Protein AF-0000000083414516 (afdb_homodimer)

Sequence (504 aa):
MMGSKDKSKFKNFLKSTKSPGNSGERTLRPEFELELKPEQPIAQRCKMLKELSDLHLQNINLDETSITNLWQLTNDLIVPNKPAETRQITLSFYKRLIFTQYKNLTIMREKFFLVIQNHEAHEDLRHLLELLDTLTENGKDITNFEEKIGKFMLHWIPAITHADLLSPYLQMMINLIKFNAAHLEKDVLVGIVQNACELSCTVPNDDIGLQCLTVLEMVIGYTIFPSEPLHQCIVTLCRTVNSNHYCQASQVMMGSKDKSKFKNFLKSTKSPGNSGERTLRPEFELELKPEQPIAQRCKMLKELSDLHLQNINLDETSITNLWQLTNDLIVPNKPAETRQITLSFYKRLIFTQYKNLTIMREKFFLVIQNHEAHEDLRHLLELLDTLTENGKDITNFEEKIGKFMLHWIPAITHADLLSPYLQMMINLIKFNAAHLEKDVLVGIVQNACELSCTVPNDDIGLQCLTVLEMVIGYTIFPSEPLHQCIVTLCRTVNSNHYCQASQV

Secondary structure (DSSP, 8-state):
---GGGGTHHHHHTTS----------S--HHHHHHTSTTS-HHHHHHHHHHIIIIIGGG----HHHHHHHHHHHGGGGSTTS-HHHHHHHHHHHHHHHHHTGGG-SHHHHHHHHHHHH---GGGHHHHHHHHHHHTTTTT--TT-HHHHHHHHHHHHHHHHHTT-HHHHHHHHHHHHHHHGGG--HHHHHHHHHHHHHHHHH---HHHHHHHHHHHHHHHHHS---STTHHHHHHHHHHHHHSTTGGGGGG-/---GGGGSHHHHHTTS----------S--HHHHHHHSTTS-HHHHHHHHHHIIIIIGGG----HHHHHHHHHHHGGGGSTTS-HHHHHHHHHHHHHHHHHTGGG-SHHHHHHHHHHHH---GGGHHHHHHHHHHHTTTTT--TT-HHHHHHHHHHHHHHHHHTT-HHHHHHHHHHHHHHHGGG--HHHHHHHHHHHHHHHHH---HHHHHHHHHHHHHHHHHS---STTHHHHHHHHHHHHHSTTGGGGGG-

Nearest PDB structures (foldseek):
  9ce3-assembly1_A  TM=9.244E-01  e=4.440E-11  Homo sapiens
  9ce3-assembly1_B  TM=9.222E-01  e=4.116E-10  Homo sapiens
  5hiu-assembly2_B  TM=8.928E-01  e=8.390E-08  Thermochaetoides thermophila
  5hiu-assembly1_A  TM=8.928E-01  e=1.053E-07  Thermochaetoides thermophila
  8r09-assembly1_B1  TM=5.486E-01  e=1.586E-01  Homo sapiens

pLDDT: mean 86.48, std 20.57, range [23.2, 98.81]

Solvent-accessible surface area (backbone atoms only — not comparable to full-atom values): 28136 Å² total; per-residue (Å²): 131,88,71,80,71,73,64,58,66,63,57,65,67,72,60,66,76,62,63,79,67,83,74,48,53,41,58,74,59,65,72,57,56,60,50,36,33,82,88,43,58,65,71,54,30,53,52,49,44,51,48,42,53,76,69,40,45,80,72,36,53,49,39,52,66,43,51,50,50,52,45,70,46,46,58,80,47,60,43,76,90,46,57,66,68,54,25,50,53,51,46,50,33,49,34,48,50,44,60,58,36,49,90,47,53,62,75,57,45,40,54,56,48,46,53,52,73,67,58,77,56,71,90,44,47,68,58,42,51,52,32,50,33,54,69,13,63,43,31,52,45,53,79,80,40,51,85,49,48,58,57,50,54,61,70,43,44,66,61,32,55,75,67,71,42,48,64,69,51,48,53,22,49,40,31,28,37,65,62,40,34,91,58,57,50,67,72,45,50,42,50,52,48,48,49,30,43,50,47,42,73,66,47,93,40,69,69,55,28,50,49,25,49,48,39,50,51,36,44,37,44,52,26,63,26,60,69,85,50,41,64,59,47,51,55,48,54,19,54,49,64,70,40,87,69,57,83,65,64,80,79,107,131,90,73,82,70,73,68,61,64,66,60,64,68,72,60,65,77,63,64,78,69,84,75,49,52,40,56,74,58,65,72,58,57,61,51,36,34,83,86,44,57,67,70,57,31,50,52,48,45,51,48,41,52,76,69,40,44,80,72,37,53,48,40,53,66,42,51,50,50,52,43,69,44,46,59,79,47,59,43,76,91,46,57,68,67,55,26,51,52,51,45,51,33,50,35,47,50,45,61,57,37,49,88,47,52,61,77,57,46,42,53,54,48,48,52,54,73,68,58,76,55,70,89,44,47,69,57,42,51,52,32,50,33,54,69,14,63,44,30,52,43,52,79,82,41,52,85,49,48,57,58,51,54,62,70,43,45,66,63,32,55,75,67,71,42,47,63,69,52,47,52,22,50,39,30,28,38,67,61,39,34,92,58,57,49,69,70,45,50,42,51,52,50,48,49,31,44,49,48,42,73,67,47,96,39,70,68,56,28,51,49,25,50,48,38,48,51,37,42,38,45,53,27,63,27,61,69,85,48,42,65,59,46,51,54,48,52,18,54,49,63,70,40,86,70,58,84,63,67,79,78,109

Structure (mmCIF, N/CA/C/O backbone):
data_AF-0000000083414516-model_v1
#
loop_
_entity.id
_entity.type
_entity.pdbx_description
1 polymer 'Tuberin N-terminal domain-containing protein'
#
loop_
_atom_site.group_PDB
_atom_site.id
_atom_site.type_symbol
_atom_site.label_atom_id
_atom_site.label_alt_id
_atom_site.label_comp_id
_atom_site.label_asym_id
_atom_site.label_entity_id
_atom_site.label_seq_id
_atom_site.pdbx_PDB_ins_code
_atom_site.Cartn_x
_atom_site.Cartn_y
_atom_site.Cartn_z
_atom_site.occupancy
_atom_site.B_iso_or_equiv
_atom_site.auth_seq_id
_atom_site.auth_comp_id
_atom_site.auth_asym_id
_atom_site.auth_atom_id
_atom_site.pdbx_PDB_model_num
ATOM 1 N N . MET A 1 1 ? 14.453 43.625 -55.719 1 23.2 1 MET A N 1
ATOM 2 C CA . MET A 1 1 ? 15.414 44.375 -54.938 1 23.2 1 MET A CA 1
ATOM 3 C C . MET A 1 1 ? 14.719 45.156 -53.844 1 23.2 1 MET A C 1
ATOM 5 O O . MET A 1 1 ? 14.25 46.281 -54.031 1 23.2 1 MET A O 1
ATOM 9 N N . MET A 1 2 ? 13.781 44.469 -53.094 1 31.66 2 MET A N 1
ATOM 10 C CA . MET A 1 2 ? 12.953 45.094 -52.062 1 31.66 2 MET A CA 1
ATOM 11 C C . MET A 1 2 ? 13.82 45.781 -51 1 31.66 2 MET A C 1
ATOM 13 O O . MET A 1 2 ? 14.742 45.188 -50.469 1 31.66 2 MET A O 1
ATOM 17 N N . GLY A 1 3 ? 13.898 47.188 -51 1 29.56 3 GLY A N 1
ATOM 18 C CA . GLY A 1 3 ? 14.789 48.188 -50.438 1 29.56 3 GLY A CA 1
ATOM 19 C C . GLY A 1 3 ? 14.891 48.094 -48.906 1 29.56 3 GLY A C 1
ATOM 20 O O . GLY A 1 3 ? 14.031 47.5 -48.25 1 29.56 3 GLY A O 1
ATOM 21 N N . SER A 1 4 ? 16.141 48.531 -48.219 1 39.09 4 SER A N 1
ATOM 22 C CA . SER A 1 4 ? 16.812 48.625 -46.938 1 39.09 4 SER A CA 1
ATOM 23 C C . SER A 1 4 ? 15.977 49.438 -45.938 1 39.09 4 SER A C 1
ATOM 25 O O . SER A 1 4 ? 16.297 49.469 -44.75 1 39.09 4 SER A O 1
ATOM 27 N N . LYS A 1 5 ? 15.148 50.344 -46.375 1 38.34 5 LYS A N 1
ATOM 28 C CA . LYS A 1 5 ? 14.5 51.344 -45.531 1 38.34 5 LYS A CA 1
ATOM 29 C C . LYS A 1 5 ? 13.492 50.688 -44.594 1 38.34 5 LYS A C 1
ATOM 31 O O . LYS A 1 5 ? 13.07 51.281 -43.594 1 38.34 5 LYS A O 1
ATOM 36 N N . ASP A 1 6 ? 12.82 49.594 -45 1 34 6 ASP A N 1
ATOM 37 C CA . ASP A 1 6 ? 11.711 49.062 -44.219 1 34 6 ASP A CA 1
ATOM 38 C C . ASP A 1 6 ? 12.219 48.406 -42.938 1 34 6 ASP A C 1
ATOM 40 O O . ASP A 1 6 ? 11.43 47.844 -42.156 1 34 6 ASP A O 1
ATOM 44 N N . LYS A 1 7 ? 13.586 48.125 -42.812 1 40.38 7 LYS A N 1
ATOM 45 C CA . LYS A 1 7 ? 14.156 47.469 -41.656 1 40.38 7 LYS A CA 1
ATOM 46 C C . LYS A 1 7 ? 14.211 48.375 -40.469 1 40.38 7 LYS A C 1
ATOM 48 O O . LYS A 1 7 ? 14.438 47.938 -39.344 1 40.38 7 LYS A O 1
ATOM 53 N N . SER A 1 8 ? 14.242 49.781 -40.75 1 33.09 8 SER A N 1
ATOM 54 C CA . SER A 1 8 ? 14.547 50.688 -39.688 1 33.09 8 SER A CA 1
ATOM 55 C C . SER A 1 8 ? 13.367 50.844 -38.719 1 33.09 8 SER A C 1
ATOM 57 O O . SER A 1 8 ? 13.547 51.156 -37.531 1 33.09 8 SER A O 1
ATOM 59 N N . LYS A 1 9 ? 12.133 50.938 -39.219 1 35.62 9 LYS A N 1
ATOM 60 C CA . LYS A 1 9 ? 11 51.25 -38.375 1 35.62 9 LYS A CA 1
ATOM 61 C C . LYS A 1 9 ? 10.711 50.125 -37.375 1 35.62 9 LYS A C 1
ATOM 63 O O . LYS A 1 9 ? 9.977 50.281 -36.406 1 35.62 9 LYS A O 1
ATOM 68 N N . PHE A 1 10 ? 11.086 48.844 -37.781 1 37.19 10 PHE A N 1
ATOM 69 C CA . PHE A 1 10 ? 10.734 47.75 -36.875 1 37.19 10 PHE A CA 1
ATOM 70 C C . PHE A 1 10 ? 11.523 47.844 -35.594 1 37.19 10 PHE A C 1
ATOM 72 O O . PHE A 1 10 ? 11.141 47.25 -34.562 1 37.19 10 PHE A O 1
ATOM 79 N N . LYS A 1 11 ? 12.711 48.531 -35.5 1 35.97 11 LYS A N 1
ATOM 80 C CA . LYS A 1 11 ? 13.523 48.625 -34.312 1 35.97 11 LYS A CA 1
ATOM 81 C C . LYS A 1 11 ? 12.789 49.375 -33.188 1 35.97 11 LYS A C 1
ATOM 83 O O . LYS A 1 11 ? 12.898 49.031 -32.031 1 35.97 11 LYS A O 1
ATOM 88 N N . ASN A 1 12 ? 12.242 50.562 -33.656 1 34.78 12 ASN A N 1
ATOM 89 C CA . ASN A 1 12 ? 11.852 51.438 -32.562 1 34.78 12 ASN A CA 1
ATOM 90 C C . ASN A 1 12 ? 10.68 50.844 -31.766 1 34.78 12 ASN A C 1
ATOM 92 O O . ASN A 1 12 ? 10.336 51.375 -30.688 1 34.78 12 ASN A O 1
ATOM 96 N N . PHE A 1 13 ? 9.766 50.156 -32.438 1 34.47 13 PHE A N 1
ATOM 97 C CA . PHE A 1 13 ? 8.57 49.719 -31.703 1 34.47 13 PHE A CA 1
ATOM 98 C C . PHE A 1 13 ? 8.938 48.75 -30.594 1 34.47 13 PHE A C 1
ATOM 100 O O . PHE A 1 13 ? 8.133 48.5 -29.688 1 34.47 13 PHE A O 1
ATOM 107 N N . LEU A 1 14 ? 10.047 47.938 -30.828 1 36.12 14 LEU A N 1
ATOM 108 C CA . LEU A 1 14 ? 10.273 46.875 -29.844 1 36.12 14 LEU A CA 1
ATOM 109 C C . LEU A 1 14 ? 10.656 47.469 -28.5 1 36.12 14 LEU A C 1
ATOM 111 O O . LEU A 1 14 ? 11.008 46.719 -27.578 1 36.12 14 LEU A O 1
ATOM 115 N N . LYS A 1 15 ? 11.141 48.75 -28.516 1 34.31 15 LYS A N 1
ATOM 116 C CA . LYS A 1 15 ? 11.703 49.219 -27.266 1 34.31 15 LYS A CA 1
ATOM 117 C C . LYS A 1 15 ? 10.672 49.188 -26.141 1 34.31 15 LYS A C 1
ATOM 119 O O . LYS A 1 15 ? 10.992 48.781 -25.016 1 34.31 15 LYS A O 1
ATOM 124 N N . SER A 1 16 ? 9.703 50.188 -26.266 1 31.86 16 SER A N 1
ATOM 125 C CA . SER A 1 16 ? 9.203 50.906 -25.109 1 31.86 16 SER A CA 1
ATOM 126 C C . SER A 1 16 ? 8.359 50 -24.203 1 31.86 16 SER A C 1
ATOM 128 O O . SER A 1 16 ? 8.203 50.281 -23.016 1 31.86 16 SER A O 1
ATOM 130 N N . THR A 1 17 ? 7.453 49.312 -24.844 1 29.59 17 THR A N 1
ATOM 131 C CA . THR A 1 17 ? 6.316 49 -23.984 1 29.59 17 THR A CA 1
ATOM 132 C C . THR A 1 17 ? 6.719 48 -22.891 1 29.59 17 THR A C 1
ATOM 134 O O . THR A 1 17 ? 6.332 46.844 -22.922 1 29.59 17 THR A O 1
ATOM 137 N N . LYS A 1 18 ? 8.039 47.75 -22.734 1 34.34 18 LYS A N 1
ATOM 138 C CA . LYS A 1 18 ? 8.203 46.938 -21.547 1 34.34 18 LYS A CA 1
ATOM 139 C C . LYS A 1 18 ? 7.41 47.469 -20.375 1 34.34 18 LYS A C 1
ATOM 141 O O . LYS A 1 18 ? 7.633 48.625 -19.953 1 34.34 18 LYS A O 1
ATOM 146 N N . SER A 1 19 ? 6.121 47.312 -20.391 1 34.25 19 SER A N 1
ATOM 147 C CA . SER A 1 19 ? 5.301 47.688 -19.234 1 34.25 19 SER A CA 1
ATOM 148 C C . SER A 1 19 ? 6.094 47.594 -17.938 1 34.25 19 SER A C 1
ATOM 150 O O . SER A 1 19 ? 6.898 46.656 -17.766 1 34.25 19 SER A O 1
ATOM 152 N N . PRO A 1 20 ? 6.484 48.688 -17.219 1 37.69 20 PRO A N 1
ATOM 153 C CA . PRO A 1 20 ? 7.152 48.5 -15.93 1 37.69 20 PRO A CA 1
ATOM 154 C C . PRO A 1 20 ? 6.715 47.25 -15.203 1 37.69 20 PRO A C 1
ATOM 156 O O . PRO A 1 20 ? 5.516 47 -15.047 1 37.69 20 PRO A O 1
ATOM 159 N N . GLY A 1 21 ? 7.133 46.156 -15.453 1 38 21 GLY A N 1
ATOM 160 C CA . GLY A 1 21 ? 6.918 44.938 -14.68 1 38 21 GLY A CA 1
ATOM 161 C C . GLY A 1 21 ? 6.602 45.219 -13.219 1 38 21 GLY A C 1
ATOM 162 O O . GLY A 1 21 ? 7.109 46.188 -12.641 1 38 21 GLY A O 1
ATOM 163 N N . ASN A 1 22 ? 5.305 45.219 -12.711 1 39.12 22 ASN A N 1
ATOM 164 C CA . ASN A 1 22 ? 4.887 45.406 -11.328 1 39.12 22 ASN A CA 1
ATOM 165 C C . ASN A 1 22 ? 6.016 45.094 -10.352 1 39.12 22 ASN A C 1
ATOM 167 O O . ASN A 1 22 ? 6.23 43.938 -9.992 1 39.12 22 ASN A O 1
ATOM 171 N N . SER A 1 23 ? 7.18 45.5 -10.516 1 45.47 23 SER A N 1
ATOM 172 C CA . SER A 1 23 ? 8.25 45.406 -9.531 1 45.47 23 SER A CA 1
ATOM 173 C C . SER A 1 23 ? 7.742 45.75 -8.133 1 45.47 23 SER A C 1
ATOM 175 O O . SER A 1 23 ? 7.73 46.906 -7.73 1 45.47 23 SER A O 1
ATOM 177 N N . GLY A 1 24 ? 6.57 45.344 -7.723 1 52.59 24 GLY A N 1
ATOM 178 C CA . GLY A 1 24 ? 5.887 45.594 -6.461 1 52.59 24 GLY A CA 1
ATOM 179 C C . GLY A 1 24 ? 6.832 45.688 -5.281 1 52.59 24 GLY A C 1
ATOM 180 O O . GLY A 1 24 ? 8.008 45.344 -5.387 1 52.59 24 GLY A O 1
ATOM 181 N N . GLU A 1 25 ? 6.543 46.594 -4.336 1 65.31 25 GLU A N 1
ATOM 182 C CA . GLU A 1 25 ? 7.281 46.781 -3.092 1 65.31 25 GLU A CA 1
ATOM 183 C C . GLU A 1 25 ? 7.711 45.438 -2.498 1 65.31 25 GLU A C 1
ATOM 185 O O . GLU A 1 25 ? 6.887 44.531 -2.312 1 65.31 25 GLU A O 1
ATOM 190 N N . ARG A 1 26 ? 8.992 45.219 -2.5 1 72.25 26 ARG A N 1
ATOM 191 C CA . ARG A 1 26 ? 9.539 43.969 -2.002 1 72.25 26 ARG A CA 1
ATOM 192 C C . ARG A 1 26 ? 9.945 44.094 -0.536 1 72.25 26 ARG A C 1
ATOM 194 O O . ARG A 1 26 ? 10.328 43.094 0.093 1 72.25 26 ARG A O 1
ATOM 201 N N . THR A 1 27 ? 9.867 45.344 -0.107 1 76.5 27 THR A N 1
ATOM 202 C CA . THR A 1 27 ? 10.219 45.562 1.286 1 76.5 27 THR A CA 1
ATOM 203 C C . THR A 1 27 ? 9.086 46.281 2.023 1 76.5 27 THR A C 1
ATOM 205 O O . THR A 1 27 ? 8.242 46.938 1.402 1 76.5 27 THR A O 1
ATOM 208 N N . LEU A 1 28 ? 9.047 46 3.26 1 81.75 28 LEU A N 1
ATOM 209 C CA . LEU A 1 28 ? 8.062 46.688 4.105 1 81.75 28 LEU A CA 1
ATOM 210 C C . LEU A 1 28 ? 8.375 48.156 4.238 1 81.75 28 LEU A C 1
ATOM 212 O O . LEU A 1 28 ? 9.539 48.531 4.402 1 81.75 28 LEU A O 1
ATOM 216 N N . ARG A 1 29 ? 7.359 48.938 4.086 1 82.81 29 ARG A N 1
ATOM 217 C CA . ARG A 1 29 ? 7.555 50.344 4.305 1 82.81 29 ARG A CA 1
ATOM 218 C C . ARG A 1 29 ? 8.086 50.625 5.707 1 82.81 29 ARG A C 1
ATOM 220 O O . ARG A 1 29 ? 7.645 50 6.676 1 82.81 29 ARG A O 1
ATOM 227 N N . PRO A 1 30 ? 9.062 51.5 5.824 1 86 30 PRO A N 1
ATOM 228 C CA . PRO A 1 30 ? 9.711 51.781 7.105 1 86 30 PRO A CA 1
ATOM 229 C C . PRO A 1 30 ? 8.711 52.219 8.188 1 86 30 PRO A C 1
ATOM 231 O O . PRO A 1 30 ? 8.922 51.906 9.367 1 86 30 PRO A O 1
ATOM 234 N N . GLU A 1 31 ? 7.637 52.875 7.82 1 84.75 31 GLU A N 1
ATOM 235 C CA . GLU A 1 31 ? 6.637 53.312 8.789 1 84.75 31 GLU A CA 1
ATOM 236 C C . GLU A 1 31 ? 6.039 52.125 9.539 1 84.75 31 GLU A C 1
ATOM 238 O O . GLU A 1 31 ? 5.777 52.219 10.742 1 84.75 31 GLU A O 1
ATOM 243 N N . PHE A 1 32 ? 5.918 51.094 8.867 1 86.12 32 PHE A N 1
ATOM 244 C CA . PHE A 1 32 ? 5.352 49.906 9.492 1 86.12 32 PHE A CA 1
ATOM 245 C C . PHE A 1 32 ? 6.359 49.25 10.438 1 86.12 32 PHE A C 1
ATOM 247 O O . PHE A 1 32 ? 5.992 48.812 11.516 1 86.12 32 PHE A O 1
ATOM 254 N N . GLU A 1 33 ? 7.574 49.25 10.055 1 88.38 33 GLU A N 1
ATOM 255 C CA . GLU A 1 33 ? 8.617 48.688 10.898 1 88.38 33 GLU A CA 1
ATOM 256 C C . GLU A 1 33 ? 8.742 49.438 12.211 1 88.38 33 GLU A C 1
ATOM 258 O O . GLU A 1 33 ? 8.906 48.844 13.273 1 88.38 33 GLU A O 1
ATOM 263 N N . LEU A 1 34 ? 8.578 50.719 12.102 1 90.94 34 LEU A N 1
ATOM 264 C CA . LEU A 1 34 ? 8.719 51.562 13.289 1 90.94 34 LEU A CA 1
ATOM 265 C C . LEU A 1 34 ? 7.562 51.344 14.258 1 90.94 34 LEU A C 1
ATOM 267 O O . LEU A 1 34 ? 7.77 51.25 15.469 1 90.94 34 LEU A O 1
ATOM 271 N N . GLU A 1 35 ? 6.441 51.219 13.719 1 92.56 35 GLU A N 1
ATOM 272 C CA . GLU A 1 35 ? 5.242 51.062 14.547 1 92.56 35 GLU A CA 1
ATOM 273 C C . GLU A 1 35 ? 5.148 49.688 15.156 1 92.56 35 GLU A C 1
ATOM 275 O O . GLU A 1 35 ? 4.402 49.469 16.109 1 92.56 35 GLU A O 1
ATOM 280 N N . LEU A 1 36 ? 5.969 48.75 14.68 1 95.25 36 LEU A N 1
ATOM 281 C CA . LEU A 1 36 ? 5.891 47.375 15.148 1 95.25 36 LEU A CA 1
ATOM 282 C C . LEU A 1 36 ? 7.012 47.062 16.141 1 95.25 36 LEU A C 1
ATOM 284 O O . LEU A 1 36 ? 7.059 46 16.703 1 95.25 36 LEU A O 1
ATOM 288 N N . LYS A 1 37 ? 7.832 48 16.359 1 94.19 37 LYS A N 1
ATOM 289 C CA . LYS A 1 37 ? 8.945 47.812 17.281 1 94.19 37 LYS A CA 1
ATOM 290 C C . LYS A 1 37 ? 8.438 47.5 18.688 1 94.19 37 LYS A C 1
ATOM 292 O O . LYS A 1 37 ? 7.406 48 19.109 1 94.19 37 LYS A O 1
ATOM 297 N N . PRO A 1 38 ? 9.227 46.75 19.453 1 93.06 38 PRO A N 1
ATOM 298 C CA . PRO A 1 38 ? 8.797 46.312 20.797 1 93.06 38 PRO A CA 1
ATOM 299 C C . PRO A 1 38 ? 8.625 47.469 21.766 1 93.06 38 PRO A C 1
ATOM 301 O O . PRO A 1 38 ? 7.938 47.344 22.781 1 93.06 38 PRO A O 1
ATOM 304 N N . GLU A 1 39 ? 9.188 48.594 21.438 1 93.88 39 GLU A N 1
ATOM 305 C CA . GLU A 1 39 ? 9.094 49.781 22.312 1 93.88 39 GLU A CA 1
ATOM 306 C C . GLU A 1 39 ? 7.707 50.406 22.234 1 93.88 39 GLU A C 1
ATOM 308 O O . GLU A 1 39 ? 7.32 51.156 23.125 1 93.88 39 GLU A O 1
ATOM 313 N N . GLN A 1 40 ? 6.98 50.125 21.172 1 95.31 40 GLN A N 1
ATOM 314 C CA . GLN A 1 40 ? 5.641 50.656 21 1 95.31 40 GLN A CA 1
ATOM 315 C C . GLN A 1 40 ? 4.621 49.906 21.859 1 95.31 40 GLN A C 1
ATOM 317 O O . GLN A 1 40 ? 4.801 48.719 22.156 1 95.31 40 GLN A O 1
ATOM 322 N N . PRO A 1 41 ? 3.57 50.688 22.312 1 95.88 41 PRO A N 1
ATOM 323 C CA . PRO A 1 41 ? 2.514 50.031 23.078 1 95.88 41 PRO A CA 1
ATOM 324 C C . PRO A 1 41 ? 1.877 48.875 22.328 1 95.88 41 PRO A C 1
ATOM 326 O O . PRO A 1 41 ? 1.687 48.938 21.109 1 95.88 41 PRO A O 1
ATOM 329 N N . ILE A 1 42 ? 1.54 47.844 23.078 1 96.12 42 ILE A N 1
ATOM 330 C CA . ILE A 1 42 ? 0.996 46.625 22.531 1 96.12 42 ILE A CA 1
ATOM 331 C C . ILE A 1 42 ? -0.245 46.938 21.688 1 96.12 42 ILE A C 1
ATOM 333 O O . ILE A 1 42 ? -0.426 46.375 20.609 1 96.12 42 ILE A O 1
ATOM 337 N N . ALA A 1 43 ? -1.098 47.75 22.188 1 96 43 ALA A N 1
ATOM 338 C CA . ALA A 1 43 ? -2.332 48.125 21.5 1 96 43 ALA A CA 1
ATOM 339 C C . ALA A 1 43 ? -2.041 48.719 20.125 1 96 43 ALA A C 1
ATOM 341 O O . ALA A 1 43 ? -2.742 48.438 19.156 1 96 43 ALA A O 1
ATOM 342 N N . GLN A 1 44 ? -1.083 49.531 20.078 1 95.56 44 GLN A N 1
ATOM 343 C CA . GLN A 1 44 ? -0.69 50.156 18.812 1 95.56 44 GLN A CA 1
ATOM 344 C C . GLN A 1 44 ? -0.107 49.125 17.844 1 95.56 44 GLN A C 1
ATOM 346 O O . GLN A 1 44 ? -0.385 49.188 16.656 1 95.56 44 GLN A O 1
ATOM 351 N N . ARG A 1 45 ? 0.747 48.281 18.344 1 97.38 45 ARG A N 1
ATOM 352 C CA . ARG A 1 45 ? 1.331 47.219 17.516 1 97.38 45 ARG A CA 1
ATOM 353 C C . ARG A 1 45 ? 0.249 46.312 16.938 1 97.38 45 ARG A C 1
ATOM 355 O O . ARG A 1 45 ? 0.282 45.969 15.758 1 97.38 45 ARG A O 1
ATOM 362 N N . CYS A 1 46 ? -0.777 46 17.75 1 97.12 46 CYS A N 1
ATOM 363 C CA . CYS A 1 46 ? -1.885 45.156 17.297 1 97.12 46 CYS A CA 1
ATOM 364 C C . CYS A 1 46 ? -2.691 45.875 16.219 1 97.12 46 CYS A C 1
ATOM 366 O O . CYS A 1 46 ? -3.094 45.25 15.234 1 97.12 46 CYS A O 1
ATOM 368 N N . LYS A 1 47 ? -2.898 47.094 16.438 1 95.56 47 LYS A N 1
ATOM 369 C CA . LYS A 1 47 ? -3.613 47.875 15.43 1 95.56 47 LYS A CA 1
ATOM 370 C C . LYS A 1 47 ? -2.867 47.875 14.102 1 95.56 47 LYS A C 1
ATOM 372 O O . LYS A 1 47 ? -3.479 47.75 13.039 1 95.56 47 LYS A O 1
ATOM 377 N N . MET A 1 48 ? -1.607 48.031 14.172 1 94.88 48 MET A N 1
ATOM 378 C CA . MET A 1 48 ? -0.772 48.062 12.977 1 94.88 48 MET A CA 1
ATOM 379 C C . MET A 1 48 ? -0.801 46.719 12.258 1 94.88 48 MET A C 1
ATOM 381 O O . MET A 1 48 ? -0.861 46.656 11.031 1 94.88 48 MET A O 1
ATOM 385 N N . LEU A 1 49 ? -0.729 45.656 13 1 96.38 49 LEU A N 1
ATOM 386 C CA . LEU A 1 49 ? -0.793 44.312 12.422 1 96.38 49 LEU A CA 1
ATOM 387 C C . LEU A 1 49 ? -2.096 44.125 11.656 1 96.38 49 LEU A C 1
ATOM 389 O O . LEU A 1 49 ? -2.096 43.562 10.555 1 96.38 49 LEU A O 1
ATOM 393 N N . LYS A 1 50 ? -3.174 44.531 12.172 1 95.31 50 LYS A N 1
ATOM 394 C CA . LYS A 1 50 ? -4.473 44.438 11.508 1 95.31 50 LYS A CA 1
ATOM 395 C C . LYS A 1 50 ? -4.5 45.25 10.219 1 95.31 50 LYS A C 1
ATOM 397 O O . LYS A 1 50 ? -4.996 44.781 9.195 1 95.31 50 LYS A O 1
ATOM 402 N N . GLU A 1 51 ? -3.975 46.375 10.305 1 91.56 51 GLU A N 1
ATOM 403 C CA . GLU A 1 51 ? -3.93 47.25 9.133 1 91.56 51 GLU A CA 1
ATOM 404 C C . GLU A 1 51 ? -3.076 46.656 8.023 1 91.56 51 GLU A C 1
ATOM 406 O O . GLU A 1 51 ? -3.467 46.656 6.855 1 91.56 51 GLU A O 1
ATOM 411 N N . LEU A 1 52 ? -1.935 46.219 8.422 1 91.19 52 LEU A N 1
ATOM 412 C CA . LEU A 1 52 ? -1.046 45.562 7.461 1 91.19 52 LEU A CA 1
ATOM 413 C C . LEU A 1 52 ? -1.729 44.375 6.809 1 91.19 52 LEU A C 1
ATOM 415 O O . LEU A 1 52 ? -1.625 44.188 5.598 1 91.19 52 LEU A O 1
ATOM 419 N N . SER A 1 53 ? -2.402 43.562 7.562 1 91.94 53 SER A N 1
ATOM 420 C CA . SER A 1 53 ? -3.076 42.375 7.09 1 91.94 53 SER A CA 1
ATOM 421 C C . SER A 1 53 ? -4.195 42.719 6.113 1 91.94 53 SER A C 1
ATOM 423 O O . SER A 1 53 ? -4.359 42.031 5.09 1 91.94 53 SER A O 1
ATOM 425 N N . ASP A 1 54 ? -4.98 43.656 6.352 1 85 54 ASP A N 1
ATOM 426 C CA . ASP A 1 54 ? -6.184 44 5.602 1 85 54 ASP A CA 1
ATOM 427 C C . ASP A 1 54 ? -5.84 44.781 4.332 1 85 54 ASP A C 1
ATOM 429 O O . ASP A 1 54 ? -6.438 44.562 3.277 1 85 54 ASP A O 1
ATOM 433 N N . LEU A 1 55 ? -4.84 45.562 4.398 1 75.12 55 LEU A N 1
ATOM 434 C CA . LEU A 1 55 ? -4.754 46.562 3.344 1 75.12 55 LEU A CA 1
ATOM 435 C C . LEU A 1 55 ? -3.475 46.406 2.529 1 75.12 55 LEU A C 1
ATOM 437 O O . LEU A 1 55 ? -3.432 46.75 1.35 1 75.12 55 LEU A O 1
ATOM 441 N N . HIS A 1 56 ? -2.531 45.719 3.1 1 76.75 56 HIS A N 1
ATOM 442 C CA . HIS A 1 56 ? -1.236 45.938 2.465 1 76.75 56 HIS A CA 1
ATOM 443 C C . HIS A 1 56 ? -0.62 44.625 1.988 1 76.75 56 HIS A C 1
ATOM 445 O O . HIS A 1 56 ? -0.062 44.562 0.891 1 76.75 56 HIS A O 1
ATOM 451 N N . LEU A 1 57 ? -0.835 43.656 2.684 1 86.5 57 LEU A N 1
ATOM 452 C CA . LEU A 1 57 ? -0.08 42.438 2.412 1 86.5 57 LEU A CA 1
ATOM 453 C C . LEU A 1 57 ? -0.431 41.875 1.038 1 86.5 57 LEU A C 1
ATOM 455 O O . LEU A 1 57 ? 0.43 41.312 0.351 1 86.5 57 LEU A O 1
ATOM 459 N N . GLN A 1 58 ? -1.652 42.031 0.643 1 86 58 GLN A N 1
ATOM 460 C CA . GLN A 1 58 ? -2.104 41.438 -0.613 1 86 58 GLN A CA 1
ATOM 461 C C . GLN A 1 58 ? -1.487 42.156 -1.811 1 86 58 GLN A C 1
ATOM 463 O O . GLN A 1 58 ? -1.398 41.594 -2.902 1 86 58 GLN A O 1
ATOM 468 N N . ASN A 1 59 ? -1.048 43.312 -1.591 1 85.75 59 ASN A N 1
ATOM 469 C CA . ASN A 1 59 ? -0.565 44.156 -2.695 1 85.75 59 ASN A CA 1
ATOM 470 C C . ASN A 1 59 ? 0.957 44.25 -2.688 1 85.75 59 ASN A C 1
ATOM 472 O O . ASN A 1 59 ? 1.532 45.031 -3.473 1 85.75 59 ASN A O 1
ATOM 476 N N . ILE A 1 60 ? 1.571 43.625 -1.828 1 86.69 60 ILE A N 1
ATOM 477 C CA . ILE A 1 60 ? 3.025 43.688 -1.722 1 86.69 60 ILE A CA 1
ATOM 478 C C . ILE A 1 60 ? 3.615 42.281 -1.902 1 86.69 60 ILE A C 1
ATOM 480 O O . ILE A 1 60 ? 3.012 41.281 -1.49 1 86.69 60 ILE A O 1
ATOM 484 N N . ASN A 1 61 ? 4.75 42.219 -2.57 1 91.44 61 ASN A N 1
ATOM 485 C CA . ASN A 1 61 ? 5.508 40.969 -2.723 1 91.44 61 ASN A CA 1
ATOM 486 C C . ASN A 1 61 ? 6.805 41 -1.923 1 91.44 61 ASN A C 1
ATOM 488 O O . ASN A 1 61 ? 7.863 41.344 -2.465 1 91.44 61 ASN A O 1
ATOM 492 N N . LEU A 1 62 ? 6.695 40.531 -0.721 1 91.88 62 LEU A N 1
ATOM 493 C CA . LEU A 1 62 ? 7.809 40.656 0.213 1 91.88 62 LEU A CA 1
ATOM 494 C C . LEU A 1 62 ? 8.867 39.594 -0.083 1 91.88 62 LEU A C 1
ATOM 496 O O . LEU A 1 62 ? 8.531 38.438 -0.413 1 91.88 62 LEU A O 1
ATOM 500 N N . ASP A 1 63 ? 10.078 40.062 -0.026 1 90.56 63 ASP A N 1
ATOM 501 C CA . ASP A 1 63 ? 11.133 39.062 -0.095 1 90.56 63 ASP A CA 1
ATOM 502 C C . ASP A 1 63 ? 11.336 38.375 1.256 1 90.56 63 ASP A C 1
ATOM 504 O O . ASP A 1 63 ? 10.742 38.781 2.258 1 90.56 63 ASP A O 1
ATOM 508 N N . GLU A 1 64 ? 12.102 37.406 1.389 1 90.5 64 GLU A N 1
ATOM 509 C CA . GLU A 1 64 ? 12.258 36.594 2.59 1 90.5 64 GLU A CA 1
ATOM 510 C C . GLU A 1 64 ? 12.883 37.375 3.725 1 90.5 64 GLU A C 1
ATOM 512 O O . GLU A 1 64 ? 12.562 37.156 4.895 1 90.5 64 GLU A O 1
ATOM 517 N N . THR A 1 65 ? 13.781 38.25 3.363 1 91.56 65 THR A N 1
ATOM 518 C CA . THR A 1 65 ? 14.422 39.062 4.371 1 91.56 65 THR A CA 1
ATOM 519 C C . THR A 1 65 ? 13.391 39.938 5.078 1 91.56 65 THR A C 1
ATOM 521 O O . THR A 1 65 ? 13.422 40.094 6.305 1 91.56 65 THR A O 1
ATOM 524 N N . SER A 1 66 ? 12.531 40.5 4.273 1 92.38 66 SER A N 1
ATOM 525 C CA . SER A 1 66 ? 11.461 41.344 4.836 1 92.38 66 SER A CA 1
ATOM 526 C C . SER A 1 66 ? 10.539 40.5 5.723 1 92.38 66 SER A C 1
ATOM 528 O O . SER A 1 66 ? 10.094 40.969 6.773 1 92.38 66 SER A O 1
ATOM 530 N N . ILE A 1 67 ? 10.258 39.344 5.352 1 94.81 67 ILE A N 1
ATOM 531 C CA . ILE A 1 67 ? 9.414 38.438 6.129 1 94.81 67 ILE A CA 1
ATOM 532 C C . ILE A 1 67 ? 10.109 38.094 7.441 1 94.81 67 ILE A C 1
ATOM 534 O O . ILE A 1 67 ? 9.477 38.094 8.5 1 94.81 67 ILE A O 1
ATOM 538 N N . THR A 1 68 ? 11.375 37.844 7.367 1 94.75 68 THR A N 1
ATOM 539 C CA . THR A 1 68 ? 12.172 37.531 8.555 1 94.75 68 THR A CA 1
ATOM 540 C C . THR A 1 68 ? 12.148 38.719 9.523 1 94.75 68 THR A C 1
ATOM 542 O O . THR A 1 68 ? 11.992 38.531 10.734 1 94.75 68 THR A O 1
ATOM 545 N N . ASN A 1 69 ? 12.281 39.875 8.961 1 93.5 69 ASN A N 1
ATOM 546 C CA . ASN A 1 69 ? 12.234 41.094 9.781 1 93.5 69 ASN A CA 1
ATOM 547 C C . ASN A 1 69 ? 10.883 41.219 10.484 1 93.5 69 ASN A C 1
ATOM 549 O O . ASN A 1 69 ? 10.836 41.562 11.672 1 93.5 69 ASN A O 1
ATOM 553 N N . LEU A 1 70 ? 9.859 41 9.789 1 94.06 70 LEU A N 1
ATOM 554 C CA . LEU A 1 70 ? 8.523 41.094 10.367 1 94.06 70 LEU A CA 1
ATOM 555 C C . LEU A 1 70 ? 8.375 40.094 11.508 1 94.06 70 LEU A C 1
ATOM 557 O O . LEU A 1 70 ? 7.812 40.406 12.555 1 94.06 70 LEU A O 1
ATOM 561 N N . TRP A 1 71 ? 8.891 38.969 11.305 1 95.06 71 TRP A N 1
ATOM 562 C CA . TRP A 1 71 ? 8.891 37.938 12.344 1 95.06 71 TRP A CA 1
ATOM 563 C C . TRP A 1 71 ? 9.648 38.406 13.578 1 95.06 71 TRP A C 1
ATOM 565 O O . TRP A 1 71 ? 9.148 38.281 14.703 1 95.06 71 TRP A O 1
ATOM 575 N N . GLN A 1 72 ? 10.781 38.938 13.359 1 95.06 72 GLN A N 1
ATOM 576 C CA . GLN A 1 72 ? 11.617 39.406 14.461 1 95.06 72 GLN A CA 1
ATOM 577 C C . GLN A 1 72 ? 10.922 40.531 15.242 1 95.06 72 GLN A C 1
ATOM 579 O O . GLN A 1 72 ? 11.047 40.594 16.469 1 95.06 72 GLN A O 1
ATOM 584 N N . LEU A 1 73 ? 10.156 41.281 14.562 1 95.69 73 LEU A N 1
ATOM 585 C CA . LEU A 1 73 ? 9.477 42.438 15.172 1 95.69 73 LEU A CA 1
ATOM 586 C C . LEU A 1 73 ? 8.234 41.969 15.93 1 95.69 73 LEU A C 1
ATOM 588 O O . LEU A 1 73 ? 7.73 42.688 16.797 1 95.69 73 LEU A O 1
ATOM 592 N N . THR A 1 74 ? 7.75 40.75 15.664 1 97.19 74 THR A N 1
ATOM 593 C CA . THR A 1 74 ? 6.406 40.469 16.156 1 97.19 74 THR A CA 1
ATOM 594 C C . THR A 1 74 ? 6.387 39.156 16.969 1 97.19 74 THR A C 1
ATOM 596 O O . THR A 1 74 ? 5.395 38.844 17.625 1 97.19 74 THR A O 1
ATOM 599 N N . ASN A 1 75 ? 7.461 38.375 16.969 1 96.25 75 ASN A N 1
ATOM 600 C CA . ASN A 1 75 ? 7.445 37.062 17.609 1 96.25 75 ASN A CA 1
ATOM 601 C C . ASN A 1 75 ? 7.297 37.188 19.125 1 96.25 75 ASN A C 1
ATOM 603 O O . ASN A 1 75 ? 6.902 36.219 19.797 1 96.25 75 ASN A O 1
ATOM 607 N N . ASP A 1 76 ? 7.598 38.344 19.734 1 96.62 76 ASP A N 1
ATOM 608 C CA . ASP A 1 76 ? 7.422 38.562 21.156 1 96.62 76 ASP A CA 1
ATOM 609 C C . ASP A 1 76 ? 5.941 38.688 21.516 1 96.62 76 ASP A C 1
ATOM 611 O O . ASP A 1 76 ? 5.574 38.594 22.688 1 96.62 76 ASP A O 1
ATOM 615 N N . LEU A 1 77 ? 5.07 38.875 20.562 1 97.56 77 LEU A N 1
ATOM 616 C CA . LEU A 1 77 ? 3.65 39.094 20.797 1 97.56 77 LEU A CA 1
ATOM 617 C C . LEU A 1 77 ? 2.898 37.781 20.938 1 97.56 77 LEU A C 1
ATOM 619 O O . LEU A 1 77 ? 1.732 37.781 21.344 1 97.56 77 LEU A O 1
ATOM 623 N N . ILE A 1 78 ? 3.516 36.594 20.719 1 97.19 78 ILE A N 1
ATOM 624 C CA . ILE A 1 78 ? 2.799 35.312 20.703 1 97.19 78 ILE A CA 1
ATOM 625 C C . ILE A 1 78 ? 3.273 34.438 21.859 1 97.19 78 ILE A C 1
ATOM 627 O O . ILE A 1 78 ? 2.955 33.25 21.922 1 97.19 78 ILE A O 1
ATOM 631 N N . VAL A 1 79 ? 4.023 34.969 22.719 1 95.06 79 VAL A N 1
ATOM 632 C CA . VAL A 1 79 ? 4.504 34.219 23.875 1 95.06 79 VAL A CA 1
ATOM 633 C C . VAL A 1 79 ? 3.361 34.031 24.859 1 95.06 79 VAL A C 1
ATOM 635 O O . VAL A 1 79 ? 2.418 34.812 24.906 1 95.06 79 VAL A O 1
ATOM 638 N N . PRO A 1 80 ? 3.393 33.031 25.734 1 92.06 80 PRO A N 1
ATOM 639 C CA . PRO A 1 80 ? 2.275 32.625 26.578 1 92.06 80 PRO A CA 1
ATOM 640 C C . PRO A 1 80 ? 1.884 33.688 27.594 1 92.06 80 PRO A C 1
ATOM 642 O O . PRO A 1 80 ? 0.736 33.719 28.047 1 92.06 80 PRO A O 1
ATOM 645 N N . ASN A 1 81 ? 2.73 34.562 28 1 93.31 81 ASN A N 1
ATOM 646 C CA . ASN A 1 81 ? 2.447 35.531 29.031 1 93.31 81 ASN A CA 1
ATOM 647 C C . ASN A 1 81 ? 1.701 36.75 28.469 1 93.31 81 ASN A C 1
ATOM 649 O O . ASN A 1 81 ? 1.262 37.625 29.234 1 93.31 81 ASN A O 1
ATOM 653 N N . LYS A 1 82 ? 1.529 36.812 27.156 1 95.69 82 LYS A N 1
ATOM 654 C CA . LYS A 1 82 ? 0.736 37.875 26.531 1 95.69 82 LYS A CA 1
ATOM 655 C C . LYS A 1 82 ? -0.75 37.531 26.562 1 95.69 82 LYS A C 1
ATOM 657 O O . LYS A 1 82 ? -1.119 36.375 26.594 1 95.69 82 LYS A O 1
ATOM 662 N N . PRO A 1 83 ? -1.603 38.625 26.594 1 96.19 83 PRO A N 1
ATOM 663 C CA . PRO A 1 83 ? -3.047 38.406 26.531 1 96.19 83 PRO A CA 1
ATOM 664 C C . PRO A 1 83 ? -3.459 37.625 25.281 1 96.19 83 PRO A C 1
ATOM 666 O O . PRO A 1 83 ? -2.859 37.781 24.219 1 96.19 83 PRO A O 1
ATOM 669 N N . ALA A 1 84 ? -4.504 36.812 25.422 1 97.19 84 ALA A N 1
ATOM 670 C CA . ALA A 1 84 ? -5.012 36 24.344 1 97.19 84 ALA A CA 1
ATOM 671 C C . ALA A 1 84 ? -5.312 36.844 23.094 1 97.19 84 ALA A C 1
ATOM 673 O O . ALA A 1 84 ? -5.016 36.406 21.969 1 97.19 84 ALA A O 1
ATOM 674 N N . GLU A 1 85 ? -5.871 37.938 23.328 1 97.19 85 GLU A N 1
ATOM 675 C CA . GLU A 1 85 ? -6.238 38.812 22.219 1 97.19 85 GLU A CA 1
ATOM 676 C C . GLU A 1 85 ? -5.016 39.219 21.406 1 97.19 85 GLU A C 1
ATOM 678 O O . GLU A 1 85 ? -5.051 39.188 20.172 1 97.19 85 GLU A O 1
ATOM 683 N N . THR A 1 86 ? -3.963 39.562 22.062 1 97.69 86 THR A N 1
ATOM 684 C CA . THR A 1 86 ? -2.715 39.938 21.406 1 97.69 86 THR A CA 1
ATOM 685 C C . THR A 1 86 ? -2.137 38.781 20.609 1 97.69 86 THR A C 1
ATOM 687 O O . THR A 1 86 ? -1.801 38.938 19.438 1 97.69 86 THR A O 1
ATOM 690 N N . ARG A 1 87 ? -2.064 37.625 21.266 1 98.12 87 ARG A N 1
ATOM 691 C CA . ARG A 1 87 ? -1.527 36.438 20.609 1 98.12 87 ARG A CA 1
ATOM 692 C C . ARG A 1 87 ? -2.352 36.062 19.375 1 98.12 87 ARG A C 1
ATOM 694 O O . ARG A 1 87 ? -1.799 35.812 18.297 1 98.12 87 ARG A O 1
ATOM 701 N N . GLN A 1 88 ? -3.635 36.125 19.453 1 98.19 88 GLN A N 1
ATOM 702 C CA . GLN A 1 88 ? -4.535 35.688 18.391 1 98.19 88 GLN A CA 1
ATOM 703 C C . GLN A 1 88 ? -4.539 36.656 17.219 1 98.19 88 GLN A C 1
ATOM 705 O O . GLN A 1 88 ? -4.648 36.25 16.062 1 98.19 88 GLN A O 1
ATOM 710 N N . ILE A 1 89 ? -4.438 37.938 17.516 1 97.94 89 ILE A N 1
ATOM 711 C CA . ILE A 1 89 ? -4.285 38.938 16.453 1 97.94 89 ILE A CA 1
ATOM 712 C C . ILE A 1 89 ? -3.004 38.688 15.672 1 97.94 89 ILE A C 1
ATOM 714 O O . ILE A 1 89 ? -3.002 38.719 14.438 1 97.94 89 ILE A O 1
ATOM 718 N N . THR A 1 90 ? -1.933 38.406 16.375 1 98.12 90 THR A N 1
ATOM 719 C CA . THR A 1 90 ? -0.636 38.156 15.75 1 98.12 90 THR A CA 1
ATOM 720 C C . THR A 1 90 ? -0.666 36.875 14.938 1 98.12 90 THR A C 1
ATOM 722 O O . THR A 1 90 ? -0.16 36.812 13.812 1 98.12 90 THR A O 1
ATOM 725 N N . LEU A 1 91 ? -1.301 35.844 15.484 1 98.25 91 LEU A N 1
ATOM 726 C CA . LEU A 1 91 ? -1.438 34.562 14.766 1 98.25 91 LEU A CA 1
ATOM 727 C C . LEU A 1 91 ? -2.252 34.75 13.484 1 98.25 91 LEU A C 1
ATOM 729 O O . LEU A 1 91 ? -1.915 34.188 12.445 1 98.25 91 LEU A O 1
ATOM 733 N N . SER A 1 92 ? -3.27 35.531 13.578 1 97.88 92 SER A N 1
ATOM 734 C CA . SER A 1 92 ? -4.07 35.844 12.398 1 97.88 92 SER A CA 1
ATOM 735 C C . SER A 1 92 ? -3.246 36.594 11.359 1 97.88 92 SER A C 1
ATOM 737 O O . SER A 1 92 ? -3.402 36.375 10.156 1 97.88 92 SER A O 1
ATOM 739 N N . PHE A 1 93 ? -2.477 37.469 11.859 1 97.62 93 PHE A N 1
ATOM 740 C CA . PHE A 1 93 ? -1.577 38.188 10.969 1 97.62 93 PHE A CA 1
ATOM 741 C C . PHE A 1 93 ? -0.64 37.219 10.25 1 97.62 93 PHE A C 1
ATOM 743 O O . PHE A 1 93 ? -0.441 37.344 9.039 1 97.62 93 PHE A O 1
ATOM 750 N N . TYR A 1 94 ? -0.014 36.281 11.023 1 98 94 TYR A N 1
ATOM 751 C CA . TYR A 1 94 ? 0.866 35.281 10.414 1 98 94 TYR A CA 1
ATOM 752 C C . TYR A 1 94 ? 0.133 34.5 9.336 1 98 94 TYR A C 1
ATOM 754 O O . TYR A 1 94 ? 0.692 34.219 8.273 1 98 94 TYR A O 1
ATOM 762 N N . LYS A 1 95 ? -1.073 34.062 9.625 1 97.94 95 LYS A N 1
ATOM 763 C CA . LYS A 1 95 ? -1.876 33.344 8.641 1 97.94 95 LYS A CA 1
ATOM 764 C C . LYS A 1 95 ? -1.982 34.125 7.332 1 97.94 95 LYS A C 1
ATOM 766 O O . LYS A 1 95 ? -1.754 33.594 6.254 1 97.94 95 LYS A O 1
ATOM 771 N N . ARG A 1 96 ? -2.314 35.406 7.414 1 96.94 96 ARG A N 1
ATOM 772 C CA . ARG A 1 96 ? -2.449 36.25 6.242 1 96.94 96 ARG A CA 1
ATOM 773 C C . ARG A 1 96 ? -1.11 36.438 5.535 1 96.94 96 ARG A C 1
ATOM 775 O O . ARG A 1 96 ? -1.049 36.438 4.305 1 96.94 96 ARG A O 1
ATOM 782 N N . LEU A 1 97 ? -0.085 36.656 6.289 1 96.44 97 LEU A N 1
ATOM 783 C CA . LEU A 1 97 ? 1.263 36.812 5.754 1 96.44 97 LEU A CA 1
ATOM 784 C C . LEU A 1 97 ? 1.663 35.594 4.938 1 96.44 97 LEU A C 1
ATOM 786 O O . LEU A 1 97 ? 2.113 35.719 3.797 1 96.44 97 LEU A O 1
ATOM 790 N N . ILE A 1 98 ? 1.465 34.438 5.508 1 97.12 98 ILE A N 1
ATOM 791 C CA . ILE A 1 98 ? 1.807 33.18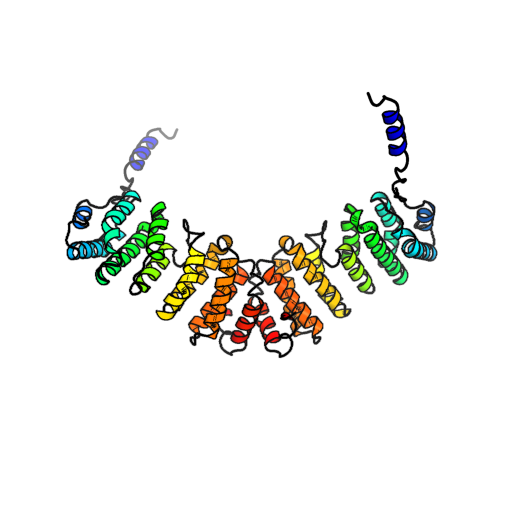8 4.844 1 97.12 98 ILE A CA 1
ATOM 792 C C . ILE A 1 98 ? 0.961 33 3.582 1 97.12 98 ILE A C 1
ATOM 794 O O . ILE A 1 98 ? 1.479 32.656 2.521 1 97.12 98 ILE A O 1
ATOM 798 N N . PHE A 1 99 ? -0.29 33.25 3.682 1 96.94 99 PHE A N 1
ATOM 799 C CA . PHE A 1 99 ? -1.207 33.094 2.561 1 96.94 99 PHE A CA 1
ATOM 800 C C . PHE A 1 99 ? -0.794 33.969 1.393 1 96.94 99 PHE A C 1
ATOM 802 O O . PHE A 1 99 ? -0.715 33.5 0.252 1 96.94 99 PHE A O 1
ATOM 809 N N . THR A 1 100 ? -0.483 35.219 1.625 1 95.31 100 THR A N 1
ATOM 810 C CA . THR A 1 100 ? -0.234 36.188 0.578 1 95.31 100 THR A CA 1
ATOM 811 C C . THR A 1 100 ? 1.19 36.062 0.045 1 95.31 100 THR A C 1
ATOM 813 O O . THR A 1 100 ? 1.452 36.375 -1.12 1 95.31 100 THR A O 1
ATOM 816 N N . GLN A 1 101 ? 2.098 35.625 0.869 1 94.62 101 GLN A N 1
ATOM 817 C CA . GLN A 1 101 ? 3.498 35.562 0.466 1 94.62 101 GLN A CA 1
ATOM 818 C C . GLN A 1 101 ? 3.955 34.125 0.329 1 94.62 101 GLN A C 1
ATOM 820 O O . GLN A 1 101 ? 5.133 33.812 0.516 1 94.62 101 GLN A O 1
ATOM 825 N N . TYR A 1 102 ? 3.135 33.188 0.063 1 95.56 102 TYR A N 1
ATOM 826 C CA . TYR A 1 102 ? 3.355 31.75 0.114 1 95.56 102 TYR A CA 1
ATOM 827 C C . TYR A 1 102 ? 4.574 31.359 -0.71 1 95.56 102 TYR A C 1
ATOM 829 O O . TYR A 1 102 ? 5.449 30.625 -0.23 1 95.56 102 TYR A O 1
ATOM 837 N N . LYS A 1 103 ? 4.723 31.844 -1.907 1 93.12 103 LYS A N 1
ATOM 838 C CA . LYS A 1 103 ? 5.758 31.453 -2.854 1 93.12 103 LYS A CA 1
ATOM 839 C C . LYS A 1 103 ? 7.125 31.969 -2.422 1 93.12 103 LYS A C 1
ATOM 841 O O . LYS A 1 103 ? 8.156 31.469 -2.859 1 93.12 103 LYS A O 1
ATOM 846 N N . ASN A 1 104 ? 7.094 33 -1.589 1 92.5 104 ASN A N 1
ATOM 847 C CA . ASN A 1 104 ? 8.336 33.656 -1.176 1 92.5 104 ASN A CA 1
ATOM 848 C C . ASN A 1 104 ? 8.883 33.031 0.112 1 92.5 104 ASN A C 1
ATOM 850 O O . ASN A 1 104 ? 9.969 33.406 0.564 1 92.5 104 ASN A O 1
ATOM 854 N N . LEU A 1 105 ? 8.125 32.125 0.707 1 94.25 105 LEU A N 1
ATOM 855 C CA . LEU A 1 105 ? 8.539 31.5 1.954 1 94.25 105 LEU A CA 1
ATOM 856 C C . LEU A 1 105 ? 9.492 30.344 1.686 1 94.25 105 LEU A C 1
ATOM 858 O O . LEU A 1 105 ? 9.211 29.484 0.843 1 94.25 105 LEU A O 1
ATOM 862 N N . THR A 1 106 ? 10.641 30.359 2.236 1 92.69 106 THR A N 1
ATOM 863 C CA . THR A 1 106 ? 11.586 29.25 2.18 1 92.69 106 THR A CA 1
ATOM 864 C C . THR A 1 106 ? 11.984 28.812 3.584 1 92.69 106 THR A C 1
ATOM 866 O O . THR A 1 106 ? 11.273 28.031 4.227 1 92.69 106 THR A O 1
ATOM 869 N N . ILE A 1 107 ? 12.961 29.578 4.18 1 91.31 107 ILE A N 1
ATOM 870 C CA . ILE A 1 107 ? 13.461 29.234 5.508 1 91.31 107 ILE A CA 1
ATOM 871 C C . ILE A 1 107 ? 12.391 29.547 6.555 1 91.31 107 ILE A C 1
ATOM 873 O O . ILE A 1 107 ? 12.258 28.828 7.547 1 91.31 107 ILE A O 1
ATOM 877 N N . MET A 1 108 ? 11.594 30.469 6.266 1 95.25 108 MET A N 1
ATOM 878 C CA . MET A 1 108 ? 10.609 30.938 7.242 1 95.25 108 MET A CA 1
ATOM 879 C C . MET A 1 108 ? 9.477 29.922 7.398 1 95.25 108 MET A C 1
ATOM 881 O O . MET A 1 108 ? 8.766 29.938 8.398 1 95.25 108 MET A O 1
ATOM 885 N N . ARG A 1 109 ? 9.32 29.031 6.492 1 96.44 109 ARG A N 1
ATOM 886 C CA . ARG A 1 109 ? 8.328 27.969 6.621 1 96.44 109 ARG A CA 1
ATOM 887 C C . ARG A 1 109 ? 8.555 27.156 7.887 1 96.44 109 ARG A C 1
ATOM 889 O O . ARG A 1 109 ? 7.625 26.906 8.656 1 96.44 109 ARG A O 1
ATOM 896 N N . GLU A 1 110 ? 9.742 26.828 8.039 1 96.56 110 GLU A N 1
ATOM 897 C CA . GLU A 1 110 ? 10.078 26.031 9.227 1 96.56 110 GLU A CA 1
ATOM 898 C C . GLU A 1 110 ? 9.859 26.844 10.5 1 96.56 110 GLU A C 1
ATOM 900 O O . GLU A 1 110 ? 9.398 26.297 11.508 1 96.56 110 GLU A O 1
ATOM 905 N N . LYS A 1 111 ? 10.203 28.078 10.477 1 96.38 111 LYS A N 1
ATOM 906 C CA . LYS A 1 111 ? 10.039 28.922 11.656 1 96.38 111 LYS A CA 1
ATOM 907 C C . LYS A 1 111 ? 8.57 29.031 12.055 1 96.38 111 LYS A C 1
ATOM 909 O O . LYS A 1 111 ? 8.234 28.922 13.234 1 96.38 111 LYS A O 1
ATOM 914 N N . PHE A 1 112 ? 7.77 29.234 11.086 1 97.81 112 PHE A N 1
ATOM 915 C CA . PHE A 1 112 ? 6.34 29.312 11.367 1 97.81 112 PHE A CA 1
ATOM 916 C C . PHE A 1 112 ? 5.805 27.984 11.875 1 97.81 112 PHE A C 1
ATOM 918 O O . PHE A 1 112 ? 4.922 27.953 12.734 1 97.81 112 PHE A O 1
ATOM 925 N N . PHE A 1 113 ? 6.305 26.906 11.391 1 98.31 113 PHE A N 1
ATOM 926 C CA . PHE A 1 113 ? 5.91 25.594 11.914 1 98.31 113 PHE A CA 1
ATOM 927 C C . PHE A 1 113 ? 6.305 25.469 13.383 1 98.31 113 PHE A C 1
ATOM 929 O O . PHE A 1 113 ? 5.539 24.922 14.188 1 98.31 113 PHE A O 1
ATOM 936 N N . LEU A 1 114 ? 7.426 25.922 13.688 1 96.94 114 LEU A N 1
ATOM 937 C CA . LEU A 1 114 ? 7.898 25.859 15.07 1 96.94 114 LEU A CA 1
ATOM 938 C C . LEU A 1 114 ? 7.008 26.672 15.992 1 96.94 114 LEU A C 1
ATOM 940 O O . LEU A 1 114 ? 6.809 26.312 17.156 1 96.94 114 LEU A O 1
ATOM 944 N N . VAL A 1 115 ? 6.484 27.812 15.5 1 96.88 115 VAL A N 1
ATOM 945 C CA . VAL A 1 115 ? 5.523 28.609 16.266 1 96.88 115 VAL A CA 1
ATOM 946 C C . VAL A 1 115 ? 4.32 27.75 16.641 1 96.88 115 VAL A C 1
ATOM 948 O O . VAL A 1 115 ? 3.873 27.766 17.781 1 96.88 115 VAL A O 1
ATOM 951 N N . ILE A 1 116 ? 3.883 26.922 15.734 1 97.94 116 ILE A N 1
ATOM 952 C CA . ILE A 1 116 ? 2.717 26.078 15.938 1 97.94 116 ILE A CA 1
ATOM 953 C C . ILE A 1 116 ? 3.062 24.938 16.906 1 97.94 116 ILE A C 1
ATOM 955 O O . ILE A 1 116 ? 2.348 24.719 17.875 1 97.94 116 ILE A O 1
ATOM 959 N N . GLN A 1 117 ? 4.113 24.359 16.672 1 97 117 GLN A N 1
ATOM 960 C CA . GLN A 1 117 ? 4.535 23.172 17.406 1 97 117 GLN A CA 1
ATOM 961 C C . GLN A 1 117 ? 4.809 23.5 18.875 1 97 117 GLN A C 1
ATOM 963 O O . GLN A 1 117 ? 4.496 22.703 19.766 1 97 117 GLN A O 1
ATOM 968 N N . ASN A 1 118 ? 5.324 24.672 19.094 1 95.94 118 ASN A N 1
ATOM 969 C CA . ASN A 1 118 ? 5.82 24.984 20.422 1 95.94 118 ASN A CA 1
ATOM 970 C C . ASN A 1 118 ? 4.848 25.891 21.188 1 95.94 118 ASN A C 1
ATOM 972 O O . ASN A 1 118 ? 5.105 26.266 22.328 1 95.94 118 ASN A O 1
ATOM 976 N N . HIS A 1 119 ? 3.77 26.234 20.594 1 96.38 119 HIS A N 1
ATOM 977 C CA . HIS A 1 119 ? 2.814 27.141 21.219 1 96.38 119 HIS A CA 1
ATOM 978 C C . HIS A 1 119 ? 2.148 26.484 22.422 1 96.38 119 HIS A C 1
ATOM 980 O O . HIS A 1 119 ? 1.701 25.344 22.344 1 96.38 119 HIS A O 1
ATOM 986 N N . GLU A 1 120 ? 1.979 27.125 23.562 1 92.38 120 GLU A N 1
ATOM 987 C CA . GLU A 1 120 ? 1.562 26.516 24.812 1 92.38 120 GLU A CA 1
ATOM 988 C C . GLU A 1 120 ? 0.127 26.891 25.172 1 92.38 120 GLU A C 1
ATOM 990 O O . GLU A 1 120 ? -0.544 26.172 25.922 1 92.38 120 GLU A O 1
ATOM 995 N N . ALA A 1 121 ? -0.345 28.031 24.734 1 94.06 121 ALA A N 1
ATOM 996 C CA . ALA A 1 121 ? -1.671 28.5 25.125 1 94.06 121 ALA A CA 1
ATOM 997 C C . ALA A 1 121 ? -2.766 27.719 24.391 1 94.06 121 ALA A C 1
ATOM 999 O O . ALA A 1 121 ? -2.998 27.938 23.203 1 94.06 121 ALA A O 1
ATOM 1000 N N . HIS A 1 122 ? -3.592 27 25.125 1 91.56 122 HIS A N 1
ATOM 1001 C CA . HIS A 1 122 ? -4.594 26.094 24.562 1 91.56 122 HIS A CA 1
ATOM 1002 C C . HIS A 1 122 ? -5.73 26.875 23.922 1 91.56 122 HIS A C 1
ATOM 1004 O O . HIS A 1 122 ? -6.371 26.391 22.984 1 91.56 122 HIS A O 1
ATOM 1010 N N . GLU A 1 123 ? -5.977 28.031 24.406 1 95.06 123 GLU A N 1
ATOM 1011 C CA . GLU A 1 123 ? -7.09 28.828 23.891 1 95.06 123 GLU A CA 1
ATOM 1012 C C . GLU A 1 123 ? -6.824 29.297 22.469 1 95.06 123 GLU A C 1
ATOM 1014 O O . GLU A 1 123 ? -7.742 29.75 21.781 1 95.06 123 GLU A O 1
ATOM 1019 N N . ASP A 1 124 ? -5.578 29.094 22.016 1 97.5 124 ASP A N 1
ATOM 1020 C CA . ASP A 1 124 ? -5.215 29.578 20.672 1 97.5 124 ASP A CA 1
ATOM 1021 C C . ASP A 1 124 ? -5.273 28.438 19.656 1 97.5 124 ASP A C 1
ATOM 1023 O O . ASP A 1 124 ? -4.891 28.625 18.5 1 97.5 124 ASP A O 1
ATOM 1027 N N . LEU A 1 125 ? -5.793 27.328 19.953 1 97.62 125 LEU A N 1
ATOM 1028 C CA . LEU A 1 125 ? -5.695 26.109 19.156 1 97.62 125 LEU A CA 1
ATOM 1029 C C . LEU A 1 125 ? -6.336 26.312 17.781 1 97.62 125 LEU A C 1
ATOM 1031 O O . LEU A 1 125 ? -5.789 25.875 16.766 1 97.62 125 LEU A O 1
ATOM 1035 N N . ARG A 1 126 ? -7.473 26.891 17.734 1 98 126 ARG A N 1
ATOM 1036 C CA . ARG A 1 126 ? -8.148 27.125 16.469 1 98 126 ARG A CA 1
ATOM 1037 C C . ARG A 1 126 ? -7.285 27.969 15.531 1 98 126 ARG A C 1
ATOM 1039 O O . ARG A 1 126 ? -7.168 27.656 14.344 1 98 126 ARG A O 1
ATOM 1046 N N . HIS A 1 127 ? -6.676 29.016 16.016 1 98.25 127 HIS A N 1
ATOM 1047 C CA . HIS A 1 127 ? -5.793 29.875 15.234 1 98.25 127 HIS A CA 1
ATOM 1048 C C . HIS A 1 127 ? -4.57 29.109 14.75 1 98.25 127 HIS A C 1
ATOM 1050 O O . HIS A 1 127 ? -4.117 29.297 13.617 1 98.25 127 HIS A O 1
ATOM 1056 N N . LEU A 1 128 ? -4.07 28.234 15.641 1 98.5 128 LEU A N 1
ATOM 1057 C CA . LEU A 1 128 ? -2.904 27.438 15.281 1 98.5 128 LEU A CA 1
ATOM 1058 C C . LEU A 1 128 ? -3.24 26.453 14.172 1 98.5 128 LEU A C 1
ATOM 1060 O O . LEU A 1 128 ? -2.453 26.266 13.242 1 98.5 128 LEU A O 1
ATOM 1064 N N . LEU A 1 129 ? -4.41 25.844 14.266 1 98.69 129 LEU A N 1
ATOM 1065 C CA . LEU A 1 129 ? -4.84 24.906 13.227 1 98.69 129 LEU A CA 1
ATOM 1066 C C . LEU A 1 129 ? -5.012 25.609 11.891 1 98.69 129 LEU A C 1
ATOM 1068 O O . LEU A 1 129 ? -4.598 25.094 10.852 1 98.69 129 LEU A O 1
ATOM 1072 N N . GLU A 1 130 ? -5.609 26.781 11.945 1 98.5 130 GLU A N 1
ATOM 1073 C CA . GLU A 1 130 ? -5.773 27.578 10.734 1 98.5 130 GLU A CA 1
ATOM 1074 C C . GLU A 1 130 ? -4.422 27.969 10.141 1 98.5 130 GLU A C 1
ATOM 1076 O O . GLU A 1 130 ? -4.258 27.984 8.914 1 98.5 130 GLU A O 1
ATOM 1081 N N . LEU A 1 131 ? -3.541 28.297 10.992 1 98.5 131 LEU A N 1
ATOM 1082 C CA . LEU A 1 131 ? -2.191 28.641 10.562 1 98.5 131 LEU A CA 1
ATOM 1083 C C . LEU A 1 131 ? -1.515 27.453 9.891 1 98.5 131 LEU A C 1
ATOM 1085 O O . LEU A 1 131 ? -0.916 27.594 8.82 1 98.5 131 LEU A O 1
ATOM 1089 N N . LEU A 1 132 ? -1.61 26.281 10.484 1 98.75 132 LEU A N 1
ATOM 1090 C CA . LEU A 1 132 ? -1.034 25.062 9.898 1 98.75 132 LEU A CA 1
ATOM 1091 C C . LEU A 1 132 ? -1.682 24.75 8.555 1 98.75 132 LEU A C 1
ATOM 1093 O O . LEU A 1 132 ? -0.991 24.391 7.602 1 98.75 132 LEU A O 1
ATOM 1097 N N . ASP A 1 133 ? -2.961 24.844 8.547 1 98.75 133 ASP A N 1
ATOM 1098 C CA . ASP A 1 133 ? -3.713 24.641 7.316 1 98.75 133 ASP A CA 1
ATOM 1099 C C . ASP A 1 133 ? -3.178 25.516 6.191 1 98.75 133 ASP A C 1
ATOM 1101 O O . ASP A 1 133 ? -2.912 25.031 5.09 1 98.75 133 ASP A O 1
ATOM 1105 N N . THR A 1 134 ? -2.977 26.781 6.461 1 98.56 134 THR A N 1
ATOM 1106 C CA . THR A 1 134 ? -2.48 27.75 5.484 1 98.56 134 THR A CA 1
ATOM 1107 C C . THR A 1 134 ? -1.034 27.438 5.109 1 98.56 134 THR A C 1
ATOM 1109 O O . THR A 1 134 ? -0.678 27.453 3.928 1 98.56 134 THR A O 1
ATOM 1112 N N . LEU A 1 135 ? -0.24 27.125 6.078 1 98.5 135 LEU A N 1
ATOM 1113 C CA . LEU A 1 135 ? 1.179 26.844 5.887 1 98.5 135 LEU A CA 1
ATOM 1114 C C . LEU A 1 135 ? 1.379 25.625 4.996 1 98.5 135 LEU A C 1
ATOM 1116 O O . LEU A 1 135 ? 2.352 25.562 4.242 1 98.5 135 LEU A O 1
ATOM 1120 N N . THR A 1 136 ? 0.431 24.719 5.027 1 98.56 136 THR A N 1
ATOM 1121 C CA . THR A 1 136 ? 0.596 23.453 4.324 1 98.56 136 THR A CA 1
ATOM 1122 C C . THR A 1 136 ? -0.331 23.375 3.115 1 98.56 136 THR A C 1
ATOM 1124 O O . THR A 1 136 ? -0.428 22.328 2.461 1 98.56 136 THR A O 1
ATOM 1127 N N . GLU A 1 137 ? -1.042 24.406 2.848 1 98.19 137 GLU A N 1
ATOM 1128 C CA . GLU A 1 137 ? -2.078 24.344 1.822 1 98.19 137 GLU A CA 1
ATOM 1129 C C . GLU A 1 137 ? -2.998 23.141 2.033 1 98.19 137 GLU A C 1
ATOM 1131 O O . GLU A 1 137 ? -3.201 22.344 1.119 1 98.19 137 GLU A O 1
ATOM 1136 N N . ASN A 1 138 ? -3.527 23.094 3.244 1 98.5 138 ASN A N 1
ATOM 1137 C CA . ASN A 1 138 ? -4.48 22.062 3.645 1 98.5 138 ASN A CA 1
ATOM 1138 C C . ASN A 1 138 ? -3.855 20.672 3.605 1 98.5 138 ASN A C 1
ATOM 1140 O O . ASN A 1 138 ? -4.492 19.703 3.166 1 98.5 138 ASN A O 1
ATOM 1144 N N . GLY A 1 139 ? -2.594 20.578 3.955 1 98.5 139 GLY A N 1
ATOM 1145 C CA . GLY A 1 139 ? -1.906 19.297 4.098 1 98.5 139 GLY A CA 1
ATOM 1146 C C . GLY A 1 139 ? -1.144 18.891 2.852 1 98.5 139 GLY A C 1
ATOM 1147 O O . GLY A 1 139 ? -0.427 17.891 2.859 1 98.5 139 GLY A O 1
ATOM 1148 N N . LYS A 1 140 ? -1.089 19.656 1.759 1 98.44 140 LYS A N 1
ATOM 1149 C CA . LYS A 1 140 ? -0.547 19.281 0.457 1 98.44 140 LYS A CA 1
ATOM 1150 C C . LYS A 1 140 ? 0.952 19.547 0.385 1 98.44 140 LYS A C 1
ATOM 1152 O O . LYS A 1 140 ? 1.692 18.812 -0.267 1 98.44 140 LYS A O 1
ATOM 1157 N N . ASP A 1 141 ? 1.385 20.594 1.014 1 98.38 141 ASP A N 1
ATOM 1158 C CA . ASP A 1 141 ? 2.779 21.031 0.957 1 98.38 141 ASP A CA 1
ATOM 1159 C C . ASP A 1 141 ? 3.404 21.047 2.35 1 98.38 141 ASP A C 1
ATOM 1161 O O . ASP A 1 141 ? 3.107 21.938 3.154 1 98.38 141 ASP A O 1
ATOM 1165 N N . ILE A 1 142 ? 4.332 20.141 2.619 1 98.12 142 ILE A N 1
ATOM 1166 C CA . ILE A 1 142 ? 4.934 20.047 3.943 1 98.12 142 ILE A CA 1
ATOM 1167 C C . ILE A 1 142 ? 6.441 20.266 3.84 1 98.12 142 ILE A C 1
ATOM 1169 O O . ILE A 1 142 ? 7.203 19.828 4.699 1 98.12 142 ILE A O 1
ATOM 1173 N N . THR A 1 143 ? 6.855 20.969 2.83 1 97.12 143 THR A N 1
ATOM 1174 C CA . THR A 1 143 ? 8.266 21.234 2.576 1 97.12 143 THR A CA 1
ATOM 1175 C C . THR A 1 143 ? 8.93 21.875 3.791 1 97.12 143 THR A C 1
ATOM 1177 O O . THR A 1 143 ? 8.367 22.797 4.391 1 97.12 143 THR A O 1
ATOM 1180 N N . ASN A 1 144 ? 10.109 21.391 4.23 1 95.94 144 ASN A N 1
ATOM 1181 C CA . ASN A 1 144 ? 10.992 21.906 5.277 1 95.94 144 ASN A CA 1
ATOM 1182 C C . ASN A 1 144 ? 10.617 21.328 6.645 1 95.94 144 ASN A C 1
ATOM 1184 O O . ASN A 1 144 ? 11.305 21.594 7.637 1 95.94 144 ASN A O 1
ATOM 1188 N N . PHE A 1 145 ? 9.531 20.594 6.758 1 96.56 145 PHE A N 1
ATOM 1189 C CA . PHE A 1 145 ? 9.227 19.953 8.031 1 96.56 145 PHE A CA 1
ATOM 1190 C C . PHE A 1 145 ? 8.594 18.594 7.809 1 96.56 145 PHE A C 1
ATOM 1192 O O . PHE A 1 145 ? 7.719 18.172 8.578 1 96.56 145 PHE A O 1
ATOM 1199 N N . GLU A 1 146 ? 8.953 17.891 6.82 1 97 146 GLU A N 1
ATOM 1200 C CA . GLU A 1 146 ? 8.422 16.594 6.395 1 97 146 GLU A CA 1
ATOM 1201 C C . GLU A 1 146 ? 8.594 15.547 7.488 1 97 146 GLU A C 1
ATOM 1203 O O . GLU A 1 146 ? 7.688 14.742 7.727 1 97 146 GLU A O 1
ATOM 1208 N N . GLU A 1 147 ? 9.648 15.633 8.188 1 95.69 147 GLU A N 1
ATOM 1209 C CA . GLU A 1 147 ? 9.984 14.609 9.164 1 95.69 147 GLU A CA 1
ATOM 1210 C C . GLU A 1 147 ? 9.258 14.844 10.484 1 95.69 147 GLU A C 1
ATOM 1212 O O . GLU A 1 147 ? 9.156 13.93 11.312 1 95.69 147 GLU A O 1
ATOM 1217 N N . LYS A 1 148 ? 8.727 16 10.68 1 96.94 148 LYS A N 1
ATOM 1218 C CA . LYS A 1 148 ? 8.203 16.375 11.992 1 96.94 148 LYS A CA 1
ATOM 1219 C C . LYS A 1 148 ? 6.68 16.391 11.992 1 96.94 148 LYS A C 1
ATOM 1221 O O . LYS A 1 148 ? 6.055 16.125 13.023 1 96.94 148 LYS A O 1
ATOM 1226 N N . ILE A 1 149 ? 6.121 16.703 10.906 1 98.06 149 ILE A N 1
ATOM 1227 C CA . ILE A 1 149 ? 4.707 17.062 10.859 1 98.06 149 ILE A CA 1
ATOM 1228 C C . ILE A 1 149 ? 3.855 15.859 11.25 1 98.06 149 ILE A C 1
ATOM 1230 O O . ILE A 1 149 ? 2.855 16 11.953 1 98.06 149 ILE A O 1
ATOM 1234 N N . GLY A 1 150 ? 4.184 14.664 10.789 1 98.12 150 GLY A N 1
ATOM 1235 C CA . GLY A 1 150 ? 3.398 13.477 11.094 1 98.12 150 GLY A CA 1
ATOM 1236 C C . GLY A 1 150 ? 3.229 13.242 12.578 1 98.12 150 GLY A C 1
ATOM 1237 O O . GLY A 1 150 ? 2.104 13.125 13.07 1 98.12 150 GLY A O 1
ATOM 1238 N N . LYS A 1 151 ? 4.324 13.148 13.305 1 98.12 151 LYS A N 1
ATOM 1239 C CA . LYS A 1 151 ? 4.301 12.922 14.742 1 98.12 151 LYS A CA 1
ATOM 1240 C C . LYS A 1 151 ? 3.582 14.062 15.461 1 98.12 151 LYS A C 1
ATOM 1242 O O . LYS A 1 151 ? 2.814 13.82 16.391 1 98.12 151 LYS A O 1
ATOM 1247 N N . PHE A 1 152 ? 3.898 15.234 15.023 1 98.31 152 PHE A N 1
ATOM 1248 C CA . PHE A 1 152 ? 3.268 16.406 15.609 1 98.31 152 PHE A CA 1
ATOM 1249 C C . PHE A 1 152 ? 1.75 16.328 15.5 1 98.31 152 PHE A C 1
ATOM 1251 O O . PHE A 1 152 ? 1.036 16.547 16.484 1 98.31 152 PHE A O 1
ATOM 1258 N N . MET A 1 153 ? 1.229 16 14.312 1 98.19 153 MET A N 1
ATOM 1259 C CA . MET A 1 153 ? -0.211 15.914 14.086 1 98.19 153 MET A CA 1
ATOM 1260 C C . MET A 1 153 ? -0.835 14.844 14.984 1 98.19 153 MET A C 1
ATOM 1262 O O . MET A 1 153 ? -1.916 15.047 15.531 1 98.19 153 MET A O 1
ATOM 1266 N N . LEU A 1 154 ? -0.197 13.742 15.141 1 98.44 154 LEU A N 1
ATOM 1267 C CA . LEU A 1 154 ? -0.708 12.688 16 1 98.44 154 LEU A CA 1
ATOM 1268 C C . LEU A 1 154 ? -0.805 13.156 17.453 1 98.44 154 LEU A C 1
ATOM 1270 O O . LEU A 1 154 ? -1.799 12.891 18.125 1 98.44 154 LEU A O 1
ATOM 1274 N N . HIS A 1 155 ? 0.208 13.875 17.891 1 97.56 155 HIS A N 1
ATOM 1275 C CA . HIS A 1 155 ? 0.243 14.375 19.25 1 97.56 155 HIS A CA 1
ATOM 1276 C C . HIS A 1 155 ? -0.874 15.391 19.484 1 97.56 155 HIS A C 1
ATOM 1278 O O . HIS A 1 155 ? -1.332 15.555 20.625 1 97.56 155 HIS A O 1
ATOM 1284 N N . TRP A 1 156 ? -1.309 16.016 18.453 1 97.44 156 TRP A N 1
ATOM 1285 C CA . TRP A 1 156 ? -2.266 17.109 18.516 1 97.44 156 TRP A CA 1
ATOM 1286 C C . TRP A 1 156 ? -3.688 16.594 18.672 1 97.44 156 TRP A C 1
ATOM 1288 O O . TRP A 1 156 ? -4.598 17.344 19.031 1 97.44 156 TRP A O 1
ATOM 1298 N N . ILE A 1 157 ? -4.004 15.289 18.484 1 97.94 157 ILE A N 1
ATOM 1299 C CA . ILE A 1 157 ? -5.336 14.727 18.297 1 97.94 157 ILE A CA 1
ATOM 1300 C C . ILE A 1 157 ? -6.16 14.93 19.578 1 97.94 157 ILE A C 1
ATOM 1302 O O . ILE A 1 157 ? -7.309 15.375 19.5 1 97.94 157 ILE A O 1
ATOM 1306 N N . PRO A 1 158 ? -5.641 14.664 20.766 1 96.88 158 PRO A N 1
ATOM 1307 C CA . PRO A 1 158 ? -6.461 14.867 21.969 1 96.88 158 PRO A CA 1
ATOM 1308 C C . PRO A 1 158 ? -6.965 16.297 22.094 1 96.88 158 PRO A C 1
ATOM 1310 O O . PRO A 1 158 ? -8.156 16.516 22.344 1 96.88 158 PRO A O 1
ATOM 1313 N N . ALA A 1 159 ? -6.105 17.312 21.922 1 97.12 159 ALA A N 1
ATOM 1314 C CA . ALA A 1 159 ? -6.488 18.719 22.016 1 97.12 159 ALA A CA 1
ATOM 1315 C C . ALA A 1 159 ? -7.492 19.078 20.938 1 97.12 159 ALA A C 1
ATOM 1317 O O . ALA A 1 159 ? -8.461 19.797 21.188 1 97.12 159 ALA A O 1
ATOM 1318 N N . ILE A 1 160 ? -7.281 18.578 19.766 1 97.94 160 ILE A N 1
ATOM 1319 C CA . ILE A 1 160 ? -8.156 18.828 18.625 1 97.94 160 ILE A CA 1
ATOM 1320 C C . ILE A 1 160 ? -9.547 18.266 18.906 1 97.94 160 ILE A C 1
ATOM 1322 O O . ILE A 1 160 ? -10.562 18.906 18.609 1 97.94 160 ILE A O 1
ATOM 1326 N N . THR A 1 161 ? -9.586 17.062 19.438 1 97.06 161 THR A N 1
ATOM 1327 C CA . THR A 1 161 ? -10.844 16.422 19.781 1 97.06 161 THR A CA 1
ATOM 1328 C C . THR A 1 161 ? -11.602 17.219 20.828 1 97.06 161 THR A C 1
ATOM 1330 O O . THR A 1 161 ? -12.797 17.5 20.672 1 97.06 161 THR A O 1
ATOM 1333 N N . HIS A 1 162 ? -10.938 17.688 21.812 1 95.44 162 HIS A N 1
ATOM 1334 C CA . HIS A 1 162 ? -11.547 18.438 22.906 1 95.44 162 HIS A CA 1
ATOM 1335 C C . HIS A 1 162 ? -12.094 19.766 22.422 1 95.44 162 HIS A C 1
ATOM 1337 O O . HIS A 1 162 ? -13.125 20.234 22.906 1 95.44 162 HIS A O 1
ATOM 1343 N N . ALA A 1 163 ? -11.43 20.344 21.484 1 96.44 163 ALA A N 1
ATOM 1344 C CA . ALA A 1 163 ? -11.797 21.656 20.984 1 96.44 163 ALA A CA 1
ATOM 1345 C C . ALA A 1 163 ? -12.812 21.562 19.844 1 96.44 163 ALA A C 1
ATOM 1347 O O . ALA A 1 163 ? -13.172 22.562 19.234 1 96.44 163 ALA A O 1
ATOM 1348 N N . ASP A 1 164 ? -13.25 20.391 19.484 1 96.12 164 ASP A N 1
ATOM 1349 C CA . ASP A 1 164 ? -14.227 20.141 18.422 1 96.12 164 ASP A CA 1
ATOM 1350 C C . ASP A 1 164 ? -13.719 20.656 17.078 1 96.12 164 ASP A C 1
ATOM 1352 O O . ASP A 1 164 ? -14.445 21.359 16.375 1 96.12 164 ASP A O 1
ATOM 1356 N N . LEU A 1 165 ? -12.484 20.344 16.781 1 97.94 165 LEU A N 1
ATOM 1357 C CA . LEU A 1 165 ? -11.852 20.797 15.547 1 97.94 165 LEU A CA 1
ATOM 1358 C C . LEU A 1 165 ? -11.438 19.609 14.688 1 97.94 165 LEU A C 1
ATOM 1360 O O . LEU A 1 165 ? -10.586 19.75 13.805 1 97.94 165 LEU A O 1
ATOM 1364 N N . LEU A 1 166 ? -12.086 18.469 14.836 1 98.38 166 LEU A N 1
ATOM 1365 C CA . LEU A 1 166 ? -11.688 17.234 14.164 1 98.38 166 LEU A CA 1
ATOM 1366 C C . LEU A 1 166 ? -11.914 17.344 12.656 1 98.38 166 LEU A C 1
ATOM 1368 O O . LEU A 1 166 ? -11.094 16.859 11.867 1 98.38 166 LEU A O 1
ATOM 1372 N N . SER A 1 167 ? -12.977 17.922 12.266 1 98.19 167 SER A N 1
ATOM 1373 C CA . SER A 1 167 ? -13.336 17.953 10.859 1 98.19 167 SER A CA 1
ATOM 1374 C C . SER A 1 167 ? -12.25 18.609 10.016 1 98.19 167 SER A C 1
ATOM 1376 O O . SER A 1 167 ? -11.695 17.984 9.109 1 98.19 167 SER A O 1
ATOM 1378 N N . PRO A 1 168 ? -11.891 19.875 10.273 1 98.31 168 PRO A N 1
ATOM 1379 C CA . PRO A 1 168 ? -10.812 20.484 9.484 1 98.31 168 PRO A CA 1
ATOM 1380 C C . PRO A 1 168 ? -9.477 19.766 9.656 1 98.31 168 PRO A C 1
ATOM 1382 O O . PRO A 1 168 ? -8.68 19.688 8.719 1 98.31 168 PRO A O 1
ATOM 1385 N N . TYR A 1 169 ? -9.227 19.25 10.859 1 98.75 169 TYR A N 1
ATOM 1386 C CA . TYR A 1 169 ? -8.008 18.5 11.133 1 98.75 169 TYR A CA 1
ATOM 1387 C C . TYR A 1 169 ? -7.922 17.25 10.258 1 98.75 169 TYR A C 1
ATOM 1389 O O . TYR A 1 169 ? -6.891 17 9.641 1 98.75 169 TYR A O 1
ATOM 1397 N N . LEU A 1 170 ? -9.008 16.5 10.172 1 98.81 170 LEU A N 1
ATOM 1398 C CA . LEU A 1 170 ? -9.039 15.25 9.406 1 98.81 170 LEU A CA 1
ATOM 1399 C C . LEU A 1 170 ? -8.953 15.539 7.91 1 98.81 170 LEU A C 1
ATOM 1401 O O . LEU A 1 170 ? -8.336 14.766 7.164 1 98.81 170 LEU A O 1
ATOM 1405 N N . GLN A 1 171 ? -9.555 16.578 7.5 1 98.62 171 GLN A N 1
ATOM 1406 C CA . GLN A 1 171 ? -9.43 16.953 6.098 1 98.62 171 GLN A CA 1
ATOM 1407 C C . GLN A 1 171 ? -7.973 17.203 5.727 1 98.62 171 GLN A C 1
ATOM 1409 O O . GLN A 1 171 ? -7.516 16.781 4.664 1 98.62 171 GLN A O 1
ATOM 1414 N N . MET A 1 172 ? -7.27 17.906 6.539 1 98.69 172 MET A N 1
ATOM 1415 C CA . MET A 1 172 ? -5.848 18.141 6.32 1 98.69 172 MET A CA 1
ATOM 1416 C C . MET A 1 172 ? -5.062 16.828 6.32 1 98.69 172 MET A C 1
ATOM 1418 O O . MET A 1 172 ? -4.156 16.656 5.508 1 98.69 172 MET A O 1
ATOM 1422 N N . MET A 1 173 ? -5.402 15.93 7.23 1 98.81 173 MET A N 1
ATOM 1423 C CA . MET A 1 173 ? -4.754 14.625 7.332 1 98.81 173 MET A CA 1
ATOM 1424 C C . MET A 1 173 ? -4.938 13.82 6.047 1 98.81 173 MET A C 1
ATOM 1426 O O . MET A 1 173 ? -4 13.188 5.566 1 98.81 173 MET A O 1
ATOM 1430 N N . ILE A 1 174 ? -6.117 13.836 5.527 1 98.44 174 ILE A N 1
ATOM 1431 C CA . ILE A 1 174 ? -6.43 13.156 4.277 1 98.44 174 ILE A CA 1
ATOM 1432 C C . ILE A 1 174 ? -5.5 13.656 3.174 1 98.44 174 ILE A C 1
ATOM 1434 O O . ILE A 1 174 ? -4.859 12.852 2.484 1 98.44 174 ILE A O 1
ATOM 1438 N N . ASN A 1 175 ? -5.359 14.969 3.039 1 98.62 175 ASN A N 1
ATOM 1439 C CA . ASN A 1 175 ? -4.473 15.547 2.037 1 98.62 175 ASN A CA 1
ATOM 1440 C C . ASN A 1 175 ? -3.01 15.219 2.326 1 98.62 175 ASN A C 1
ATOM 1442 O O . ASN A 1 175 ? -2.227 14.992 1.402 1 98.62 175 ASN A O 1
ATOM 1446 N N . LEU A 1 176 ? -2.656 15.273 3.566 1 98.75 176 LEU A N 1
ATOM 1447 C CA . LEU A 1 176 ? -1.291 14.961 3.973 1 98.75 176 LEU A CA 1
ATOM 1448 C C . LEU A 1 176 ? -0.882 13.578 3.475 1 98.75 176 LEU A C 1
ATOM 1450 O O . LEU A 1 176 ? 0.206 13.414 2.918 1 98.75 176 LEU A O 1
ATOM 1454 N N . ILE A 1 177 ? -1.742 12.609 3.639 1 98.5 177 ILE A N 1
ATOM 1455 C CA . ILE A 1 177 ? -1.461 11.242 3.209 1 98.5 177 ILE A CA 1
ATOM 1456 C C . ILE A 1 177 ? -1.431 11.18 1.684 1 98.5 177 ILE A C 1
ATOM 1458 O O . ILE A 1 177 ? -0.484 10.648 1.097 1 98.5 177 ILE A O 1
ATOM 1462 N N .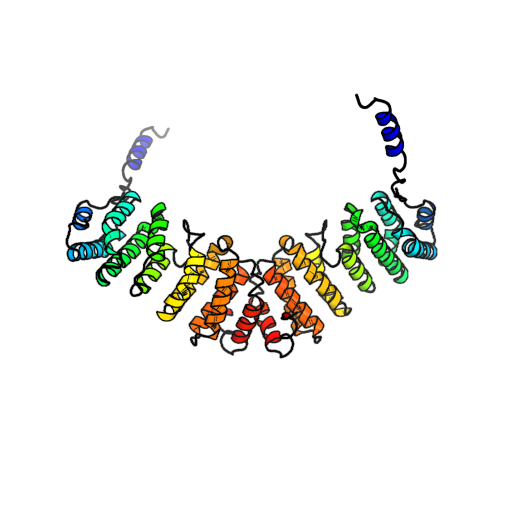 LYS A 1 178 ? -2.385 11.695 1.069 1 97.56 178 LYS A N 1
ATOM 1463 C CA . LYS A 1 178 ? -2.561 11.625 -0.378 1 97.56 178 LYS A CA 1
ATOM 1464 C C . LYS A 1 178 ? -1.358 12.219 -1.108 1 97.56 178 LYS A C 1
ATOM 1466 O O . LYS A 1 178 ? -0.885 11.648 -2.096 1 97.56 178 LYS A O 1
ATOM 1471 N N . PHE A 1 179 ? -0.851 13.344 -0.611 1 98.06 179 PHE A N 1
ATOM 1472 C CA . PHE A 1 179 ? 0.135 14.094 -1.382 1 98.06 179 PHE A CA 1
ATOM 1473 C C . PHE A 1 179 ? 1.539 13.859 -0.836 1 98.06 179 PHE A C 1
ATOM 1475 O O . PHE A 1 179 ? 2.529 14.195 -1.49 1 98.06 179 PHE A O 1
ATOM 1482 N N . ASN A 1 180 ? 1.641 13.32 0.357 1 98 180 ASN A N 1
ATOM 1483 C CA . ASN A 1 180 ? 2.957 13.258 0.984 1 98 180 ASN A CA 1
ATOM 1484 C C . ASN A 1 180 ? 3.229 11.875 1.581 1 98 180 ASN A C 1
ATOM 1486 O O . ASN A 1 180 ? 3.947 11.758 2.574 1 98 180 ASN A O 1
ATOM 1490 N N . ALA A 1 181 ? 2.643 10.805 1.044 1 96.56 181 ALA A N 1
ATOM 1491 C CA . ALA A 1 181 ? 2.727 9.438 1.562 1 96.56 181 ALA A CA 1
ATOM 1492 C C . ALA A 1 181 ? 4.18 9 1.717 1 96.56 181 ALA A C 1
ATOM 1494 O O . ALA A 1 181 ? 4.531 8.328 2.689 1 96.56 181 ALA A O 1
ATOM 1495 N N . ALA A 1 182 ? 5.039 9.414 0.783 1 95.31 182 ALA A N 1
ATOM 1496 C CA . ALA A 1 182 ? 6.434 8.992 0.745 1 95.31 182 ALA A CA 1
ATOM 1497 C C . ALA A 1 182 ? 7.195 9.5 1.966 1 95.31 182 ALA A C 1
ATOM 1499 O O . ALA A 1 182 ? 8.242 8.953 2.32 1 95.31 182 ALA A O 1
ATOM 1500 N N . HIS A 1 183 ? 6.73 10.516 2.635 1 97.12 183 HIS A N 1
ATOM 1501 C CA . HIS A 1 183 ? 7.426 11.133 3.76 1 97.12 183 HIS A CA 1
ATOM 1502 C C . HIS A 1 183 ? 6.887 10.625 5.09 1 97.12 183 HIS A C 1
ATOM 1504 O O . HIS A 1 183 ? 7.41 10.969 6.152 1 97.12 183 HIS A O 1
ATOM 1510 N N . LEU A 1 184 ? 5.867 9.859 5.074 1 97.81 184 LEU A N 1
ATOM 1511 C CA . LEU A 1 184 ? 5.25 9.367 6.301 1 97.81 184 LEU A CA 1
ATOM 1512 C C . LEU A 1 184 ? 5.832 8.016 6.695 1 97.81 184 LEU A C 1
ATOM 1514 O O . LEU A 1 184 ? 5.637 7.02 5.992 1 97.81 184 LEU A O 1
ATOM 1518 N N . GLU A 1 185 ? 6.488 8.016 7.816 1 96.94 185 GLU A N 1
ATOM 1519 C CA . GLU A 1 185 ? 7.141 6.805 8.305 1 96.94 185 GLU A CA 1
ATOM 1520 C C . GLU A 1 185 ? 6.117 5.801 8.836 1 96.94 185 GLU A C 1
ATOM 1522 O O . GLU A 1 185 ? 4.992 6.172 9.164 1 96.94 185 GLU A O 1
ATOM 1527 N N . LYS A 1 186 ? 6.535 4.57 9 1 96.81 186 LYS A N 1
ATOM 1528 C CA . LYS A 1 186 ? 5.652 3.471 9.383 1 96.81 186 LYS A CA 1
ATOM 1529 C C . LYS A 1 186 ? 4.969 3.748 10.719 1 96.81 186 LYS A C 1
ATOM 1531 O O . LYS A 1 186 ? 3.766 3.521 10.859 1 96.81 186 LYS A O 1
ATOM 1536 N N . ASP A 1 187 ? 5.734 4.18 11.719 1 97.69 187 ASP A N 1
ATOM 1537 C CA . ASP A 1 187 ? 5.172 4.43 13.039 1 97.69 187 ASP A CA 1
ATOM 1538 C C . ASP A 1 187 ? 4.078 5.492 12.977 1 97.69 187 ASP A C 1
ATOM 1540 O O . ASP A 1 187 ? 3.082 5.41 13.703 1 97.69 187 ASP A O 1
ATOM 1544 N N . VAL A 1 188 ? 4.305 6.496 12.203 1 98.5 188 VAL A N 1
ATOM 1545 C CA . VAL A 1 188 ? 3.307 7.547 12.016 1 98.5 188 VAL A CA 1
ATOM 1546 C C . VAL A 1 188 ? 2.053 6.957 11.367 1 98.5 188 VAL A C 1
ATOM 1548 O O . VAL A 1 188 ? 0.935 7.23 11.812 1 98.5 188 VAL A O 1
ATOM 1551 N N . LEU A 1 189 ? 2.256 6.141 10.336 1 98.44 189 LEU A N 1
ATOM 1552 C CA . LEU A 1 189 ? 1.132 5.508 9.656 1 98.44 189 LEU A CA 1
ATOM 1553 C C . LEU A 1 189 ? 0.331 4.641 10.625 1 98.44 189 LEU A C 1
ATOM 1555 O O . LEU A 1 189 ? -0.901 4.645 10.594 1 98.44 189 LEU A O 1
ATOM 1559 N N . VAL A 1 190 ? 1 3.885 11.43 1 98.56 190 VAL A N 1
ATOM 1560 C CA . VAL A 1 190 ? 0.342 3.062 12.438 1 98.56 190 VAL A CA 1
ATOM 1561 C C . VAL A 1 190 ? -0.531 3.939 13.328 1 98.56 190 VAL A C 1
ATOM 1563 O O . VAL A 1 190 ? -1.701 3.629 13.562 1 98.56 190 VAL A O 1
ATOM 1566 N N . GLY A 1 191 ? 0.058 5.023 13.812 1 98.62 191 GLY A N 1
ATOM 1567 C CA . GLY A 1 191 ? -0.688 5.949 14.648 1 98.62 191 GLY A CA 1
ATOM 1568 C C . GLY A 1 191 ? -1.901 6.535 13.953 1 98.62 191 GLY A C 1
ATOM 1569 O O . GLY A 1 191 ? -2.969 6.664 14.562 1 98.62 191 GLY A O 1
ATOM 1570 N N . ILE A 1 192 ? -1.761 6.926 12.719 1 98.75 192 ILE A N 1
ATOM 1571 C CA . ILE A 1 192 ? -2.846 7.508 11.93 1 98.75 192 ILE A CA 1
ATOM 1572 C C . ILE A 1 192 ? -4 6.516 11.836 1 98.75 192 ILE A C 1
ATOM 1574 O O . ILE A 1 192 ? -5.152 6.863 12.102 1 98.75 192 ILE A O 1
ATOM 1578 N N . VAL A 1 193 ? -3.715 5.277 11.477 1 98.44 193 VAL A N 1
ATOM 1579 C CA . VAL A 1 193 ? -4.73 4.246 11.281 1 98.44 193 VAL A CA 1
ATOM 1580 C C . VAL A 1 193 ? -5.426 3.951 12.609 1 98.44 193 VAL A C 1
ATOM 1582 O O . VAL A 1 193 ? -6.656 3.914 12.68 1 98.44 193 VAL A O 1
ATOM 1585 N N . GLN A 1 194 ? -4.668 3.779 13.617 1 98.44 194 GLN A N 1
ATOM 1586 C CA . GLN A 1 194 ? -5.238 3.473 14.93 1 98.44 194 GLN A CA 1
ATOM 1587 C C . GLN A 1 194 ? -6.176 4.582 15.391 1 98.44 194 GLN A C 1
ATOM 1589 O O . GLN A 1 194 ? -7.277 4.309 15.875 1 98.44 194 GLN A O 1
ATOM 1594 N N . ASN A 1 195 ? -5.754 5.805 15.289 1 98.56 195 ASN A N 1
ATOM 1595 C CA . ASN A 1 195 ? -6.578 6.926 15.727 1 98.56 195 ASN A CA 1
ATOM 1596 C C . ASN A 1 195 ? -7.832 7.066 14.867 1 98.56 195 ASN A C 1
ATOM 1598 O O . ASN A 1 195 ? -8.914 7.355 15.383 1 98.56 195 ASN A O 1
ATOM 1602 N N . ALA A 1 196 ? -7.672 6.902 13.539 1 98.12 196 ALA A N 1
ATOM 1603 C CA . ALA A 1 196 ? -8.844 6.957 12.664 1 98.12 196 ALA A CA 1
ATOM 1604 C C . ALA A 1 196 ? -9.867 5.891 13.055 1 98.12 196 ALA A C 1
ATOM 1606 O O . ALA A 1 196 ? -11.062 6.164 13.094 1 98.12 196 ALA A O 1
ATOM 1607 N N . CYS A 1 197 ? -9.383 4.691 13.289 1 96.31 197 CYS A N 1
ATOM 1608 C CA . CYS A 1 197 ? -10.258 3.609 13.727 1 96.31 197 CYS A CA 1
ATOM 1609 C C . CYS A 1 197 ? -10.945 3.961 15.039 1 96.31 197 CYS A C 1
ATOM 1611 O O . CYS A 1 197 ? -12.164 3.797 15.172 1 96.31 197 CYS A O 1
ATOM 1613 N N . GLU A 1 198 ? -10.188 4.418 15.984 1 96.81 198 GLU A N 1
ATOM 1614 C CA . GLU A 1 198 ? -10.734 4.762 17.297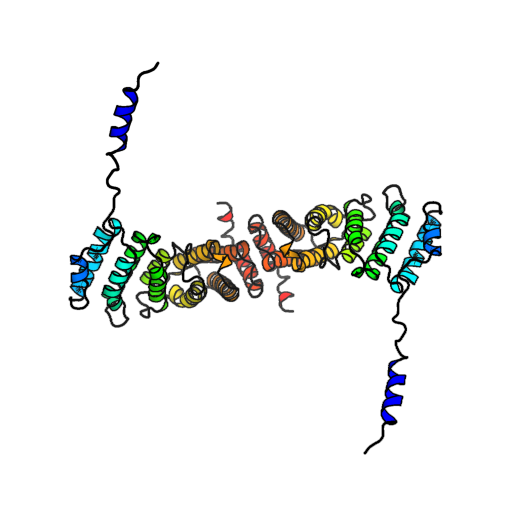 1 96.81 198 GLU A CA 1
ATOM 1615 C C . GLU A 1 198 ? -11.773 5.875 17.188 1 96.81 198 GLU A C 1
ATOM 1617 O O . GLU A 1 198 ? -12.867 5.762 17.734 1 96.81 198 GLU A O 1
ATOM 1622 N N . LEU A 1 199 ? -11.477 6.961 16.531 1 97 199 LEU A N 1
ATOM 1623 C CA . LEU A 1 199 ? -12.375 8.102 16.375 1 97 199 LEU A CA 1
ATOM 1624 C C . LEU A 1 199 ? -13.664 7.688 15.672 1 97 199 LEU A C 1
ATOM 1626 O O . LEU A 1 199 ? -14.75 8.156 16.031 1 97 199 LEU A O 1
ATOM 1630 N N . SER A 1 200 ? -13.555 6.844 14.672 1 93.88 200 SER A N 1
ATOM 1631 C CA . SER A 1 200 ? -14.727 6.383 13.938 1 93.88 200 SER A CA 1
ATOM 1632 C C . SER A 1 200 ? -15.695 5.629 14.844 1 93.88 200 SER A C 1
ATOM 1634 O O . SER A 1 200 ? -16.906 5.621 14.602 1 93.88 200 SER A O 1
ATOM 1636 N N . CYS A 1 201 ? -15.211 5.051 15.883 1 90.31 201 CYS A N 1
ATOM 1637 C CA . CYS A 1 201 ? -16.016 4.223 16.781 1 90.31 201 CYS A CA 1
ATOM 1638 C C . CYS A 1 201 ? -16.484 5.023 17.984 1 90.31 201 CYS A C 1
ATOM 1640 O O . CYS A 1 201 ? -17.484 4.664 18.625 1 90.31 201 CYS A O 1
ATOM 1642 N N . THR A 1 202 ? -15.797 6.027 18.266 1 92.75 202 THR A N 1
ATOM 1643 C CA . THR A 1 202 ? -16.062 6.688 19.531 1 92.75 202 THR A CA 1
ATOM 1644 C C . THR A 1 202 ? -16.797 8.008 19.312 1 92.75 202 THR A C 1
ATOM 1646 O O . THR A 1 202 ? -17.516 8.477 20.203 1 92.75 202 THR A O 1
ATOM 1649 N N . VAL A 1 203 ? -16.594 8.664 18.25 1 93.06 203 VAL A N 1
ATOM 1650 C CA . VAL A 1 203 ? -17.219 9.953 17.984 1 93.06 203 VAL A CA 1
ATOM 1651 C C . VAL A 1 203 ? -18.547 9.734 17.25 1 93.06 203 VAL A C 1
ATOM 1653 O O . VAL A 1 203 ? -18.562 9.203 16.125 1 93.06 203 VAL A O 1
ATOM 1656 N N . PRO A 1 204 ? -19.641 10.07 17.875 1 90.62 204 PRO A N 1
ATOM 1657 C CA . PRO A 1 204 ? -20.938 9.859 17.25 1 90.62 204 PRO A CA 1
ATOM 1658 C C . PRO A 1 204 ? -21.281 10.93 16.219 1 90.62 204 PRO A C 1
ATOM 1660 O O . PRO A 1 204 ? -22.219 11.711 16.422 1 90.62 204 PRO A O 1
ATOM 1663 N N . ASN A 1 205 ? -20.656 11.211 15.312 1 92.94 205 ASN A N 1
ATOM 1664 C CA . ASN A 1 205 ? -20.828 12.141 14.203 1 92.94 205 ASN A CA 1
ATOM 1665 C C . ASN A 1 205 ? -20.531 11.477 12.859 1 92.94 205 ASN A C 1
ATOM 1667 O O . ASN A 1 205 ? -19.391 11.086 12.594 1 92.94 205 ASN A O 1
ATOM 1671 N N . ASP A 1 206 ? -21.469 11.32 12.055 1 88.69 206 ASP A N 1
ATOM 1672 C CA . ASP A 1 206 ? -21.375 10.578 10.797 1 88.69 206 ASP A CA 1
ATOM 1673 C C . ASP A 1 206 ? -20.328 11.203 9.875 1 88.69 206 ASP A C 1
ATOM 1675 O O . ASP A 1 206 ? -19.625 10.492 9.148 1 88.69 206 ASP A O 1
ATOM 1679 N N . ASP A 1 207 ? -20.344 12.5 9.867 1 92.94 207 ASP A N 1
ATOM 1680 C CA . ASP A 1 207 ? -19.391 13.188 9 1 92.94 207 ASP A CA 1
ATOM 1681 C C . ASP A 1 207 ? -17.953 12.867 9.414 1 92.94 207 ASP A C 1
ATOM 1683 O O . ASP A 1 207 ? -17.094 12.641 8.555 1 92.94 207 ASP A O 1
ATOM 1687 N N . ILE A 1 208 ? -17.734 12.906 10.711 1 96 208 ILE A N 1
ATOM 1688 C CA . ILE A 1 208 ? -16.406 12.555 11.227 1 96 208 ILE A CA 1
ATOM 1689 C C . ILE A 1 208 ? -16.094 11.102 10.906 1 96 208 ILE A C 1
ATOM 1691 O O . ILE A 1 208 ? -14.977 10.766 10.516 1 96 208 ILE A O 1
ATOM 1695 N N . GLY A 1 209 ? -17.094 10.234 11.094 1 93.31 209 GLY A N 1
ATOM 1696 C CA . GLY A 1 209 ? -16.922 8.836 10.727 1 93.31 209 GLY A CA 1
ATOM 1697 C C . GLY A 1 209 ? -16.516 8.648 9.281 1 93.31 209 GLY A C 1
ATOM 1698 O O . GLY A 1 209 ? -15.602 7.863 8.992 1 93.31 209 GLY A O 1
ATOM 1699 N N . LEU A 1 210 ? -17.156 9.336 8.398 1 91.81 210 LEU A N 1
ATOM 1700 C CA . LEU A 1 210 ? -16.844 9.258 6.977 1 91.81 210 LEU A CA 1
ATOM 1701 C C . LEU A 1 210 ? -15.422 9.75 6.699 1 91.81 210 LEU A C 1
ATOM 1703 O O . LEU A 1 210 ? -14.703 9.172 5.887 1 91.81 210 LEU A O 1
ATOM 1707 N N . GLN A 1 211 ? -15.016 10.828 7.32 1 95.88 211 GLN A N 1
ATOM 1708 C CA . GLN A 1 211 ? -13.656 11.344 7.152 1 95.88 211 GLN A CA 1
ATOM 1709 C C . GLN A 1 211 ? -12.625 10.336 7.652 1 95.88 211 GLN A C 1
ATOM 1711 O O . GLN A 1 211 ? -11.57 10.164 7.039 1 95.88 211 GLN A O 1
ATOM 1716 N N . CYS A 1 212 ? -12.953 9.695 8.797 1 96.31 212 CYS A N 1
ATOM 1717 C CA . CYS A 1 212 ? -12.062 8.672 9.32 1 96.31 212 CYS A CA 1
ATOM 1718 C C . CYS A 1 212 ? -11.93 7.512 8.336 1 96.31 212 CYS A C 1
ATOM 1720 O O . CYS A 1 212 ? -10.828 7.004 8.109 1 96.31 212 CYS A O 1
ATOM 1722 N N . LEU A 1 213 ? -12.992 7.156 7.734 1 91.56 213 LEU A N 1
ATOM 1723 C CA . LEU A 1 213 ? -12.969 6.105 6.723 1 91.56 213 LEU A CA 1
ATOM 1724 C C . LEU A 1 213 ? -12.133 6.535 5.52 1 91.56 213 LEU A C 1
ATOM 1726 O O . LEU A 1 213 ? -11.383 5.73 4.961 1 91.56 213 LEU A O 1
ATOM 1730 N N . THR A 1 214 ? -12.305 7.711 5.113 1 93.94 214 THR A N 1
ATOM 1731 C CA . THR A 1 214 ? -11.516 8.25 4.012 1 93.94 214 THR A CA 1
ATOM 1732 C C . THR A 1 214 ? -10.023 8.219 4.348 1 93.94 214 THR A C 1
ATOM 1734 O O . THR A 1 214 ? -9.195 7.898 3.49 1 93.94 214 THR A O 1
ATOM 1737 N N . VAL A 1 215 ? -9.648 8.594 5.551 1 97.88 215 VAL A N 1
ATOM 1738 C CA . VAL A 1 215 ? -8.266 8.508 6.008 1 97.88 215 VAL A CA 1
ATOM 1739 C C . VAL A 1 215 ? -7.75 7.082 5.809 1 97.88 215 VAL A C 1
ATOM 1741 O O . VAL A 1 215 ? -6.66 6.879 5.266 1 97.88 215 VAL A O 1
ATOM 1744 N N . LEU A 1 216 ? -8.5 6.105 6.262 1 95.62 216 LEU A N 1
ATOM 1745 C CA . LEU A 1 216 ? -8.109 4.703 6.133 1 95.62 216 LEU A CA 1
ATOM 1746 C C . LEU A 1 216 ? -7.922 4.328 4.664 1 95.62 216 LEU A C 1
ATOM 1748 O O . LEU A 1 216 ? -6.938 3.674 4.309 1 95.62 216 LEU A O 1
ATOM 1752 N N . GLU A 1 217 ? -8.828 4.754 3.836 1 91.31 217 GLU A N 1
ATOM 1753 C CA . GLU A 1 217 ? -8.734 4.496 2.4 1 91.31 217 GLU A CA 1
ATOM 1754 C C . GLU A 1 217 ? -7.477 5.121 1.81 1 91.31 217 GLU A C 1
ATOM 1756 O O . GLU A 1 217 ? -6.828 4.527 0.944 1 91.31 217 GLU A O 1
ATOM 1761 N N . MET A 1 218 ? -7.148 6.348 2.18 1 95.69 218 MET A N 1
ATOM 1762 C CA . MET A 1 218 ? -5.949 7.016 1.684 1 95.69 218 MET A CA 1
ATOM 1763 C C . MET A 1 218 ? -4.691 6.246 2.08 1 95.69 218 MET A C 1
ATOM 1765 O O . MET A 1 218 ? -3.77 6.102 1.278 1 95.69 218 MET A O 1
ATOM 1769 N N . VAL A 1 219 ? -4.617 5.738 3.33 1 97.69 219 VAL A N 1
ATOM 1770 C CA . VAL A 1 219 ? -3.447 4.977 3.76 1 97.69 219 VAL A CA 1
ATOM 1771 C C . VAL A 1 219 ? -3.324 3.703 2.928 1 97.69 219 VAL A C 1
ATOM 1773 O O . VAL A 1 219 ? -2.236 3.365 2.457 1 97.69 219 VAL A O 1
ATOM 1776 N N . ILE A 1 220 ? -4.418 3.023 2.719 1 94.88 220 ILE A N 1
ATOM 1777 C CA . ILE A 1 220 ? -4.441 1.774 1.965 1 94.88 220 ILE A CA 1
ATOM 1778 C C . ILE A 1 220 ? -4.016 2.033 0.522 1 94.88 220 ILE A C 1
ATOM 1780 O O . ILE A 1 220 ? -3.219 1.28 -0.042 1 94.88 220 ILE A O 1
ATOM 1784 N N . GLY A 1 221 ? -4.426 3.031 -0.051 1 93.62 221 GLY A N 1
ATOM 1785 C CA . GLY A 1 221 ? -4.254 3.295 -1.471 1 93.62 221 GLY A CA 1
ATOM 1786 C C . GLY A 1 221 ? -2.965 4.027 -1.79 1 93.62 221 GLY A C 1
ATOM 1787 O O . GLY A 1 221 ? -2.531 4.059 -2.943 1 93.62 221 GLY A O 1
ATOM 1788 N N . TYR A 1 222 ? -2.334 4.648 -0.832 1 95.06 222 TYR A N 1
ATOM 1789 C CA . TYR A 1 222 ? -1.207 5.52 -1.151 1 95.06 222 TYR A CA 1
ATOM 1790 C C . TYR A 1 222 ? 0.054 5.066 -0.425 1 95.06 222 TYR A C 1
ATOM 1792 O O . TYR A 1 222 ? 1.144 5.586 -0.678 1 95.06 222 TYR A O 1
ATOM 1800 N N . THR A 1 223 ? -0.049 4.18 0.481 1 95.94 223 THR A N 1
ATOM 1801 C CA . THR A 1 223 ? 1.094 3.658 1.221 1 95.94 223 THR A CA 1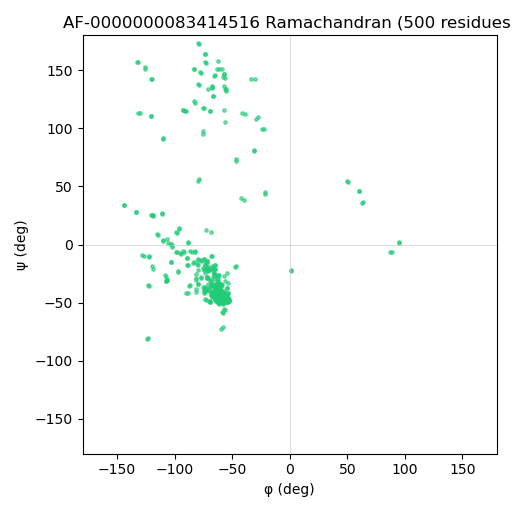
ATOM 1802 C C . THR A 1 223 ? 1.062 2.133 1.257 1 95.94 223 THR A C 1
ATOM 1804 O O . THR A 1 223 ? 0.04 1.52 0.941 1 95.94 223 THR A O 1
ATOM 1807 N N . ILE A 1 224 ? 2.252 1.603 1.472 1 93.94 224 ILE A N 1
ATOM 1808 C CA . ILE A 1 224 ? 2.221 0.214 1.918 1 93.94 224 ILE A CA 1
ATOM 1809 C C . ILE A 1 224 ? 1.664 0.141 3.338 1 93.94 224 ILE A C 1
ATOM 1811 O O . ILE A 1 224 ? 2.256 0.687 4.273 1 93.94 224 ILE A O 1
ATOM 1815 N N . PHE A 1 225 ? 0.556 -0.465 3.471 1 96.25 225 PHE A N 1
ATOM 1816 C CA . PHE A 1 225 ? -0.203 -0.463 4.715 1 96.25 225 PHE A CA 1
ATOM 1817 C C . PHE A 1 225 ? 0.55 -1.212 5.809 1 96.25 225 PHE A C 1
ATOM 1819 O O . PHE A 1 225 ? 1.022 -2.33 5.59 1 96.25 225 PHE A O 1
ATOM 1826 N N . PRO A 1 226 ? 0.71 -0.561 6.918 1 96.06 226 PRO A N 1
ATOM 1827 C CA . PRO A 1 226 ? 1.381 -1.275 8.008 1 96.06 226 PRO A CA 1
ATOM 1828 C C . PRO A 1 226 ? 0.572 -2.465 8.516 1 96.06 226 PRO A C 1
ATOM 1830 O O . PRO A 1 226 ? -0.657 -2.393 8.602 1 96.06 226 PRO A O 1
ATOM 1833 N N . SER A 1 227 ? 1.253 -3.514 8.914 1 92.06 227 SER A N 1
ATOM 1834 C CA . SER A 1 227 ? 0.608 -4.773 9.273 1 92.06 227 SER A CA 1
ATOM 1835 C C . SER A 1 227 ? -0.026 -4.699 10.656 1 92.06 227 SER A C 1
ATOM 1837 O O . SER A 1 227 ? -1.063 -5.316 10.906 1 92.06 227 SER A O 1
ATOM 1839 N N . GLU A 1 228 ? 0.47 -3.908 11.562 1 94.88 228 GLU A N 1
ATOM 1840 C CA . GLU A 1 228 ? 0.074 -3.881 12.969 1 94.88 228 GLU A CA 1
ATOM 1841 C C . GLU A 1 228 ? -1.407 -3.545 13.117 1 94.88 228 GLU A C 1
ATOM 1843 O O . GLU A 1 228 ? -2.15 -4.27 13.781 1 94.88 228 GLU A O 1
ATOM 1848 N N . PRO A 1 229 ? -1.833 -2.488 12.445 1 96.31 229 PRO A N 1
ATOM 1849 C CA . PRO A 1 229 ? -3.229 -2.104 12.664 1 96.31 229 PRO A CA 1
ATOM 1850 C C . PRO A 1 229 ? -4.172 -2.67 11.602 1 96.31 229 PRO A C 1
ATOM 1852 O O . PRO A 1 229 ? -5.3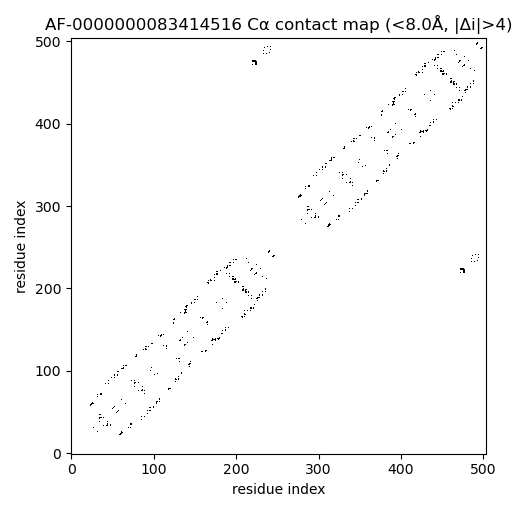28 -2.254 11.516 1 96.31 229 PRO A O 1
ATOM 1855 N N . LEU A 1 230 ? -3.729 -3.604 10.836 1 91.31 230 LEU A N 1
ATOM 1856 C CA . LEU A 1 230 ? -4.5 -4.086 9.695 1 91.31 230 LEU A CA 1
ATOM 1857 C C . LEU A 1 230 ? -5.816 -4.699 10.148 1 91.31 230 LEU A C 1
ATOM 1859 O O . LEU A 1 230 ? -6.879 -4.383 9.602 1 91.31 230 LEU A O 1
ATOM 1863 N N . HIS A 1 231 ? -5.773 -5.562 11.086 1 86.94 231 HIS A N 1
ATOM 1864 C CA . HIS A 1 231 ? -6.98 -6.211 11.586 1 86.94 231 HIS A CA 1
ATOM 1865 C C . HIS A 1 231 ? -7.984 -5.188 12.102 1 86.94 231 HIS A C 1
ATOM 1867 O O . HIS A 1 231 ? -9.164 -5.242 11.766 1 86.94 231 HIS A O 1
ATOM 1873 N N . GLN A 1 232 ? -7.539 -4.309 12.938 1 91.94 232 GLN A N 1
ATOM 1874 C CA . GLN A 1 232 ? -8.391 -3.25 13.461 1 91.94 232 GLN A CA 1
ATOM 1875 C C . GLN A 1 232 ? -9.031 -2.447 12.328 1 91.94 232 GLN A C 1
ATOM 1877 O O . GLN A 1 232 ? -10.211 -2.092 12.406 1 91.94 232 GLN A O 1
ATOM 1882 N N . CYS A 1 233 ? -8.281 -2.133 11.359 1 93.31 233 CYS A N 1
ATOM 1883 C CA . CYS A 1 233 ? -8.75 -1.371 10.203 1 93.31 233 CYS A CA 1
ATOM 1884 C C . CYS A 1 233 ? -9.875 -2.105 9.492 1 93.31 233 CYS A C 1
ATOM 1886 O O . CYS A 1 233 ? -10.906 -1.51 9.172 1 93.31 233 CYS A O 1
ATOM 1888 N N . ILE A 1 234 ? -9.695 -3.381 9.25 1 85.44 234 ILE A N 1
ATOM 1889 C CA . ILE A 1 234 ? -10.688 -4.188 8.539 1 85.44 234 ILE A CA 1
ATOM 1890 C C . ILE A 1 234 ? -11.992 -4.223 9.336 1 85.44 234 ILE A C 1
ATOM 1892 O O . ILE A 1 234 ? -13.07 -4.023 8.781 1 85.44 234 ILE A O 1
ATOM 1896 N N . VAL A 1 235 ? -11.945 -4.465 10.578 1 85.06 235 VAL A N 1
ATOM 1897 C CA . VAL A 1 235 ? -13.109 -4.52 11.453 1 85.06 235 VAL A CA 1
ATOM 1898 C C . VAL A 1 235 ? -13.852 -3.186 11.414 1 85.06 235 VAL A C 1
ATOM 1900 O O . VAL A 1 235 ? -15.086 -3.156 11.312 1 85.06 235 VAL A O 1
ATOM 1903 N N . THR A 1 236 ? -13.141 -2.078 11.492 1 90.38 236 THR A N 1
ATOM 1904 C CA . THR A 1 236 ? -13.727 -0.742 11.477 1 90.38 236 THR A CA 1
ATOM 1905 C C . THR A 1 236 ? -14.445 -0.486 10.156 1 90.38 236 THR A C 1
ATOM 1907 O O . THR A 1 236 ? -15.586 -0.011 10.141 1 90.38 236 THR A O 1
ATOM 1910 N N . LEU A 1 237 ? -13.789 -0.799 9.109 1 85.56 237 LEU A N 1
ATOM 1911 C CA . LEU A 1 237 ? -14.391 -0.608 7.793 1 85.56 237 LEU A CA 1
ATOM 1912 C C . LEU A 1 237 ? -15.656 -1.439 7.648 1 85.56 237 LEU A C 1
ATOM 1914 O O . LEU A 1 237 ? -16.625 -0.999 7.023 1 85.56 237 LEU A O 1
ATOM 1918 N N . CYS A 1 238 ? -15.695 -2.572 8.227 1 81.38 238 CYS A N 1
ATOM 1919 C CA . CYS A 1 238 ? -16.828 -3.477 8.125 1 81.38 238 CYS A CA 1
ATOM 1920 C C . CYS A 1 238 ? -18.016 -2.949 8.922 1 81.38 238 CYS A C 1
ATOM 1922 O O . CYS A 1 238 ? -19.172 -3.121 8.516 1 81.38 238 CYS A O 1
ATOM 1924 N N . ARG A 1 239 ? -17.75 -2.404 10.023 1 78.5 239 ARG A N 1
ATOM 1925 C CA . ARG A 1 239 ? -18.828 -1.836 10.836 1 78.5 239 ARG A CA 1
ATOM 1926 C C . ARG A 1 239 ? -19.531 -0.708 10.102 1 78.5 239 ARG A C 1
ATOM 1928 O O . ARG A 1 239 ? -20.75 -0.553 10.219 1 78.5 239 ARG A O 1
ATOM 1935 N N . THR A 1 240 ? -18.812 0.063 9.391 1 74 240 THR A N 1
ATOM 1936 C CA . THR A 1 240 ? -19.359 1.214 8.68 1 74 240 THR A CA 1
ATOM 1937 C C . THR A 1 240 ? -20.172 0.767 7.465 1 74 240 THR A C 1
ATOM 1939 O O . THR A 1 240 ? -21.234 1.327 7.184 1 74 240 THR A O 1
ATOM 1942 N N . VAL A 1 241 ? -19.703 -0.233 6.711 1 66.69 241 VAL A N 1
ATOM 1943 C CA . VAL A 1 241 ? -20.375 -0.754 5.531 1 66.69 241 VAL A CA 1
ATOM 1944 C C . VAL A 1 241 ? -21.688 -1.441 5.941 1 66.69 241 VAL A C 1
ATOM 1946 O O . VAL A 1 241 ? -22.688 -1.345 5.238 1 66.69 241 VAL A O 1
ATOM 1949 N N . ASN A 1 242 ? -21.594 -2.205 6.969 1 63.5 242 ASN A N 1
ATOM 1950 C CA . ASN A 1 242 ? -22.781 -2.91 7.445 1 63.5 242 ASN A CA 1
ATOM 1951 C C . ASN A 1 242 ? -23.797 -1.946 8.039 1 63.5 242 ASN A C 1
ATOM 1953 O O . ASN A 1 242 ? -25 -2.258 8.094 1 63.5 242 ASN A O 1
ATOM 1957 N N . SER A 1 243 ? -23.203 -0.927 8.57 1 59.34 243 SER A N 1
ATOM 1958 C CA . SER A 1 243 ? -24.156 0.066 9.062 1 59.34 243 SER A CA 1
ATOM 1959 C C . SER A 1 243 ? -24.766 0.86 7.918 1 59.34 243 SER A C 1
ATOM 1961 O O . SER A 1 243 ? -24.156 1.005 6.859 1 59.34 243 SER A O 1
ATOM 1963 N N . ASN A 1 244 ? -25.984 0.738 7.223 1 50.06 244 ASN A N 1
ATOM 1964 C CA . ASN A 1 244 ? -26.812 1.328 6.18 1 50.06 244 ASN A CA 1
ATOM 1965 C C . ASN A 1 244 ? -26.141 2.549 5.555 1 50.06 244 ASN A C 1
ATOM 1967 O O . ASN A 1 244 ? -26.625 3.092 4.562 1 50.06 244 ASN A O 1
ATOM 1971 N N . HIS A 1 245 ? -25.234 3.316 6.055 1 43.03 245 HIS A N 1
ATOM 1972 C CA . HIS A 1 245 ? -25.109 4.723 5.691 1 43.03 245 HIS A CA 1
ATOM 1973 C C . HIS A 1 245 ? -24.172 4.898 4.492 1 43.03 245 HIS A C 1
ATOM 1975 O O . HIS A 1 245 ? -24.297 5.875 3.748 1 43.03 245 HIS A O 1
ATOM 1981 N N . TYR A 1 246 ? -23 4.281 4.258 1 40 246 TYR A N 1
ATOM 1982 C CA . TYR A 1 246 ? -21.984 4.824 3.352 1 40 246 TYR A CA 1
ATOM 1983 C C . TYR A 1 246 ? -22.203 4.324 1.929 1 40 246 TYR A C 1
ATOM 1985 O O . TYR A 1 246 ? -21.344 4.492 1.064 1 40 246 TYR A O 1
ATOM 1993 N N . CYS A 1 247 ? -23 3.371 1.585 1 37.5 247 CYS A N 1
ATOM 1994 C CA . CYS A 1 247 ? -23.141 2.971 0.189 1 37.5 247 CYS A CA 1
ATOM 1995 C C . CYS A 1 247 ? -23.328 4.188 -0.71 1 37.5 247 CYS A C 1
ATOM 1997 O O . CYS A 1 247 ? -23.422 4.055 -1.932 1 37.5 247 CYS A O 1
ATOM 1999 N N . GLN A 1 248 ? -23.688 5.273 -0.292 1 34.5 248 GLN A N 1
ATOM 2000 C CA . GLN A 1 248 ? -24.078 6.359 -1.188 1 34.5 248 GLN A CA 1
ATOM 2001 C C . GLN A 1 248 ? -22.844 7.102 -1.72 1 34.5 248 GLN A C 1
ATOM 2003 O O . GLN A 1 248 ? -22.906 7.73 -2.777 1 34.5 248 GLN A O 1
ATOM 2008 N N . ALA A 1 249 ? -21.766 7.363 -1.031 1 35.69 249 ALA A N 1
ATOM 2009 C CA . ALA A 1 249 ? -20.797 8.383 -1.437 1 35.69 249 ALA A CA 1
ATOM 2010 C C . ALA A 1 249 ? -19.844 7.848 -2.51 1 35.69 249 ALA A C 1
ATOM 2012 O O . ALA A 1 249 ? -19.094 8.609 -3.121 1 35.69 249 ALA A O 1
ATOM 2013 N N . SER A 1 250 ? -19.531 6.609 -2.699 1 33.84 250 SER A N 1
ATOM 2014 C CA . SER A 1 250 ? -18.547 6.098 -3.654 1 33.84 250 SER A CA 1
ATOM 2015 C C . SER A 1 250 ? -19.062 6.227 -5.086 1 33.84 250 SER A C 1
ATOM 2017 O O . SER A 1 250 ? -18.422 5.75 -6.023 1 33.84 250 SER A O 1
ATOM 2019 N N . GLN A 1 251 ? -20.312 6.434 -5.234 1 28.97 251 GLN A N 1
ATOM 2020 C CA . GLN A 1 251 ? -20.797 6.645 -6.598 1 28.97 251 GLN A CA 1
ATOM 2021 C C . GLN A 1 251 ? -20.469 8.055 -7.078 1 28.97 251 GLN A C 1
ATOM 2023 O O . GLN A 1 251 ? -20.844 8.438 -8.195 1 28.97 251 GLN A O 1
ATOM 2028 N N . VAL A 1 252 ? -20.047 9.008 -6.141 1 27.47 252 VAL A N 1
ATOM 2029 C CA . VAL A 1 252 ? -19.797 10.312 -6.75 1 27.47 252 VAL A CA 1
ATOM 2030 C C . VAL A 1 252 ? -18.344 10.43 -7.176 1 27.47 252 VAL A C 1
ATOM 2032 O O . VAL A 1 252 ? -17.438 9.984 -6.453 1 27.47 252 VAL A O 1
ATOM 2035 N N . MET B 1 1 ? 65.875 -25.312 24.594 1 23.66 1 MET B N 1
ATOM 2036 C CA . MET B 1 1 ? 66.312 -25.562 23.219 1 23.66 1 MET B CA 1
ATOM 2037 C C . MET B 1 1 ? 65.5 -26.688 22.578 1 23.66 1 MET B C 1
ATOM 2039 O O . MET B 1 1 ? 65.875 -27.844 22.641 1 23.66 1 MET B O 1
ATOM 2043 N N . MET B 1 2 ? 64.125 -26.781 22.891 1 31.28 2 MET B N 1
ATOM 2044 C CA . MET B 1 2 ? 63.344 -27.891 22.406 1 31.28 2 MET B CA 1
ATOM 2045 C C . MET B 1 2 ? 63.406 -28 20.891 1 31.28 2 MET B C 1
ATOM 2047 O O . MET B 1 2 ? 63.312 -26.984 20.188 1 31.28 2 MET B O 1
ATOM 2051 N N . GLY B 1 3 ? 64 -29.125 20.266 1 29.94 3 GLY B N 1
ATOM 2052 C CA . GLY B 1 3 ? 64.562 -29.531 19 1 29.94 3 GLY B CA 1
ATOM 2053 C C . GLY B 1 3 ? 63.562 -29.5 17.859 1 29.94 3 GLY B C 1
ATOM 2054 O O . GLY B 1 3 ? 62.375 -29.469 18.094 1 29.94 3 GLY B O 1
ATOM 2055 N N . SER B 1 4 ? 64 -29.391 16.406 1 36.12 4 SER B N 1
ATOM 2056 C CA . SER B 1 4 ? 63.656 -29.297 15 1 36.12 4 SER B CA 1
ATOM 2057 C C . SER B 1 4 ? 62.75 -30.453 14.594 1 36.12 4 SER B C 1
ATOM 2059 O O . SER B 1 4 ? 62.281 -30.516 13.453 1 36.12 4 SER B O 1
ATOM 2061 N N . LYS B 1 5 ? 62.781 -31.625 15.312 1 35.06 5 LYS B N 1
ATOM 2062 C CA . LYS B 1 5 ? 62.188 -32.875 14.859 1 35.06 5 LYS B CA 1
ATOM 2063 C C . LYS B 1 5 ? 60.656 -32.781 14.906 1 35.06 5 LYS B C 1
ATOM 2065 O O . LYS B 1 5 ? 59.969 -33.594 14.242 1 35.06 5 LYS B O 1
ATOM 2070 N N . ASP B 1 6 ? 60.125 -32.031 15.906 1 31.02 6 ASP B N 1
ATOM 2071 C CA . ASP B 1 6 ? 58.688 -32.156 16.141 1 31.02 6 ASP B CA 1
ATOM 2072 C C . ASP B 1 6 ? 57.875 -31.516 15.008 1 31.02 6 ASP B C 1
ATOM 2074 O O . ASP B 1 6 ? 56.656 -31.484 15.047 1 31.02 6 ASP B O 1
ATOM 2078 N N . LYS B 1 7 ? 58.531 -30.547 14.133 1 37.53 7 LYS B N 1
ATOM 2079 C CA . LYS B 1 7 ? 57.844 -29.828 13.062 1 37.53 7 LYS B CA 1
ATOM 2080 C C . LYS B 1 7 ? 57.5 -30.766 11.922 1 37.53 7 LYS B C 1
ATOM 2082 O O . LYS B 1 7 ? 56.781 -30.375 10.992 1 37.53 7 LYS B O 1
ATOM 2087 N N . SER B 1 8 ? 58.281 -31.938 11.82 1 33.91 8 SER B N 1
ATOM 2088 C CA . SER B 1 8 ? 58.125 -32.75 10.617 1 33.91 8 SER B CA 1
ATOM 2089 C C . SER B 1 8 ? 56.781 -33.5 10.625 1 33.91 8 SER B C 1
ATOM 2091 O O . SER B 1 8 ? 56.25 -33.812 9.562 1 33.91 8 SER B O 1
ATOM 2093 N N . LYS B 1 9 ? 56.312 -34 11.805 1 33.62 9 LYS B N 1
ATOM 2094 C CA . LYS B 1 9 ? 55.156 -34.875 11.789 1 33.62 9 LYS B CA 1
ATOM 2095 C C . LYS B 1 9 ? 53.875 -34.125 11.469 1 33.62 9 LYS B C 1
ATOM 2097 O O . LYS B 1 9 ? 52.875 -34.719 11.094 1 33.62 9 LYS B O 1
ATOM 2102 N N . PHE B 1 10 ? 53.812 -32.781 11.805 1 36.72 10 PHE B N 1
ATOM 2103 C CA . PHE B 1 10 ? 52.562 -32.062 11.594 1 36.72 10 PHE B CA 1
ATOM 2104 C C . PHE B 1 10 ? 52.25 -31.969 10.102 1 36.72 10 PHE B C 1
ATOM 2106 O O . PHE B 1 10 ? 51.125 -31.656 9.727 1 36.72 10 PHE B O 1
ATOM 2113 N N . LYS B 1 11 ? 53.25 -32.062 9.18 1 36.69 11 LYS B N 1
ATOM 2114 C CA . LYS B 1 11 ? 53.031 -31.969 7.742 1 36.69 11 LYS B CA 1
ATOM 2115 C C . LYS B 1 11 ? 52.125 -33.125 7.254 1 36.69 11 LYS B C 1
ATOM 2117 O O . LYS B 1 11 ? 51.344 -32.938 6.336 1 36.69 11 LYS B O 1
ATOM 2122 N N . ASN B 1 12 ? 52.5 -34.344 7.801 1 35.19 12 ASN B N 1
ATOM 2123 C CA . ASN B 1 12 ? 51.875 -35.469 7.102 1 35.19 12 ASN B CA 1
ATOM 2124 C C . ASN B 1 12 ? 50.375 -35.5 7.332 1 35.19 12 ASN B C 1
ATOM 2126 O O . ASN B 1 12 ? 49.656 -36.25 6.66 1 35.19 12 ASN B O 1
ATOM 2130 N N . PHE B 1 13 ? 49.906 -35.094 8.555 1 35.22 13 PHE B N 1
ATOM 2131 C CA . PHE B 1 13 ? 48.5 -35.312 8.836 1 35.22 13 PHE B CA 1
ATOM 2132 C C . PHE B 1 13 ? 47.594 -34.469 7.934 1 35.22 13 PHE B C 1
ATOM 2134 O O . PHE B 1 13 ? 46.406 -34.688 7.848 1 35.22 13 PHE B O 1
ATOM 2141 N N . LEU B 1 14 ? 48.125 -33.25 7.5 1 35.91 14 LEU B N 1
ATOM 2142 C CA . LEU B 1 14 ? 47.219 -32.375 6.789 1 35.91 14 LEU B CA 1
ATOM 2143 C C . LEU B 1 14 ? 46.812 -32.969 5.445 1 35.91 14 LEU B C 1
ATOM 2145 O O . LEU B 1 14 ? 46.156 -32.312 4.645 1 35.91 14 LEU B O 1
ATOM 2149 N N . LYS B 1 15 ? 47.656 -33.938 4.965 1 34.69 15 LYS B N 1
ATOM 2150 C CA . LYS B 1 15 ? 47.406 -34.375 3.594 1 34.69 15 LYS B CA 1
ATOM 2151 C C . LYS B 1 15 ? 46 -34.906 3.455 1 34.69 15 LYS B C 1
ATOM 2153 O O . LYS B 1 15 ? 45.312 -34.656 2.455 1 34.69 15 LYS B O 1
ATOM 2158 N N . SER B 1 16 ? 45.812 -36.156 4.117 1 31.7 16 SER B N 1
ATOM 2159 C CA . SER B 1 16 ? 45.031 -37.188 3.5 1 31.7 16 SER B CA 1
ATOM 2160 C C . SER B 1 16 ? 43.562 -36.844 3.463 1 31.7 16 SER B C 1
ATOM 2162 O O . SER B 1 16 ? 42.812 -37.312 2.596 1 31.7 16 SER B O 1
ATOM 2164 N N . THR B 1 17 ? 43.031 -36.406 4.621 1 30.14 17 THR B N 1
ATOM 2165 C CA . THR B 1 17 ? 41.625 -36.75 4.734 1 30.14 17 THR B CA 1
ATOM 2166 C C . THR B 1 17 ? 40.781 -35.875 3.797 1 30.14 17 THR B C 1
ATOM 2168 O O . THR B 1 17 ? 40.094 -34.969 4.242 1 30.14 17 THR B O 1
ATOM 2171 N N . LYS B 1 18 ? 41.438 -35.156 2.861 1 34.19 18 LYS B N 1
ATOM 2172 C CA . LYS B 1 18 ? 40.469 -34.562 1.957 1 34.19 18 LYS B CA 1
ATOM 2173 C C . LYS B 1 18 ? 39.438 -35.562 1.5 1 34.19 18 LYS B C 1
ATOM 2175 O O . LYS B 1 18 ? 39.781 -36.562 0.869 1 34.19 18 LYS B O 1
ATOM 2180 N N . SER B 1 19 ? 38.531 -35.969 2.395 1 34.28 19 SER B N 1
ATOM 2181 C CA . SER B 1 19 ? 37.406 -36.812 1.986 1 34.28 19 SER B CA 1
ATOM 2182 C C . SER B 1 19 ? 37.031 -36.531 0.533 1 34.28 19 SER B C 1
ATOM 2184 O O . SER B 1 19 ? 37.031 -35.406 0.081 1 34.28 19 SER B O 1
ATOM 2186 N N . PRO B 1 20 ? 37.312 -37.438 -0.461 1 37.75 20 PRO B N 1
ATOM 2187 C CA . PRO B 1 20 ? 36.812 -37.156 -1.812 1 37.75 20 PRO B CA 1
ATOM 2188 C C . PRO B 1 20 ? 35.5 -36.375 -1.813 1 37.75 20 PRO B C 1
ATOM 2190 O O . PRO B 1 20 ? 34.562 -36.719 -1.113 1 37.75 20 PRO B O 1
ATOM 2193 N N . GLY B 1 21 ? 35.406 -35.156 -1.67 1 38.19 21 GLY B N 1
ATOM 2194 C CA . GLY B 1 21 ? 34.25 -34.344 -1.877 1 38.19 21 GLY B CA 1
ATOM 2195 C C . GLY B 1 21 ? 33.219 -34.969 -2.803 1 38.19 21 GLY B C 1
ATOM 2196 O O . GLY B 1 21 ? 33.594 -35.75 -3.705 1 38.19 21 GLY B O 1
ATOM 2197 N N . ASN B 1 22 ? 32.094 -35.625 -2.342 1 39.34 22 ASN B N 1
ATOM 2198 C CA . ASN B 1 22 ? 31 -36.188 -3.115 1 39.34 22 ASN B CA 1
ATOM 2199 C C . ASN B 1 22 ? 30.906 -35.562 -4.504 1 39.34 22 ASN B C 1
ATOM 2201 O O . ASN B 1 22 ? 30.297 -34.5 -4.676 1 39.34 22 ASN B O 1
ATOM 2205 N N . SER B 1 23 ? 31.906 -35.344 -5.215 1 46.03 23 SER B N 1
ATOM 2206 C CA . SER B 1 23 ? 31.875 -34.969 -6.621 1 46.03 23 SER B CA 1
ATOM 2207 C C . SER B 1 23 ? 30.797 -35.75 -7.383 1 46.03 23 SER B C 1
ATOM 2209 O O . SER B 1 23 ? 31.047 -36.875 -7.863 1 46.03 23 SER B O 1
ATOM 2211 N N . GLY B 1 24 ? 29.625 -36.031 -6.844 1 52.59 24 GLY B N 1
ATOM 2212 C CA . GLY B 1 24 ? 28.5 -36.75 -7.383 1 52.59 24 GLY B CA 1
ATOM 2213 C C . GLY B 1 24 ? 28.359 -36.625 -8.891 1 52.59 24 GLY B C 1
ATOM 2214 O O . GLY B 1 24 ? 29.016 -35.781 -9.508 1 52.59 24 GLY B O 1
ATOM 2215 N N . GLU B 1 25 ? 27.953 -37.688 -9.57 1 65.88 25 GLU B N 1
ATOM 2216 C CA . GLU B 1 25 ? 27.688 -37.75 -11 1 65.88 25 GLU B CA 1
ATOM 2217 C C . GLU B 1 25 ? 26.953 -36.5 -11.469 1 65.88 25 GLU B C 1
ATOM 2219 O O . GLU B 1 25 ? 25.938 -36.094 -10.883 1 65.88 25 GLU B O 1
ATOM 2224 N N . ARG B 1 26 ? 27.609 -35.719 -12.273 1 72.5 26 ARG B N 1
ATOM 2225 C CA . ARG B 1 26 ? 27.047 -34.438 -12.758 1 72.5 26 ARG B CA 1
ATOM 2226 C C . ARG B 1 26 ? 26.391 -34.625 -14.117 1 72.5 26 ARG B C 1
ATOM 2228 O O . ARG B 1 26 ? 25.766 -33.719 -14.648 1 72.5 26 ARG B O 1
ATOM 2235 N N . THR B 1 27 ? 26.625 -35.875 -14.602 1 76.94 27 THR B N 1
ATOM 2236 C CA . THR B 1 27 ? 26.031 -36.156 -15.898 1 76.94 27 THR B CA 1
ATOM 2237 C C . THR B 1 27 ? 25.188 -37.406 -15.828 1 76.94 27 THR B C 1
ATOM 2239 O O . THR B 1 27 ? 25.359 -38.25 -14.93 1 76.94 27 THR B O 1
ATOM 2242 N N . LEU B 1 28 ? 24.234 -37.438 -16.688 1 81.88 28 LEU B N 1
ATOM 2243 C CA . LEU B 1 28 ? 23.391 -38.625 -16.781 1 81.88 28 LEU B CA 1
ATOM 2244 C C . LEU B 1 28 ? 24.156 -39.781 -17.375 1 81.88 28 LEU B C 1
ATOM 2246 O O . LEU B 1 28 ? 24.922 -39.625 -18.328 1 81.88 28 LEU B O 1
ATOM 2250 N N . ARG B 1 29 ? 24 -40.875 -16.734 1 82.81 29 ARG B N 1
ATOM 2251 C CA . ARG B 1 29 ? 24.609 -42.094 -17.297 1 82.81 29 ARG B CA 1
ATOM 2252 C C . ARG B 1 29 ? 24.125 -42.344 -18.719 1 82.81 29 ARG B C 1
ATOM 2254 O O . ARG B 1 29 ? 22.938 -42.156 -19.016 1 82.81 29 ARG B O 1
ATOM 2261 N N . PRO B 1 30 ? 25.031 -42.656 -19.609 1 86.12 30 PRO B N 1
ATOM 2262 C CA . PRO B 1 30 ? 24.719 -42.844 -21.031 1 86.12 30 PRO B CA 1
ATOM 2263 C C . PRO B 1 30 ? 23.594 -43.844 -21.25 1 86.12 30 PRO B C 1
ATOM 2265 O O . PRO B 1 30 ? 22.812 -43.719 -22.188 1 86.12 30 PRO B O 1
ATOM 2268 N N . GLU B 1 31 ? 23.484 -44.875 -20.391 1 84.88 31 GLU B N 1
ATOM 2269 C CA . GLU B 1 31 ? 22.438 -45.875 -20.531 1 84.88 31 GLU B CA 1
ATOM 2270 C C . GLU B 1 31 ? 21.047 -45.25 -20.469 1 84.88 31 GLU B C 1
ATOM 2272 O O . GLU B 1 31 ? 20.141 -45.656 -21.188 1 84.88 31 GLU B O 1
ATOM 2277 N N . PHE B 1 32 ? 20.953 -44.281 -19.703 1 86.19 32 PHE B N 1
ATOM 2278 C CA . PHE B 1 32 ? 19.672 -43.594 -19.562 1 86.19 32 PHE B CA 1
ATOM 2279 C C . PHE B 1 32 ? 19.375 -42.75 -20.797 1 86.19 32 PHE B C 1
ATOM 2281 O O . PHE B 1 32 ? 18.234 -42.719 -21.266 1 86.19 32 PHE B O 1
ATOM 2288 N N . GLU B 1 33 ? 20.344 -42.156 -21.328 1 88.38 33 GLU B N 1
ATOM 2289 C CA . GLU B 1 33 ? 20.172 -41.312 -22.516 1 88.38 33 GLU B CA 1
ATOM 2290 C C . GLU B 1 33 ? 19.719 -42.188 -23.703 1 88.38 33 GLU B C 1
ATOM 2292 O O . GLU B 1 33 ? 18.859 -41.781 -24.484 1 88.38 33 GLU B O 1
ATOM 2297 N N . LEU B 1 34 ? 20.266 -43.344 -23.75 1 91 34 LEU B N 1
ATOM 2298 C CA . LEU B 1 34 ? 19.953 -44.25 -24.859 1 91 34 LEU B CA 1
ATOM 2299 C C . LEU B 1 34 ? 18.516 -44.719 -24.781 1 91 34 LEU B C 1
ATOM 2301 O O . LEU B 1 34 ? 17.812 -44.781 -25.781 1 91 34 LEU B O 1
ATOM 2305 N N . GLU B 1 35 ? 18.125 -45.031 -23.625 1 92.75 35 GLU B N 1
ATOM 2306 C CA . GLU B 1 35 ? 16.797 -45.594 -23.422 1 92.75 35 GLU B CA 1
ATOM 2307 C C . GLU B 1 35 ? 15.711 -44.531 -23.547 1 92.75 35 GLU B C 1
ATOM 2309 O O . GLU B 1 35 ? 14.531 -44.844 -23.719 1 92.75 35 GLU B O 1
ATOM 2314 N N . LEU B 1 36 ? 16.109 -43.25 -23.562 1 95.31 36 LEU B N 1
ATOM 2315 C CA . LEU B 1 36 ? 15.141 -42.188 -23.609 1 95.31 36 LEU B CA 1
ATOM 2316 C C . LEU B 1 36 ? 15.047 -41.562 -25 1 95.31 36 LEU B C 1
ATOM 2318 O O . LEU B 1 36 ? 14.211 -40.688 -25.25 1 95.31 36 LEU B O 1
ATOM 2322 N N . LYS B 1 37 ? 15.805 -42.062 -25.891 1 94.25 37 LYS B N 1
ATOM 2323 C CA . LYS B 1 37 ? 15.781 -41.562 -27.25 1 94.25 37 LYS B CA 1
ATOM 2324 C C . LYS B 1 37 ? 14.422 -41.781 -27.891 1 94.25 37 LYS B C 1
ATOM 2326 O O . LYS B 1 37 ? 13.742 -42.781 -27.625 1 94.25 37 LYS B O 1
ATOM 2331 N N . PRO B 1 38 ? 14.055 -40.906 -28.828 1 93.12 38 PRO B N 1
ATOM 2332 C CA . PRO B 1 38 ? 12.727 -40.938 -29.453 1 93.12 38 PRO B CA 1
ATOM 2333 C C . PRO B 1 38 ? 12.5 -42.219 -30.266 1 93.12 38 PRO B C 1
ATOM 2335 O O . PRO B 1 38 ? 11.359 -42.594 -30.531 1 93.12 38 PRO B O 1
ATOM 2338 N N . GLU B 1 39 ? 13.555 -42.906 -30.594 1 93.88 39 GLU B N 1
ATOM 2339 C CA . GLU B 1 39 ? 13.453 -44.125 -31.391 1 93.88 39 GLU B CA 1
ATOM 2340 C C . GLU B 1 39 ? 12.945 -45.281 -30.562 1 93.88 39 GLU B C 1
ATOM 2342 O O . GLU B 1 39 ? 12.469 -46.281 -31.094 1 93.88 39 GLU B O 1
ATOM 2347 N N . GLN B 1 40 ? 13.07 -45.156 -29.25 1 95.38 40 GLN B N 1
ATOM 2348 C CA . GLN B 1 40 ? 12.617 -46.219 -28.344 1 95.38 40 GLN B CA 1
ATOM 2349 C C . GLN B 1 40 ? 11.102 -46.188 -28.172 1 95.38 40 GLN B C 1
ATOM 2351 O O . GLN B 1 40 ? 10.492 -45.125 -28.281 1 95.38 40 GLN B O 1
ATOM 2356 N N . PRO B 1 41 ? 10.523 -47.406 -27.953 1 95.94 41 PRO B N 1
ATOM 2357 C CA . PRO B 1 41 ? 9.078 -47.438 -27.703 1 95.94 41 PRO B CA 1
ATOM 2358 C C . PRO B 1 41 ? 8.664 -46.594 -26.516 1 95.94 41 PRO B C 1
ATOM 2360 O O . PRO B 1 41 ? 9.383 -46.5 -25.516 1 95.94 41 PRO B O 1
ATOM 2363 N N . ILE B 1 42 ? 7.508 -46 -26.656 1 96.12 42 ILE B N 1
ATOM 2364 C CA . ILE B 1 42 ? 6.988 -45.062 -25.672 1 96.12 42 ILE B CA 1
ATOM 2365 C C . ILE B 1 42 ? 6.922 -45.75 -24.297 1 96.12 42 ILE B C 1
ATOM 2367 O O . ILE B 1 42 ? 7.281 -45.125 -23.281 1 96.12 42 ILE B O 1
ATOM 2371 N N . ALA B 1 43 ? 6.457 -46.938 -24.25 1 96.06 43 ALA B N 1
ATOM 2372 C CA . ALA B 1 43 ? 6.32 -47.688 -23 1 96.06 43 ALA B CA 1
ATOM 2373 C C . ALA B 1 43 ? 7.668 -47.812 -22.297 1 96.06 43 ALA B C 1
ATOM 2375 O O . ALA B 1 43 ? 7.75 -47.688 -21.078 1 96.06 43 ALA B O 1
ATOM 2376 N N . GLN B 1 44 ? 8.648 -48.094 -23.047 1 95.69 44 GLN B N 1
ATOM 2377 C CA . GLN B 1 44 ? 9.992 -48.25 -22.5 1 95.69 44 GLN B CA 1
ATOM 2378 C C . GLN B 1 44 ? 10.523 -46.906 -21.969 1 95.69 44 GLN B C 1
ATOM 2380 O O . GLN B 1 44 ? 11.148 -46.844 -20.922 1 95.69 44 GLN B O 1
ATOM 2385 N N . ARG B 1 45 ? 10.328 -45.844 -22.734 1 97.38 45 ARG B N 1
ATOM 2386 C CA . ARG B 1 45 ? 10.75 -44.531 -22.312 1 97.38 45 ARG B CA 1
ATOM 2387 C C . ARG B 1 45 ? 10.062 -44.094 -21.016 1 97.38 45 ARG B C 1
ATOM 2389 O O . ARG B 1 45 ? 10.703 -43.562 -20.109 1 97.38 45 ARG B O 1
ATOM 2396 N N . CYS B 1 46 ? 8.781 -44.469 -20.875 1 97.12 46 CYS B N 1
ATOM 2397 C CA . CYS B 1 46 ? 8.023 -44.156 -19.672 1 97.12 46 CYS B CA 1
ATOM 2398 C C . CYS B 1 46 ? 8.562 -44.906 -18.484 1 97.12 46 CYS B C 1
ATOM 2400 O O . CYS B 1 46 ? 8.68 -44.375 -17.375 1 97.12 46 CYS B O 1
ATOM 2402 N N . LYS B 1 47 ? 8.836 -46.125 -18.734 1 95.62 47 LYS B N 1
ATOM 2403 C CA . LYS B 1 47 ? 9.406 -46.938 -17.672 1 95.62 47 LYS B CA 1
ATOM 2404 C C . LYS B 1 47 ? 10.734 -46.375 -17.188 1 95.62 47 LYS B C 1
ATOM 2406 O O . LYS B 1 47 ? 10.992 -46.312 -15.984 1 95.62 47 LYS B O 1
ATOM 2411 N N . MET B 1 48 ? 11.531 -45.969 -18.109 1 94.94 48 MET B N 1
ATOM 2412 C CA . MET B 1 48 ? 12.836 -45.375 -17.781 1 94.94 48 MET B CA 1
ATOM 2413 C C . MET B 1 48 ? 12.68 -44.094 -16.984 1 94.94 48 MET B C 1
ATOM 2415 O O . MET B 1 48 ? 13.43 -43.844 -16.031 1 94.94 48 MET B O 1
ATOM 2419 N N . LEU B 1 49 ? 11.766 -43.25 -17.375 1 96.38 49 LEU B N 1
ATOM 2420 C CA . LEU B 1 49 ? 11.5 -42.031 -16.656 1 96.38 49 LEU B CA 1
ATOM 2421 C C . LEU B 1 49 ? 11.117 -42.281 -15.211 1 96.38 49 LEU B C 1
ATOM 2423 O O . LEU B 1 49 ? 11.586 -41.594 -14.297 1 96.38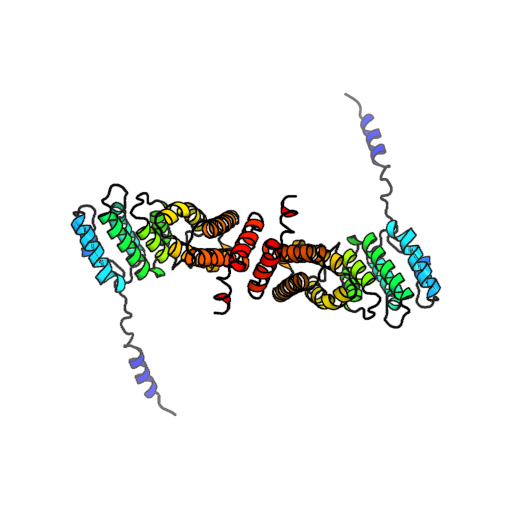 49 LEU B O 1
ATOM 2427 N N . LYS B 1 50 ? 10.328 -43.25 -14.969 1 95.38 50 LYS B N 1
ATOM 2428 C CA . LYS B 1 50 ? 9.922 -43.625 -13.617 1 95.38 50 LYS B CA 1
ATOM 2429 C C . LYS B 1 50 ? 11.117 -44.125 -12.805 1 95.38 50 LYS B C 1
ATOM 2431 O O . LYS B 1 50 ? 11.273 -43.75 -11.641 1 95.38 50 LYS B O 1
ATOM 2436 N N . GLU B 1 51 ? 11.883 -44.875 -13.414 1 91.62 51 GLU B N 1
ATOM 2437 C CA . GLU B 1 51 ? 13.07 -45.406 -12.75 1 91.62 51 GLU B CA 1
ATOM 2438 C C . GLU B 1 51 ? 14.047 -44.281 -12.375 1 91.62 51 GLU B C 1
ATOM 2440 O O . GLU B 1 51 ? 14.57 -44.25 -11.266 1 91.62 51 GLU B O 1
ATOM 2445 N N . LEU B 1 52 ? 14.289 -43.438 -13.328 1 91.25 52 LEU B N 1
ATOM 2446 C CA . LEU B 1 52 ? 15.164 -42.312 -13.086 1 91.25 52 LEU B CA 1
ATOM 2447 C C . LEU B 1 52 ? 14.641 -41.469 -11.938 1 91.25 52 LEU B C 1
ATOM 2449 O O . LEU B 1 52 ? 15.406 -41 -11.078 1 91.25 52 LEU B O 1
ATOM 2453 N N . SER B 1 53 ? 13.383 -41.219 -11.906 1 91.81 53 SER B N 1
ATOM 2454 C CA . SER B 1 53 ? 12.742 -40.375 -10.898 1 91.81 53 SER B CA 1
ATOM 2455 C C . SER B 1 53 ? 12.859 -41 -9.508 1 91.81 53 SER B C 1
ATOM 2457 O O . SER B 1 53 ? 13.141 -40.312 -8.531 1 91.81 53 SER B O 1
ATOM 2459 N N . ASP B 1 54 ? 12.641 -42.25 -9.344 1 84.88 54 ASP B N 1
ATOM 2460 C CA . ASP B 1 54 ? 12.555 -42.938 -8.07 1 84.88 54 ASP B CA 1
ATOM 2461 C C . ASP B 1 54 ? 13.945 -43.219 -7.512 1 84.88 54 ASP B C 1
ATOM 2463 O O . ASP B 1 54 ? 14.172 -43.094 -6.305 1 84.88 54 ASP B O 1
ATOM 2467 N N . LEU B 1 55 ? 14.859 -43.469 -8.359 1 75.19 55 LEU B N 1
ATOM 2468 C CA . LEU B 1 55 ? 16.062 -44.125 -7.832 1 75.19 55 LEU B CA 1
ATOM 2469 C C . LEU B 1 55 ? 17.281 -43.25 -8.039 1 75.19 55 LEU B C 1
ATOM 2471 O O . LEU B 1 55 ? 18.25 -43.312 -7.266 1 75.19 55 LEU B O 1
ATOM 2475 N N . HIS B 1 56 ? 17.188 -42.344 -8.953 1 76.81 56 HIS B N 1
ATOM 2476 C CA . HIS B 1 56 ? 18.484 -41.812 -9.383 1 76.81 56 HIS B CA 1
ATOM 2477 C C . HIS B 1 56 ? 18.578 -40.312 -9.188 1 76.81 56 HIS B C 1
ATOM 2479 O O . HIS B 1 56 ? 19.609 -39.812 -8.734 1 76.81 56 HIS B O 1
ATOM 2485 N N . LEU B 1 57 ? 17.562 -39.688 -9.375 1 86.62 57 LEU B N 1
ATOM 2486 C CA . LEU B 1 57 ? 17.641 -38.25 -9.445 1 86.62 57 LEU B CA 1
ATOM 2487 C C . LEU B 1 57 ? 18.078 -37.656 -8.109 1 86.62 57 LEU B C 1
ATOM 2489 O O . LEU B 1 57 ? 18.812 -36.656 -8.062 1 86.62 57 LEU B O 1
ATOM 2493 N N . GLN B 1 58 ? 17.656 -38.281 -7.062 1 86.12 58 GLN B N 1
ATOM 2494 C CA . GLN B 1 58 ? 17.938 -37.75 -5.734 1 86.12 58 GLN B CA 1
ATOM 2495 C C . GLN B 1 58 ? 19.422 -37.875 -5.395 1 86.12 58 GLN B C 1
ATOM 2497 O O . GLN B 1 58 ? 19.938 -37.125 -4.559 1 86.12 58 GLN B O 1
ATOM 2502 N N . ASN B 1 59 ? 20.078 -38.75 -6.051 1 85.75 59 ASN B N 1
ATOM 2503 C CA . ASN B 1 59 ? 21.469 -39.031 -5.707 1 85.75 59 ASN B CA 1
ATOM 2504 C C . ASN B 1 59 ? 22.438 -38.469 -6.727 1 85.75 59 ASN B C 1
ATOM 2506 O O . ASN B 1 59 ? 23.641 -38.719 -6.66 1 85.75 59 ASN B O 1
ATOM 2510 N N . ILE B 1 60 ? 21.953 -37.781 -7.641 1 86.81 60 ILE B N 1
ATOM 2511 C CA . ILE B 1 60 ? 22.797 -37.188 -8.68 1 86.81 60 ILE B CA 1
ATOM 2512 C C . ILE B 1 60 ? 22.641 -35.688 -8.672 1 86.81 60 ILE B C 1
ATOM 2514 O O . ILE B 1 60 ? 21.562 -35.156 -8.398 1 86.81 60 ILE B O 1
ATOM 2518 N N . ASN B 1 61 ? 23.734 -34.969 -8.914 1 91.5 61 ASN B N 1
ATOM 2519 C CA . ASN B 1 61 ? 23.734 -33.531 -9.062 1 91.5 61 ASN B CA 1
ATOM 2520 C C . ASN B 1 61 ? 24.016 -33.125 -10.508 1 91.5 61 ASN B C 1
ATOM 2522 O O . ASN B 1 61 ? 25.156 -32.812 -10.859 1 91.5 61 ASN B O 1
ATOM 2526 N N . LEU B 1 62 ? 22.938 -32.969 -11.234 1 91.88 62 LEU B N 1
ATOM 2527 C CA . LEU B 1 62 ? 23.062 -32.75 -12.664 1 91.88 62 LEU B CA 1
ATOM 2528 C C . LEU B 1 62 ? 23.422 -31.281 -12.945 1 91.88 62 LEU B C 1
ATOM 2530 O O . LEU B 1 62 ? 22.922 -30.375 -12.273 1 91.88 62 LEU B O 1
ATOM 2534 N N . ASP B 1 63 ? 24.328 -31.141 -13.867 1 90.75 63 ASP B N 1
ATOM 2535 C CA . ASP B 1 63 ? 24.578 -29.781 -14.328 1 90.75 63 ASP B CA 1
ATOM 2536 C C . ASP B 1 63 ? 23.5 -29.344 -15.312 1 90.75 63 ASP B C 1
ATOM 2538 O O . ASP B 1 63 ? 22.672 -30.141 -15.742 1 90.75 63 ASP B O 1
ATOM 2542 N N . GLU B 1 64 ? 23.438 -28.156 -15.742 1 90.81 64 GLU B N 1
ATOM 2543 C CA . GLU B 1 64 ? 22.375 -27.594 -16.578 1 90.81 64 GLU B CA 1
ATOM 2544 C C . GLU B 1 64 ? 22.375 -28.219 -17.969 1 90.81 64 GLU B C 1
ATOM 2546 O O . GLU B 1 64 ? 21.312 -28.391 -18.578 1 90.81 64 GLU B O 1
ATOM 2551 N N . THR B 1 65 ? 23.531 -28.5 -18.438 1 91.69 65 THR B N 1
ATOM 2552 C CA . THR B 1 65 ? 23.641 -29.125 -19.75 1 91.69 65 THR B CA 1
ATOM 2553 C C . THR B 1 65 ? 22.938 -30.484 -19.766 1 91.69 65 THR B C 1
ATOM 2555 O O . THR B 1 65 ? 22.219 -30.797 -20.703 1 91.69 65 THR B O 1
ATOM 2558 N N . SER B 1 66 ? 23.219 -31.219 -18.719 1 92.5 66 SER B N 1
ATOM 2559 C CA . SER B 1 66 ? 22.562 -32.531 -18.578 1 92.5 66 SER B CA 1
ATOM 2560 C C . SER B 1 66 ? 21.047 -32.375 -18.469 1 92.5 66 SER B C 1
ATOM 2562 O O . SER B 1 66 ? 20.297 -33.156 -19.047 1 92.5 66 SER B O 1
ATOM 2564 N N . ILE B 1 67 ? 20.609 -31.422 -17.797 1 94.81 67 ILE B N 1
ATOM 2565 C CA . ILE B 1 67 ? 19.172 -31.156 -17.641 1 94.81 67 ILE B CA 1
ATOM 2566 C C . ILE B 1 67 ? 18.578 -30.766 -19 1 94.81 67 ILE B C 1
ATOM 2568 O O . ILE B 1 67 ? 17.5 -31.234 -19.359 1 94.81 67 ILE B O 1
ATOM 2572 N N . THR B 1 68 ? 19.281 -29.969 -19.734 1 94.81 68 THR B N 1
ATOM 2573 C CA . THR B 1 68 ? 18.859 -29.562 -21.062 1 94.81 68 THR B CA 1
ATOM 2574 C C . THR B 1 68 ? 18.734 -30.781 -21.984 1 94.81 68 THR B C 1
ATOM 2576 O O . THR B 1 68 ? 17.766 -30.906 -22.734 1 94.81 68 THR B O 1
ATOM 2579 N N . ASN B 1 69 ? 19.688 -31.625 -21.875 1 93.44 69 ASN B N 1
ATOM 2580 C CA . ASN B 1 69 ? 19.672 -32.844 -22.656 1 93.44 69 ASN B CA 1
ATOM 2581 C C . ASN B 1 69 ? 18.453 -33.719 -22.328 1 93.44 69 ASN B C 1
ATOM 2583 O O . ASN B 1 69 ? 17.797 -34.25 -23.219 1 93.44 69 ASN B O 1
ATOM 2587 N N . LEU B 1 70 ? 18.203 -33.875 -21.109 1 94 70 LEU B N 1
ATOM 2588 C CA . LEU B 1 70 ? 17.047 -34.625 -20.656 1 94 70 LEU B CA 1
ATOM 2589 C C . LEU B 1 70 ? 15.758 -34.031 -21.219 1 94 70 LEU B C 1
ATOM 2591 O O . LEU B 1 70 ? 14.875 -34.781 -21.672 1 94 70 LEU B O 1
ATOM 2595 N N . TRP B 1 71 ? 15.695 -32.781 -21.188 1 95.06 71 TRP B N 1
ATOM 2596 C CA . TRP B 1 71 ? 14.555 -32.062 -21.766 1 95.06 71 TRP B CA 1
ATOM 2597 C C . TRP B 1 71 ? 14.414 -32.375 -23.25 1 95.06 71 TRP B C 1
ATOM 2599 O O . TRP B 1 71 ? 13.328 -32.688 -23.734 1 95.06 71 TRP B O 1
ATOM 2609 N N . GLN B 1 72 ? 15.5 -32.281 -23.938 1 95.06 72 GLN B N 1
ATOM 2610 C CA . GLN B 1 72 ? 15.492 -32.5 -25.375 1 95.06 72 GLN B CA 1
ATOM 2611 C C . GLN B 1 72 ? 15.055 -33.938 -25.703 1 95.06 72 GLN B C 1
ATOM 2613 O O . GLN B 1 72 ? 14.352 -34.156 -26.688 1 95.06 72 GLN B O 1
ATOM 2618 N N . LEU B 1 73 ? 15.383 -34.844 -24.844 1 95.75 73 LEU B N 1
ATOM 2619 C CA . LEU B 1 73 ? 15.078 -36.25 -25.062 1 95.75 73 LEU B CA 1
ATOM 2620 C C . LEU B 1 73 ? 13.625 -36.531 -24.719 1 95.75 73 LEU B C 1
ATOM 2622 O O . LEU B 1 73 ? 13.078 -37.562 -25.172 1 95.75 73 LEU B O 1
ATOM 2626 N N . THR B 1 74 ? 12.961 -35.656 -23.969 1 97.19 74 THR B N 1
ATOM 2627 C CA . THR B 1 74 ? 11.695 -36.094 -23.391 1 97.19 74 THR B CA 1
ATOM 2628 C C . THR B 1 74 ? 10.57 -35.125 -23.734 1 97.19 74 THR B C 1
ATOM 2630 O O . THR B 1 74 ? 9.398 -35.406 -23.516 1 97.19 74 THR B O 1
ATOM 2633 N N . ASN B 1 75 ? 10.859 -33.938 -24.312 1 96.25 75 ASN B N 1
ATOM 2634 C CA . ASN B 1 75 ? 9.836 -32.906 -24.531 1 96.25 75 ASN B CA 1
ATOM 2635 C C . ASN B 1 75 ? 8.812 -33.344 -25.562 1 96.25 75 ASN B C 1
ATOM 2637 O O . ASN B 1 75 ? 7.707 -32.812 -25.625 1 96.25 75 ASN B O 1
ATOM 2641 N N . ASP B 1 76 ? 9.117 -34.375 -26.406 1 96.62 76 ASP B N 1
ATOM 2642 C CA . ASP B 1 76 ? 8.172 -34.906 -27.391 1 96.62 76 ASP B CA 1
ATOM 2643 C C . ASP B 1 76 ? 7.09 -35.719 -26.703 1 96.62 76 ASP B C 1
ATOM 2645 O O . ASP B 1 76 ? 6.055 -36.031 -27.312 1 96.62 76 ASP B O 1
ATOM 2649 N N . LEU B 1 77 ? 7.27 -36.094 -25.469 1 97.56 77 LEU B N 1
ATOM 2650 C CA . LEU B 1 77 ? 6.359 -37 -24.75 1 97.56 77 LEU B CA 1
ATOM 2651 C C . LEU B 1 77 ? 5.219 -36.188 -24.109 1 97.56 77 LEU B C 1
ATOM 2653 O O . LEU B 1 77 ? 4.242 -36.781 -23.641 1 97.56 77 LEU B O 1
ATOM 2657 N N . ILE B 1 78 ? 5.215 -34.844 -24.141 1 97.25 78 ILE B N 1
ATOM 2658 C CA . ILE B 1 78 ? 4.223 -34.031 -23.422 1 97.25 78 ILE B CA 1
ATOM 2659 C C . ILE B 1 78 ? 3.355 -33.281 -24.422 1 97.25 78 ILE B C 1
ATOM 2661 O O . ILE B 1 78 ? 2.594 -32.375 -24.031 1 97.25 78 ILE B O 1
ATOM 2665 N N . VAL B 1 79 ? 3.479 -33.562 -25.625 1 95.06 79 VAL B N 1
ATOM 2666 C CA . VAL B 1 79 ? 2.674 -32.906 -26.656 1 95.06 79 VAL B CA 1
ATOM 2667 C C . VAL B 1 79 ? 1.239 -33.406 -26.594 1 95.06 79 VAL B C 1
ATOM 2669 O O . VAL B 1 79 ? 0.998 -34.531 -26.141 1 95.06 79 VAL B O 1
ATOM 2672 N N . PRO B 1 80 ? 0.25 -32.688 -27.062 1 91.88 80 PRO B N 1
ATOM 2673 C CA . PRO B 1 80 ? -1.172 -32.969 -26.875 1 91.88 80 PRO B CA 1
ATOM 2674 C C . PRO B 1 80 ? -1.6 -34.281 -27.562 1 91.88 80 PRO B C 1
ATOM 2676 O O . PRO B 1 80 ? -2.578 -34.906 -27.141 1 91.88 80 PRO B O 1
ATOM 2679 N N . ASN B 1 81 ? -0.961 -34.719 -28.578 1 93.25 81 ASN B N 1
ATOM 2680 C CA . ASN B 1 81 ? -1.372 -35.875 -29.328 1 93.25 81 ASN B CA 1
ATOM 2681 C C . ASN B 1 81 ? -0.911 -37.188 -28.656 1 93.25 81 ASN B C 1
ATOM 2683 O O . ASN B 1 81 ? -1.285 -38.281 -29.078 1 93.25 81 ASN B O 1
ATOM 2687 N N . LYS B 1 82 ? -0.121 -37.094 -27.594 1 95.69 82 LYS B N 1
ATOM 2688 C CA . LYS B 1 82 ? 0.285 -38.281 -26.812 1 95.69 82 LYS B CA 1
ATOM 2689 C C . LYS B 1 82 ? -0.782 -38.656 -25.797 1 95.69 82 LYS B C 1
ATOM 2691 O O . LYS B 1 82 ? -1.56 -37.781 -25.359 1 95.69 82 LYS B O 1
ATOM 2696 N N . PRO B 1 83 ? -0.835 -40 -25.469 1 96.25 83 PRO B N 1
ATOM 2697 C CA . PRO B 1 83 ? -1.772 -40.438 -24.438 1 96.25 83 PRO B CA 1
ATOM 2698 C C . PRO B 1 83 ? -1.554 -39.719 -23.109 1 96.25 83 PRO B C 1
ATOM 2700 O O . PRO B 1 83 ? -0.416 -39.375 -22.75 1 96.25 83 PRO B O 1
ATOM 2703 N N . ALA B 1 84 ? -2.635 -39.5 -22.375 1 97.19 84 ALA B N 1
ATOM 2704 C CA . ALA B 1 84 ? -2.605 -38.812 -21.094 1 97.19 84 ALA B CA 1
ATOM 2705 C C . ALA B 1 84 ? -1.6 -39.469 -20.141 1 97.19 84 ALA B C 1
ATOM 2707 O O . ALA B 1 84 ? -0.865 -38.75 -19.438 1 97.19 84 ALA B O 1
ATOM 2708 N N . GLU B 1 85 ? -1.597 -40.719 -20.156 1 97.19 85 GLU B N 1
ATOM 2709 C CA . GLU B 1 85 ? -0.701 -41.438 -19.266 1 97.19 85 GLU B CA 1
ATOM 2710 C C . GLU B 1 85 ? 0.758 -41.094 -19.531 1 97.19 85 GLU B C 1
ATOM 2712 O O . GLU B 1 85 ? 1.53 -40.844 -18.594 1 97.19 85 GLU B O 1
ATOM 2717 N N . THR B 1 86 ? 1.131 -41.031 -20.766 1 97.62 86 THR B N 1
ATOM 2718 C CA . THR B 1 86 ? 2.488 -40.719 -21.188 1 97.62 86 THR B CA 1
ATOM 2719 C C . THR B 1 86 ? 2.84 -39.281 -20.766 1 97.62 86 THR B C 1
ATOM 2721 O O . THR B 1 86 ? 3.883 -39.062 -20.141 1 97.62 86 THR B O 1
ATOM 2724 N N . ARG B 1 87 ? 1.928 -38.344 -21.062 1 98.12 87 ARG B N 1
ATOM 2725 C CA . ARG B 1 87 ? 2.158 -36.969 -20.719 1 98.12 87 ARG B CA 1
ATOM 2726 C C . ARG B 1 87 ? 2.305 -36.781 -19.203 1 98.12 87 ARG B C 1
ATOM 2728 O O . ARG B 1 87 ? 3.23 -36.125 -18.734 1 98.12 87 ARG B O 1
ATOM 2735 N N . GLN B 1 88 ? 1.506 -37.438 -18.422 1 98.19 88 GLN B N 1
ATOM 2736 C CA . GLN B 1 88 ? 1.453 -37.25 -16.984 1 98.19 88 GLN B CA 1
ATOM 2737 C C . GLN B 1 88 ? 2.656 -37.906 -16.312 1 98.19 88 GLN B C 1
ATOM 2739 O O . GLN B 1 88 ? 3.17 -37.406 -15.312 1 98.19 88 GLN B O 1
ATOM 2744 N N . ILE B 1 89 ? 3.094 -39.031 -16.812 1 97.94 89 ILE B N 1
ATOM 2745 C CA . ILE B 1 89 ? 4.324 -39.625 -16.328 1 97.94 89 ILE B CA 1
ATOM 2746 C C . ILE B 1 89 ? 5.496 -38.688 -16.547 1 97.94 89 ILE B C 1
ATOM 2748 O O . ILE B 1 89 ? 6.324 -38.5 -15.648 1 97.94 89 ILE B O 1
ATOM 2752 N N . THR B 1 90 ? 5.578 -38.094 -17.719 1 98.12 90 THR B N 1
ATOM 2753 C CA . THR B 1 90 ? 6.656 -37.188 -18.062 1 98.12 90 THR B CA 1
ATOM 2754 C C . THR B 1 90 ? 6.594 -35.906 -17.203 1 98.12 90 THR B C 1
ATOM 2756 O O . THR B 1 90 ? 7.621 -35.438 -16.703 1 98.12 90 THR B O 1
ATOM 2759 N N . LEU B 1 91 ? 5.379 -35.406 -17 1 98.25 91 LEU B N 1
ATOM 2760 C CA . LEU B 1 91 ? 5.199 -34.219 -16.141 1 98.25 91 LEU B CA 1
ATOM 2761 C C . LEU B 1 91 ? 5.629 -34.531 -14.711 1 98.25 91 LEU B C 1
ATOM 2763 O O . LEU B 1 91 ? 6.266 -33.688 -14.055 1 98.25 91 LEU B O 1
ATOM 2767 N N . SER B 1 92 ? 5.293 -35.688 -14.25 1 97.88 92 SER B N 1
ATOM 2768 C CA . SER B 1 92 ? 5.723 -36.094 -12.93 1 97.88 92 SER B CA 1
ATOM 2769 C C . SER B 1 92 ? 7.242 -36.219 -12.844 1 97.88 92 SER B C 1
ATOM 2771 O O . SER B 1 92 ? 7.84 -35.875 -11.82 1 97.88 92 SER B O 1
ATOM 2773 N N . PHE B 1 93 ? 7.777 -36.719 -13.883 1 97.62 93 PHE B N 1
ATOM 2774 C CA . PHE B 1 93 ? 9.234 -36.781 -13.953 1 97.62 93 PHE B CA 1
ATOM 2775 C C . PHE B 1 93 ? 9.836 -35.375 -13.859 1 97.62 93 PHE B C 1
ATOM 2777 O O . PHE B 1 93 ? 10.797 -35.156 -13.117 1 97.62 93 PHE B O 1
ATOM 2784 N N . TYR B 1 94 ? 9.273 -34.375 -14.648 1 98 94 TYR B N 1
ATOM 2785 C CA . TYR B 1 94 ? 9.766 -33 -14.602 1 98 94 TYR B CA 1
ATOM 2786 C C . TYR B 1 94 ? 9.672 -32.469 -13.18 1 98 94 TYR B C 1
ATOM 2788 O O . TYR B 1 94 ? 10.586 -31.766 -12.719 1 98 94 TYR B O 1
ATOM 2796 N N . LYS B 1 95 ? 8.57 -32.688 -12.523 1 97.94 95 LYS B N 1
ATOM 2797 C CA . LYS B 1 95 ? 8.398 -32.25 -11.141 1 97.94 95 LYS B CA 1
ATOM 2798 C C . LYS B 1 95 ? 9.547 -32.75 -10.258 1 97.94 95 LYS B C 1
ATOM 2800 O O . LYS B 1 95 ? 10.141 -31.969 -9.516 1 97.94 95 LYS B O 1
ATOM 2805 N N . ARG B 1 96 ? 9.859 -34 -10.352 1 96.94 96 ARG B N 1
ATOM 2806 C CA . ARG B 1 96 ? 10.93 -34.594 -9.562 1 96.94 96 ARG B CA 1
ATOM 2807 C C . ARG B 1 96 ? 12.281 -34.031 -9.953 1 96.94 96 ARG B C 1
ATOM 2809 O O . ARG B 1 96 ? 13.125 -33.781 -9.086 1 96.94 96 ARG B O 1
ATOM 2816 N N . LEU B 1 97 ? 12.516 -33.906 -11.211 1 96.44 97 LEU B N 1
ATOM 2817 C CA . LEU B 1 97 ? 13.75 -33.312 -11.727 1 96.44 97 LEU B CA 1
ATOM 2818 C C . LEU B 1 97 ? 13.977 -31.922 -11.164 1 96.44 97 LEU B C 1
ATOM 2820 O O . LEU B 1 97 ? 15.055 -31.625 -10.648 1 96.44 97 LEU B O 1
ATOM 2824 N N . ILE B 1 98 ? 12.953 -31.109 -11.242 1 97.06 98 ILE B N 1
ATOM 2825 C CA . ILE B 1 98 ? 13.039 -29.734 -10.742 1 97.06 98 ILE B CA 1
ATOM 2826 C C . ILE B 1 98 ? 13.281 -29.75 -9.234 1 97.06 98 ILE B C 1
ATOM 2828 O O . ILE B 1 98 ? 14.133 -29.016 -8.734 1 97.06 98 ILE B O 1
ATOM 2832 N N . PHE B 1 99 ? 12.555 -30.547 -8.539 1 96.94 99 PHE B N 1
ATOM 2833 C CA . PHE B 1 99 ? 12.664 -30.609 -7.086 1 96.94 99 PHE B CA 1
ATOM 2834 C C . PHE B 1 99 ? 14.078 -30.984 -6.664 1 96.94 99 PHE B C 1
ATOM 2836 O O . PHE B 1 99 ? 14.664 -30.344 -5.797 1 96.94 99 PHE B O 1
ATOM 2843 N N . THR B 1 100 ? 14.664 -31.969 -7.273 1 95.38 100 THR B N 1
ATOM 2844 C CA . THR B 1 100 ? 15.945 -32.531 -6.852 1 95.38 100 THR B CA 1
ATOM 2845 C C . THR B 1 100 ? 17.109 -31.672 -7.371 1 95.38 100 THR B C 1
ATOM 2847 O O . THR B 1 100 ? 18.156 -31.609 -6.742 1 95.38 100 THR B O 1
ATOM 2850 N N . GLN B 1 101 ? 16.922 -31.047 -8.484 1 94.69 101 GLN B N 1
ATOM 2851 C CA . GLN B 1 101 ? 18.016 -30.281 -9.094 1 94.69 101 GLN B CA 1
ATOM 2852 C C . GLN B 1 101 ? 17.719 -28.781 -9.023 1 94.69 101 GLN B C 1
ATOM 2854 O O . GLN B 1 101 ? 18.188 -28.016 -9.875 1 94.69 101 GLN B O 1
ATOM 2859 N N . TYR B 1 102 ? 16.984 -28.297 -8.117 1 95.69 102 TYR B N 1
ATOM 2860 C CA . TYR B 1 102 ? 16.438 -26.953 -8.031 1 95.69 102 TYR B CA 1
ATOM 2861 C C . TYR B 1 102 ? 17.531 -25.906 -8.156 1 95.69 102 TYR B C 1
ATOM 2863 O O . TYR B 1 102 ? 17.422 -24.969 -8.945 1 95.69 102 TYR B O 1
ATOM 2871 N N . LYS B 1 103 ? 18.625 -26.047 -7.469 1 93.31 103 LYS B N 1
ATOM 2872 C CA . LYS B 1 103 ? 19.703 -25.062 -7.383 1 93.31 103 LYS B CA 1
ATOM 2873 C C . LYS B 1 103 ? 20.484 -24.969 -8.688 1 93.31 103 LYS B C 1
ATOM 2875 O O . LYS B 1 103 ? 21.156 -23.984 -8.953 1 93.31 103 LYS B O 1
ATOM 2880 N N . ASN B 1 104 ? 20.375 -26.047 -9.477 1 92.62 104 ASN B N 1
ATOM 2881 C CA . ASN B 1 104 ? 21.156 -26.125 -10.711 1 92.62 104 ASN B CA 1
ATOM 2882 C C . ASN B 1 104 ? 20.359 -25.578 -11.898 1 92.62 104 ASN B C 1
ATOM 2884 O O . ASN B 1 104 ? 20.891 -25.484 -13.008 1 92.62 104 ASN B O 1
ATOM 2888 N N . LEU B 1 105 ? 19.109 -25.25 -11.664 1 94.31 105 LEU B N 1
ATOM 2889 C CA . LEU B 1 105 ? 18.25 -24.734 -12.727 1 94.31 105 LEU B CA 1
ATOM 2890 C C . LEU B 1 105 ? 18.484 -23.234 -12.938 1 94.31 105 LEU B C 1
ATOM 2892 O O . LEU B 1 105 ? 18.484 -22.469 -11.977 1 94.31 105 LEU B O 1
ATOM 2896 N N . THR B 1 106 ? 18.844 -22.828 -14.109 1 92.81 106 THR B N 1
ATOM 2897 C CA . THR B 1 106 ? 18.953 -21.422 -14.484 1 92.81 106 THR B CA 1
ATOM 2898 C C . THR B 1 106 ? 18.078 -21.109 -15.695 1 92.81 106 THR B C 1
ATOM 2900 O O . THR B 1 106 ? 16.875 -20.859 -15.547 1 92.81 106 THR B O 1
ATOM 2903 N N . ILE B 1 107 ? 18.625 -21.453 -16.922 1 91.44 107 ILE B N 1
ATOM 2904 C CA . ILE B 1 107 ? 17.891 -21.172 -18.156 1 91.44 107 ILE B CA 1
ATOM 2905 C C . ILE B 1 107 ? 16.703 -22.109 -18.266 1 91.44 107 ILE B C 1
ATOM 2907 O O . ILE B 1 107 ? 15.641 -21.719 -18.781 1 91.44 107 ILE B O 1
ATOM 2911 N N . MET B 1 108 ? 16.828 -23.234 -17.703 1 95.31 108 MET B N 1
ATOM 2912 C CA . MET B 1 108 ? 15.797 -24.266 -17.859 1 95.31 108 MET B CA 1
ATOM 2913 C C . MET B 1 108 ? 14.555 -23.906 -17.047 1 95.31 108 MET B C 1
ATOM 2915 O O . MET B 1 108 ? 13.469 -24.422 -17.312 1 95.31 108 MET B O 1
ATOM 2919 N N . ARG B 1 109 ? 14.648 -23.031 -16.109 1 96.44 109 ARG B N 1
ATOM 2920 C CA . ARG B 1 109 ? 13.484 -22.578 -15.359 1 96.44 109 ARG B CA 1
ATOM 2921 C C . ARG B 1 109 ? 12.43 -21.984 -16.281 1 96.44 109 ARG B C 1
ATOM 2923 O O . ARG B 1 109 ? 11.25 -22.328 -16.188 1 96.44 109 ARG B O 1
ATOM 2930 N N . GLU B 1 110 ? 12.891 -21.188 -17.109 1 96.69 110 GLU B N 1
ATOM 2931 C CA . GLU B 1 110 ? 11.969 -20.562 -18.062 1 96.69 110 GLU B CA 1
ATOM 2932 C C . GLU B 1 110 ? 11.359 -21.594 -19 1 96.69 110 GLU B C 1
ATOM 2934 O O . GLU B 1 110 ? 10.172 -21.516 -19.328 1 96.69 110 GLU B O 1
ATOM 2939 N N . LYS B 1 111 ? 12.148 -22.516 -19.438 1 96.5 111 LYS B N 1
ATOM 2940 C CA . LYS B 1 111 ? 11.656 -23.547 -20.344 1 96.5 111 LYS B CA 1
ATOM 2941 C C . LYS B 1 111 ? 10.547 -24.375 -19.688 1 96.5 111 LYS B C 1
ATOM 2943 O O . LYS B 1 111 ? 9.523 -24.656 -20.312 1 96.5 111 LYS B O 1
ATOM 2948 N N . PHE B 1 112 ? 10.789 -24.734 -18.5 1 97.88 112 PHE B N 1
ATOM 2949 C CA . PHE B 1 112 ? 9.781 -25.5 -17.781 1 97.88 112 PHE B CA 1
ATOM 2950 C C . PHE B 1 112 ? 8.523 -24.672 -17.562 1 97.88 112 PHE B C 1
ATOM 2952 O O . PHE B 1 112 ? 7.41 -25.203 -17.609 1 97.88 112 PHE B O 1
ATOM 2959 N N . PHE B 1 113 ? 8.656 -23.422 -17.328 1 98.38 113 PHE B N 1
ATOM 2960 C CA . PHE B 1 113 ? 7.488 -22.547 -17.219 1 98.38 113 PHE B CA 1
ATOM 2961 C C . PHE B 1 113 ? 6.703 -22.531 -18.531 1 98.38 113 PHE B C 1
ATOM 2963 O O . PHE B 1 113 ? 5.469 -22.547 -18.516 1 98.38 113 PHE B O 1
ATOM 2970 N N . LEU B 1 114 ? 7.395 -22.5 -19.578 1 97 114 LEU B N 1
ATOM 2971 C CA . LEU B 1 114 ? 6.746 -22.469 -20.875 1 97 114 LEU B CA 1
ATOM 2972 C C . LEU B 1 114 ? 5.973 -23.766 -21.125 1 97 114 LEU B C 1
ATOM 2974 O O . LEU B 1 114 ? 4.926 -23.75 -21.781 1 97 114 LEU B O 1
ATOM 2978 N N . VAL B 1 115 ? 6.488 -24.891 -20.641 1 96.88 115 VAL B N 1
ATOM 2979 C CA . VAL B 1 115 ? 5.766 -26.156 -20.703 1 96.88 115 VAL B CA 1
ATOM 2980 C C . VAL B 1 115 ? 4.398 -26 -20.031 1 96.88 115 VAL B C 1
ATOM 2982 O O . VAL B 1 115 ? 3.383 -26.438 -20.594 1 96.88 115 VAL B O 1
ATOM 2985 N N . ILE B 1 116 ? 4.352 -25.328 -18.938 1 97.94 116 ILE B N 1
ATOM 2986 C CA . ILE B 1 116 ? 3.127 -25.156 -18.156 1 97.94 116 ILE B CA 1
ATOM 2987 C C . ILE B 1 116 ? 2.195 -24.188 -18.891 1 97.94 116 ILE B C 1
ATOM 2989 O O . ILE B 1 116 ? 1.019 -24.484 -19.109 1 97.94 116 ILE B O 1
ATOM 2993 N N . GLN B 1 117 ? 2.717 -23.141 -19.297 1 97.06 117 GLN B N 1
ATOM 2994 C CA . GLN B 1 117 ? 1.957 -22.062 -19.906 1 97.06 117 GLN B CA 1
ATOM 2995 C C . GLN B 1 117 ? 1.312 -22.484 -21.219 1 97.06 117 GLN B C 1
ATOM 2997 O O . GLN B 1 117 ? 0.183 -22.094 -21.516 1 97.06 117 GLN B O 1
ATOM 3002 N N . ASN B 1 118 ? 2.014 -23.312 -21.938 1 96 118 ASN B N 1
ATOM 3003 C CA . ASN B 1 118 ? 1.587 -23.609 -23.297 1 96 118 ASN B CA 1
ATOM 3004 C C . ASN B 1 118 ? 0.9 -24.969 -23.375 1 96 118 ASN B C 1
ATOM 3006 O O . ASN B 1 118 ? 0.474 -25.391 -24.453 1 96 118 ASN B O 1
ATOM 3010 N N . HIS B 1 119 ? 0.797 -25.656 -22.297 1 96.44 119 HIS B N 1
ATOM 3011 C CA . HIS B 1 119 ? 0.209 -27 -22.297 1 96.44 119 HIS B CA 1
ATOM 3012 C C . HIS B 1 119 ? -1.28 -26.938 -22.625 1 96.44 119 HIS B C 1
ATOM 3014 O O . HIS B 1 119 ? -2.014 -26.125 -22.047 1 96.44 119 HIS B O 1
ATOM 3020 N N . GLU B 1 120 ? -1.84 -27.781 -23.453 1 92.38 120 GLU B N 1
ATOM 3021 C CA . GLU B 1 120 ? -3.193 -27.656 -24 1 92.38 120 GLU B CA 1
ATOM 3022 C C . GLU B 1 120 ? -4.125 -28.703 -23.391 1 92.38 120 GLU B C 1
ATOM 3024 O O . GLU B 1 120 ? -5.344 -28.531 -23.375 1 92.38 120 GL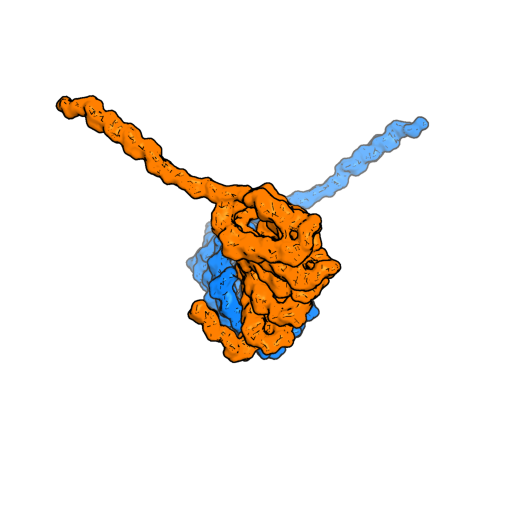U B O 1
ATOM 3029 N N . ALA B 1 121 ? -3.611 -29.812 -22.953 1 94.19 121 ALA B N 1
ATOM 3030 C CA . ALA B 1 121 ? -4.453 -30.891 -22.453 1 94.19 121 ALA B CA 1
ATOM 3031 C C . ALA B 1 121 ? -4.992 -30.578 -21.062 1 94.19 121 ALA B C 1
ATOM 3033 O O . ALA B 1 121 ? -4.258 -30.641 -20.078 1 94.19 121 ALA B O 1
ATOM 3034 N N . HIS B 1 122 ? -6.309 -30.469 -20.922 1 91.56 122 HIS B N 1
ATOM 3035 C CA . HIS B 1 122 ? -6.953 -30.031 -19.688 1 91.56 122 HIS B CA 1
ATOM 3036 C C . HIS B 1 122 ? -6.859 -31.109 -18.609 1 91.56 122 HIS B C 1
ATOM 3038 O O . HIS B 1 122 ? -6.855 -30.797 -17.422 1 91.56 122 HIS B O 1
ATOM 3044 N N . GLU B 1 123 ? -6.812 -32.312 -19.047 1 95.12 123 GLU B N 1
ATOM 3045 C CA . GLU B 1 123 ? -6.789 -33.406 -18.094 1 95.12 123 GLU B CA 1
ATOM 3046 C C . GLU B 1 123 ? -5.484 -33.438 -17.297 1 95.12 123 GLU B C 1
ATOM 3048 O O . GLU B 1 123 ? -5.383 -34.125 -16.281 1 95.12 123 GLU B O 1
ATOM 3053 N N . ASP B 1 124 ? -4.516 -32.625 -17.734 1 97.56 124 ASP B N 1
ATOM 3054 C CA . ASP B 1 124 ? -3.207 -32.625 -17.078 1 97.56 124 ASP B CA 1
ATOM 3055 C C . ASP B 1 124 ? -3.082 -31.484 -16.078 1 97.56 124 ASP B C 1
ATOM 3057 O O . ASP B 1 124 ? -2.01 -31.25 -15.516 1 97.56 124 ASP B O 1
ATOM 3061 N N . LEU B 1 125 ? -4.094 -30.797 -15.758 1 97.62 125 LEU B N 1
ATOM 3062 C CA . LEU B 1 125 ? -4.059 -29.547 -15.008 1 97.62 125 LEU B CA 1
ATOM 3063 C C . LEU B 1 125 ? -3.459 -29.766 -13.625 1 97.62 125 LEU B C 1
ATOM 3065 O O . LEU B 1 125 ? -2.664 -28.953 -13.156 1 97.62 125 LEU B O 1
ATOM 3069 N N . ARG B 1 126 ? -3.854 -30.781 -12.953 1 97.94 126 ARG B N 1
ATOM 3070 C CA . ARG B 1 126 ? -3.326 -31.062 -11.617 1 97.94 126 ARG B CA 1
ATOM 3071 C C . ARG B 1 126 ? -1.812 -31.234 -11.656 1 97.94 126 ARG B C 1
ATOM 3073 O O . ARG B 1 126 ? -1.101 -30.703 -10.805 1 97.94 126 ARG B O 1
ATOM 3080 N N . HIS B 1 127 ? -1.3 -31.969 -12.617 1 98.25 127 HIS B N 1
ATOM 3081 C CA . HIS B 1 127 ? 0.135 -32.188 -12.781 1 98.25 127 HIS B CA 1
ATOM 3082 C C . HIS B 1 127 ? 0.851 -30.859 -13.078 1 98.25 127 HIS B C 1
ATOM 3084 O O . HIS B 1 127 ? 1.953 -30.625 -12.578 1 98.25 127 HIS B O 1
ATOM 3090 N N . LEU B 1 128 ? 0.192 -30.031 -13.891 1 98.5 128 LEU B N 1
ATOM 3091 C CA . LEU B 1 128 ? 0.769 -28.75 -14.242 1 98.5 128 LEU B CA 1
ATOM 3092 C C . LEU B 1 128 ? 0.851 -27.828 -13.023 1 98.5 128 LEU B C 1
ATOM 3094 O O . LEU B 1 128 ? 1.855 -27.141 -12.82 1 98.5 128 LEU B O 1
ATOM 3098 N N . LEU B 1 129 ? -0.199 -27.844 -12.219 1 98.69 129 LEU B N 1
ATOM 3099 C CA . LEU B 1 129 ? -0.203 -27.047 -11 1 98.69 129 LEU B CA 1
ATOM 3100 C C . LEU B 1 129 ? 0.892 -27.5 -10.039 1 98.69 129 LEU B C 1
ATOM 3102 O O . LEU B 1 129 ? 1.592 -26.672 -9.453 1 98.69 129 LEU B O 1
ATOM 3106 N N . GLU B 1 130 ? 1.031 -28.797 -9.914 1 98.44 130 GLU B N 1
ATOM 3107 C CA . GLU B 1 130 ? 2.086 -29.344 -9.062 1 98.44 130 GLU B CA 1
ATOM 3108 C C . GLU B 1 130 ? 3.469 -28.953 -9.586 1 98.44 130 GLU B C 1
ATOM 3110 O O . GLU B 1 130 ? 4.379 -28.688 -8.797 1 98.44 130 GLU B O 1
ATOM 3115 N N . LEU B 1 131 ? 3.58 -29 -10.844 1 98.5 131 LEU B N 1
ATOM 3116 C CA . LEU B 1 131 ? 4.836 -28.609 -11.484 1 98.5 131 LEU B CA 1
ATOM 3117 C C . LEU B 1 131 ? 5.148 -27.141 -11.211 1 98.5 131 LEU B C 1
ATOM 3119 O O . LEU B 1 131 ? 6.277 -26.812 -10.844 1 98.5 131 LEU B O 1
ATOM 3123 N N . LEU B 1 132 ? 4.168 -26.266 -11.359 1 98.75 132 LEU B N 1
ATOM 3124 C CA . LEU B 1 132 ? 4.355 -24.844 -11.086 1 98.75 132 LEU B CA 1
ATOM 3125 C C . LEU B 1 132 ? 4.703 -24.625 -9.625 1 98.75 132 LEU B C 1
ATOM 3127 O O . LEU B 1 132 ? 5.59 -23.812 -9.305 1 98.75 132 LEU B O 1
ATOM 3131 N N . ASP B 1 133 ? 3.975 -25.281 -8.789 1 98.75 133 ASP B N 1
ATOM 3132 C CA . ASP B 1 133 ? 4.234 -25.219 -7.355 1 98.75 133 ASP B CA 1
ATOM 3133 C C . ASP B 1 133 ? 5.691 -25.547 -7.047 1 98.75 133 ASP B C 1
ATOM 3135 O O . ASP B 1 133 ? 6.359 -24.812 -6.32 1 98.75 133 ASP B O 1
ATOM 3139 N N . THR B 1 134 ? 6.203 -26.594 -7.617 1 98.56 134 THR B N 1
ATOM 3140 C CA . THR B 1 134 ? 7.578 -27.047 -7.398 1 98.56 134 THR B CA 1
ATOM 3141 C C . THR B 1 134 ? 8.562 -26.047 -8.016 1 98.56 134 THR B C 1
ATOM 3143 O O . THR B 1 134 ? 9.562 -25.688 -7.387 1 98.56 134 THR B O 1
ATOM 3146 N N . LEU B 1 135 ? 8.266 -25.594 -9.195 1 98.5 135 LEU B N 1
ATOM 3147 C CA . LEU B 1 135 ? 9.133 -24.688 -9.93 1 98.5 135 LEU B CA 1
ATOM 3148 C C . LEU B 1 135 ? 9.289 -23.359 -9.18 1 98.5 135 LEU B C 1
ATOM 3150 O O . LEU B 1 135 ? 10.336 -22.719 -9.266 1 98.5 135 LEU B O 1
ATOM 3154 N N . THR B 1 136 ? 8.289 -23 -8.406 1 98.56 136 THR B N 1
ATOM 3155 C CA . THR B 1 136 ? 8.273 -21.688 -7.766 1 98.56 136 THR B CA 1
ATOM 3156 C C . THR B 1 136 ? 8.477 -21.828 -6.258 1 98.56 136 THR B C 1
ATOM 3158 O O . THR B 1 136 ? 8.375 -20.844 -5.523 1 98.56 136 THR B O 1
ATOM 3161 N N . GLU B 1 137 ? 8.68 -23 -5.789 1 98.19 137 GLU B N 1
ATOM 3162 C CA . GLU B 1 137 ? 8.695 -23.234 -4.348 1 98.19 137 GLU B CA 1
ATOM 3163 C C . GLU B 1 137 ? 7.461 -22.625 -3.68 1 98.19 137 GLU B C 1
ATOM 3165 O O . GLU B 1 137 ? 7.578 -21.859 -2.727 1 98.19 137 GLU B O 1
ATOM 3170 N N . ASN B 1 138 ? 6.312 -23.031 -4.211 1 98.5 138 ASN B N 1
ATOM 3171 C CA . ASN B 1 138 ? 5.012 -22.625 -3.689 1 98.5 138 ASN B CA 1
ATOM 3172 C C . ASN B 1 138 ? 4.797 -21.125 -3.814 1 98.5 138 ASN B C 1
ATOM 3174 O O . ASN B 1 138 ? 4.273 -20.484 -2.896 1 98.5 138 ASN B O 1
ATOM 3178 N N . GLY B 1 139 ? 5.289 -20.531 -4.891 1 98.44 139 GLY B N 1
ATOM 3179 C CA . GLY B 1 139 ? 5.043 -19.141 -5.215 1 98.44 139 GLY B CA 1
ATOM 3180 C C . GLY B 1 139 ? 6.141 -18.219 -4.723 1 98.44 139 GLY B C 1
ATOM 3181 O O . GLY B 1 139 ? 6.125 -17.016 -5.008 1 98.44 139 GLY B O 1
ATOM 3182 N N . LYS B 1 140 ? 7.238 -18.656 -4.09 1 98.44 140 LYS B N 1
ATOM 3183 C CA . LYS B 1 140 ? 8.25 -17.844 -3.42 1 98.44 140 LYS B CA 1
ATOM 3184 C C . LYS B 1 140 ? 9.328 -17.391 -4.398 1 98.44 140 LYS B C 1
ATOM 3186 O O . LYS B 1 140 ? 9.883 -16.297 -4.266 1 98.44 140 LYS B O 1
ATOM 3191 N N . ASP B 1 141 ? 9.641 -18.234 -5.352 1 98.38 141 ASP B N 1
ATOM 3192 C CA . ASP B 1 141 ? 10.711 -17.969 -6.301 1 98.38 141 ASP B CA 1
ATOM 3193 C C . ASP B 1 141 ? 10.188 -17.953 -7.734 1 98.38 141 ASP B C 1
ATOM 3195 O O . ASP B 1 141 ? 9.875 -19.016 -8.297 1 98.38 141 ASP B O 1
ATOM 3199 N N . ILE B 1 142 ? 10.164 -16.797 -8.375 1 98.12 142 ILE B N 1
ATOM 3200 C CA . ILE B 1 142 ? 9.617 -16.688 -9.719 1 98.12 142 ILE B CA 1
ATOM 3201 C C . ILE B 1 142 ? 10.703 -16.188 -10.672 1 98.12 142 ILE B C 1
ATOM 3203 O O . ILE B 1 142 ? 10.398 -15.609 -11.719 1 98.12 142 ILE B O 1
ATOM 3207 N N . THR B 1 143 ? 11.93 -16.422 -10.336 1 97.19 143 THR B N 1
ATOM 3208 C CA . THR B 1 143 ? 13.07 -15.969 -11.117 1 97.19 143 THR B CA 1
ATOM 3209 C C . THR B 1 143 ? 12.961 -16.469 -12.562 1 97.19 143 THR B C 1
ATOM 3211 O O . THR B 1 143 ? 12.641 -17.625 -12.805 1 97.19 143 THR B O 1
ATOM 3214 N N . ASN B 1 144 ? 13.195 -15.594 -13.57 1 96 144 ASN B N 1
ATOM 3215 C CA . ASN B 1 144 ? 13.273 -15.828 -15.008 1 96 144 ASN B CA 1
ATOM 3216 C C . ASN B 1 144 ? 11.898 -15.742 -15.664 1 96 144 ASN B C 1
ATOM 3218 O O . ASN B 1 144 ? 11.781 -15.828 -16.891 1 96 144 ASN B O 1
ATOM 3222 N N . PHE B 1 145 ? 10.836 -15.609 -14.891 1 96.69 145 PHE B N 1
ATOM 3223 C CA . PHE B 1 145 ? 9.531 -15.414 -15.508 1 96.69 145 PHE B CA 1
ATOM 3224 C C . PHE B 1 145 ? 8.672 -14.477 -14.68 1 96.69 145 PHE B C 1
ATOM 3226 O O . PHE B 1 145 ? 7.449 -14.641 -14.602 1 96.69 145 PHE B O 1
ATOM 3233 N N . GLU B 1 146 ? 9.219 -13.523 -14.047 1 97.06 146 GLU B N 1
ATOM 3234 C CA . GLU B 1 146 ? 8.586 -12.562 -13.148 1 97.06 146 GLU B CA 1
ATOM 3235 C C . GLU B 1 146 ? 7.5 -11.766 -13.867 1 97.06 146 GLU B C 1
ATOM 3237 O O . GLU B 1 146 ? 6.43 -11.516 -13.312 1 97.06 146 GLU B O 1
ATOM 3242 N N . GLU B 1 147 ? 7.723 -11.508 -15.102 1 95.69 147 GLU B N 1
ATOM 3243 C CA . GLU B 1 147 ? 6.828 -10.633 -15.859 1 95.69 147 GLU B CA 1
ATOM 3244 C C . GLU B 1 147 ? 5.625 -11.398 -16.391 1 95.69 147 GLU B C 1
ATOM 3246 O O . GLU B 1 147 ? 4.613 -10.805 -16.766 1 95.69 147 GLU B O 1
ATOM 3251 N N . LYS B 1 148 ? 5.699 -12.695 -16.391 1 96.94 148 LYS B N 1
ATOM 3252 C CA . LYS B 1 148 ? 4.691 -13.5 -17.078 1 96.94 148 LYS B CA 1
ATOM 3253 C C . LYS B 1 148 ? 3.77 -14.195 -16.094 1 96.94 148 LYS B C 1
ATOM 3255 O O . LYS B 1 148 ? 2.592 -14.422 -16.375 1 96.94 148 LYS B O 1
ATOM 3260 N N . ILE B 1 149 ? 4.289 -14.516 -14.977 1 98.06 149 ILE B N 1
ATOM 3261 C CA . ILE B 1 149 ? 3.623 -15.461 -14.086 1 98.06 149 ILE B CA 1
ATOM 3262 C C . ILE B 1 149 ? 2.311 -14.859 -13.586 1 98.06 149 ILE B C 1
ATOM 3264 O O . ILE B 1 149 ? 1.303 -15.555 -13.469 1 98.06 149 ILE B O 1
ATOM 3268 N N . GLY B 1 150 ? 2.27 -13.578 -13.25 1 98.12 150 GLY B N 1
ATOM 3269 C CA . GLY B 1 150 ? 1.064 -12.953 -12.734 1 98.12 150 GLY B CA 1
ATOM 3270 C C . GLY B 1 150 ? -0.123 -13.086 -13.664 1 98.12 150 GLY B C 1
ATOM 3271 O O . GLY B 1 150 ? -1.18 -13.586 -13.266 1 98.12 150 GLY B O 1
ATOM 3272 N N . LYS B 1 151 ? 0.028 -12.641 -14.898 1 98.06 151 LYS B N 1
ATOM 3273 C CA . LYS B 1 151 ? -1.032 -12.727 -15.898 1 98.06 151 LYS B CA 1
ATOM 3274 C C . LYS B 1 151 ? -1.43 -14.172 -16.172 1 98.06 151 LYS B C 1
ATOM 3276 O O . LYS B 1 151 ? -2.615 -14.484 -16.297 1 98.06 151 LYS B O 1
ATOM 3281 N N . PHE B 1 152 ? -0.419 -14.977 -16.266 1 98.31 152 PHE B N 1
ATOM 3282 C CA . PHE B 1 152 ? -0.661 -16.391 -16.484 1 98.31 152 PHE B CA 1
ATOM 3283 C C . PHE B 1 152 ? -1.549 -16.984 -15.398 1 98.31 152 PHE B C 1
ATOM 3285 O O . PHE B 1 152 ? -2.527 -17.672 -15.688 1 98.31 152 PHE B O 1
ATOM 3292 N N . MET B 1 153 ? -1.235 -16.719 -14.133 1 98.19 153 MET B N 1
ATOM 3293 C CA . MET B 1 153 ? -2.002 -17.25 -13.008 1 98.19 153 MET B CA 1
ATOM 3294 C C . MET B 1 153 ? -3.445 -16.766 -13.055 1 98.19 153 MET B C 1
ATOM 3296 O O . MET B 1 153 ? -4.375 -17.531 -12.789 1 98.19 153 MET B O 1
ATOM 3300 N N . LEU B 1 154 ? -3.658 -15.539 -13.391 1 98.38 154 LEU B N 1
ATOM 3301 C CA . LEU B 1 154 ? -5.008 -14.992 -13.492 1 98.38 154 LEU B CA 1
ATOM 3302 C C . LEU B 1 154 ? -5.805 -15.719 -14.57 1 98.38 154 LEU B C 1
ATOM 3304 O O . LEU B 1 154 ? -6.973 -16.047 -14.375 1 98.38 154 LEU B O 1
ATOM 3308 N N . HIS B 1 155 ? -5.148 -15.969 -15.688 1 97.5 155 HIS B N 1
ATOM 3309 C CA . HIS B 1 155 ? -5.797 -16.641 -16.812 1 97.5 155 HIS B CA 1
ATOM 3310 C C . HIS B 1 155 ? -6.18 -18.078 -16.438 1 97.5 155 HIS B C 1
ATOM 3312 O O . HIS B 1 155 ? -7.125 -18.641 -17 1 97.5 155 HIS B O 1
ATOM 3318 N N . TRP B 1 156 ? -5.48 -18.625 -15.516 1 97.44 156 TRP B N 1
ATOM 3319 C CA . TRP B 1 156 ? -5.602 -20.031 -15.133 1 97.44 156 TRP B CA 1
ATOM 3320 C C . TRP B 1 156 ? -6.809 -20.25 -14.219 1 97.44 156 TRP B C 1
ATOM 3322 O O . TRP B 1 156 ? -7.254 -21.375 -14.023 1 97.44 156 TRP B O 1
ATOM 3332 N N . ILE B 1 157 ? -7.461 -19.219 -13.641 1 97.94 157 ILE B N 1
ATOM 3333 C CA . ILE B 1 157 ? -8.406 -19.281 -12.531 1 97.9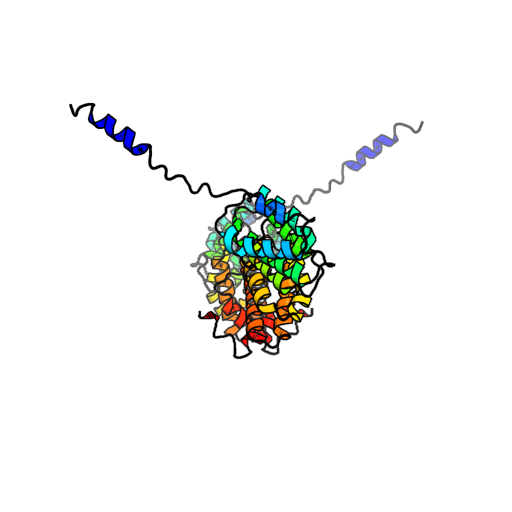4 157 ILE B CA 1
ATOM 3334 C C . ILE B 1 157 ? -9.648 -20.062 -12.961 1 97.94 157 ILE B C 1
ATOM 3336 O O . ILE B 1 157 ? -10.102 -20.969 -12.242 1 97.94 157 ILE B O 1
ATOM 3340 N N . PRO B 1 158 ? -10.242 -19.812 -14.133 1 96.81 158 PRO B N 1
ATOM 3341 C CA . PRO B 1 158 ? -11.43 -20.594 -14.508 1 96.81 158 PRO B CA 1
ATOM 3342 C C . PRO B 1 158 ? -11.18 -22.094 -14.539 1 96.81 158 PRO B C 1
ATOM 3344 O O . PRO B 1 158 ? -11.961 -22.859 -13.984 1 96.81 158 PRO B O 1
ATOM 3347 N N . ALA B 1 159 ? -10.094 -22.547 -15.156 1 97.12 159 ALA B N 1
ATOM 3348 C CA . ALA B 1 159 ? -9.75 -23.969 -15.234 1 97.12 159 ALA B CA 1
ATOM 3349 C C . ALA B 1 159 ? -9.484 -24.531 -13.844 1 97.12 159 ALA B C 1
ATOM 3351 O O . ALA B 1 159 ? -9.922 -25.656 -13.531 1 97.12 159 ALA B O 1
ATOM 3352 N N . ILE B 1 160 ? -8.805 -23.797 -13.031 1 97.94 160 ILE B N 1
ATOM 3353 C CA . ILE B 1 160 ? -8.477 -24.188 -11.664 1 97.94 160 ILE B CA 1
ATOM 3354 C C . ILE B 1 160 ? -9.766 -24.375 -10.867 1 97.94 160 ILE B C 1
ATOM 3356 O O . ILE B 1 160 ? -9.898 -25.344 -10.102 1 97.94 160 ILE B O 1
ATOM 3360 N N . THR B 1 161 ? -10.672 -23.438 -11.008 1 97.06 161 THR B N 1
ATOM 3361 C CA . THR B 1 161 ? -11.961 -23.5 -10.312 1 97.06 161 THR B CA 1
ATOM 3362 C C . THR B 1 161 ? -12.75 -24.734 -10.727 1 97.06 161 THR B C 1
ATOM 3364 O O . THR B 1 161 ? -13.234 -25.484 -9.883 1 97.06 161 THR B O 1
ATOM 3367 N N . HIS B 1 162 ? -12.773 -25.031 -11.977 1 95.5 162 HIS B N 1
ATOM 3368 C CA . HIS B 1 162 ? -13.523 -26.156 -12.516 1 95.5 162 HIS B CA 1
ATOM 3369 C C . HIS B 1 162 ? -12.93 -27.484 -12.047 1 95.5 162 HIS B C 1
ATOM 3371 O O . HIS B 1 162 ? -13.664 -28.438 -11.805 1 95.5 162 HIS B O 1
ATOM 3377 N N . ALA B 1 163 ? -11.656 -27.516 -11.891 1 96.5 163 ALA B N 1
ATOM 3378 C CA . ALA B 1 163 ? -10.961 -28.734 -11.531 1 96.5 163 ALA B CA 1
ATOM 3379 C C . ALA B 1 163 ? -10.883 -28.906 -10.016 1 96.5 163 ALA B C 1
ATOM 3381 O O . ALA B 1 163 ? -10.25 -29.828 -9.508 1 96.5 163 ALA B O 1
ATOM 3382 N N . ASP B 1 164 ? -11.438 -28 -9.234 1 96.12 164 ASP B N 1
ATOM 3383 C CA . ASP B 1 164 ? -11.445 -28.031 -7.777 1 96.12 164 ASP B CA 1
ATOM 3384 C C . ASP B 1 164 ? -10.031 -28.016 -7.215 1 96.12 164 ASP B C 1
ATOM 3386 O O . ASP B 1 164 ? -9.695 -28.828 -6.348 1 96.12 164 ASP B O 1
ATOM 3390 N N . LEU B 1 165 ? -9.219 -27.125 -7.758 1 97.94 165 LEU B N 1
ATOM 3391 C CA . LEU B 1 165 ? -7.82 -27.016 -7.348 1 97.94 165 LEU B CA 1
ATOM 3392 C C . LEU B 1 165 ? -7.531 -25.625 -6.766 1 97.94 165 LEU B C 1
ATOM 3394 O O . LEU B 1 165 ? -6.375 -25.203 -6.703 1 97.94 165 LEU B O 1
ATOM 3398 N N . LEU B 1 166 ? -8.539 -24.938 -6.254 1 98.38 166 LEU B N 1
ATOM 3399 C CA . LEU B 1 166 ? -8.414 -23.562 -5.793 1 98.38 166 LEU B CA 1
ATOM 3400 C C . LEU B 1 166 ? -7.516 -23.484 -4.562 1 98.38 166 LEU B C 1
ATOM 3402 O O . LEU B 1 166 ? -6.719 -22.547 -4.434 1 98.38 166 LEU B O 1
ATOM 3406 N N . SER B 1 167 ? -7.637 -24.406 -3.68 1 98.19 167 SER B N 1
ATOM 3407 C CA . SER B 1 167 ? -6.918 -24.328 -2.412 1 98.19 167 SER B CA 1
ATOM 3408 C C . SER B 1 167 ? -5.41 -24.266 -2.633 1 98.19 167 SER B C 1
ATOM 3410 O O . SER B 1 167 ? -4.758 -23.312 -2.219 1 98.19 167 SER B O 1
ATOM 3412 N N . PRO B 1 168 ? -4.793 -25.25 -3.299 1 98.31 168 PRO B N 1
ATOM 3413 C CA . PRO B 1 168 ? -3.352 -25.156 -3.541 1 98.31 168 PRO B CA 1
ATOM 3414 C C . PRO B 1 168 ? -2.982 -23.953 -4.41 1 98.31 168 PRO B C 1
ATOM 3416 O O . PRO B 1 168 ? -1.917 -23.359 -4.227 1 98.31 168 PRO B O 1
ATOM 3419 N N . TYR B 1 169 ? -3.855 -23.609 -5.352 1 98.75 169 TYR B N 1
ATOM 3420 C CA . TYR B 1 169 ? -3.641 -22.469 -6.215 1 98.75 169 TYR B CA 1
ATOM 3421 C C . TYR B 1 169 ? -3.576 -21.172 -5.402 1 98.75 169 TYR B C 1
ATOM 3423 O O . TYR B 1 169 ? -2.662 -20.359 -5.582 1 98.75 169 TYR B O 1
ATOM 3431 N N . LEU B 1 170 ? -4.508 -20.984 -4.496 1 98.75 170 LEU B N 1
ATOM 3432 C CA . LEU B 1 170 ? -4.582 -19.766 -3.682 1 98.75 170 LEU B CA 1
ATOM 3433 C C . LEU B 1 170 ? -3.422 -19.703 -2.697 1 98.75 170 LEU B C 1
ATOM 3435 O O . LEU B 1 170 ? -2.904 -18.625 -2.41 1 98.75 170 LEU B O 1
ATOM 3439 N N . GLN B 1 171 ? -3.057 -20.812 -2.191 1 98.62 171 GLN B N 1
ATOM 3440 C CA . GLN B 1 171 ? -1.89 -20.844 -1.315 1 98.62 171 GLN B CA 1
ATOM 3441 C C . GLN B 1 171 ? -0.646 -20.344 -2.045 1 98.62 171 GLN B C 1
ATOM 3443 O O . GLN B 1 171 ? 0.136 -19.562 -1.489 1 98.62 171 GLN B O 1
ATOM 3448 N N . MET B 1 172 ? -0.447 -20.781 -3.23 1 98.69 172 MET B N 1
ATOM 3449 C CA . MET B 1 172 ? 0.669 -20.312 -4.047 1 98.69 172 MET B CA 1
ATOM 3450 C C . MET B 1 172 ? 0.558 -18.812 -4.32 1 98.69 172 MET B C 1
ATOM 3452 O O . MET B 1 172 ? 1.56 -18.094 -4.285 1 98.69 172 MET B O 1
ATOM 3456 N N . MET B 1 173 ? -0.652 -18.328 -4.594 1 98.75 173 MET B N 1
ATOM 3457 C CA . MET B 1 173 ? -0.91 -16.922 -4.852 1 98.75 173 MET B CA 1
ATOM 3458 C C . MET B 1 173 ? -0.534 -16.062 -3.643 1 98.75 173 MET B C 1
ATOM 3460 O O . MET B 1 173 ? 0.064 -15 -3.791 1 98.75 173 MET B O 1
ATOM 3464 N N . ILE B 1 174 ? -0.894 -16.516 -2.5 1 98.44 174 ILE B N 1
ATOM 3465 C CA . ILE B 1 174 ? -0.568 -15.836 -1.254 1 98.44 174 ILE B CA 1
ATOM 3466 C C . ILE B 1 174 ? 0.944 -15.656 -1.145 1 98.44 174 ILE B C 1
ATOM 3468 O O . ILE B 1 174 ? 1.428 -14.547 -0.911 1 98.44 174 ILE B O 1
ATOM 3472 N N . ASN B 1 175 ? 1.704 -16.719 -1.381 1 98.62 175 ASN B N 1
ATOM 3473 C CA . ASN B 1 175 ? 3.16 -16.641 -1.337 1 98.62 175 ASN B CA 1
ATOM 3474 C C . ASN B 1 175 ? 3.713 -15.75 -2.447 1 98.62 175 ASN B C 1
ATOM 3476 O O . ASN B 1 175 ? 4.695 -15.031 -2.242 1 98.62 175 ASN B O 1
ATOM 3480 N N . LEU B 1 176 ? 3.135 -15.867 -3.592 1 98.75 176 LEU B N 1
ATOM 3481 C CA . LEU B 1 176 ? 3.555 -15.047 -4.727 1 98.75 176 LEU B CA 1
ATOM 3482 C C . LEU B 1 176 ? 3.512 -13.562 -4.375 1 98.75 176 LEU B C 1
ATOM 3484 O O . LEU B 1 176 ? 4.461 -12.828 -4.652 1 98.75 176 LEU B O 1
ATOM 3488 N N . ILE B 1 177 ? 2.451 -13.133 -3.74 1 98.5 177 ILE B N 1
ATOM 3489 C CA . ILE B 1 177 ? 2.293 -11.734 -3.357 1 98.5 177 ILE B CA 1
ATOM 3490 C C . ILE B 1 177 ? 3.285 -11.391 -2.25 1 98.5 177 ILE B C 1
ATOM 3492 O O . ILE B 1 177 ? 4.004 -10.391 -2.342 1 98.5 177 ILE B O 1
ATOM 3496 N N . LYS B 1 178 ? 3.338 -12.156 -1.272 1 97.56 178 LYS B N 1
ATOM 3497 C CA . LYS B 1 178 ? 4.148 -11.914 -0.082 1 97.56 178 LYS B CA 1
ATOM 3498 C C . LYS B 1 178 ? 5.621 -11.758 -0.443 1 97.56 178 LYS B C 1
ATOM 3500 O O . LYS B 1 178 ? 6.305 -10.867 0.074 1 97.56 178 LYS B O 1
ATOM 3505 N N . PHE B 1 179 ? 6.105 -12.602 -1.354 1 98.06 179 PHE B N 1
ATOM 3506 C CA . PHE B 1 179 ? 7.543 -12.672 -1.575 1 98.06 179 PHE B CA 1
ATOM 3507 C C . PHE B 1 179 ? 7.93 -11.938 -2.854 1 98.06 179 PHE B C 1
ATOM 3509 O O . PHE B 1 179 ? 9.109 -11.664 -3.086 1 98.06 179 PHE B O 1
ATOM 3516 N N . ASN B 1 180 ? 6.969 -11.641 -3.691 1 98 180 ASN B N 1
ATOM 3517 C CA . ASN B 1 180 ? 7.328 -11.109 -5.004 1 98 180 ASN B CA 1
ATOM 3518 C C . ASN B 1 180 ? 6.48 -9.891 -5.363 1 98 180 ASN B C 1
ATOM 3520 O O . ASN B 1 180 ? 6.207 -9.648 -6.539 1 98 180 ASN B O 1
ATOM 3524 N N . ALA B 1 181 ? 5.996 -9.117 -4.391 1 96.5 181 ALA B N 1
ATOM 3525 C CA . ALA B 1 181 ? 5.094 -7.98 -4.574 1 96.5 181 ALA B CA 1
ATOM 3526 C C . ALA B 1 181 ? 5.676 -6.973 -5.559 1 96.5 181 ALA B C 1
ATOM 3528 O O . ALA B 1 181 ? 4.949 -6.41 -6.383 1 96.5 181 ALA B O 1
ATOM 3529 N N . ALA B 1 182 ? 6.996 -6.773 -5.512 1 95.31 182 ALA B N 1
ATOM 3530 C CA . ALA B 1 182 ? 7.676 -5.77 -6.32 1 95.31 182 ALA B CA 1
ATOM 3531 C C . ALA B 1 182 ? 7.566 -6.094 -7.809 1 95.31 182 ALA B C 1
ATOM 3533 O O . ALA B 1 182 ? 7.727 -5.215 -8.656 1 95.31 182 ALA B O 1
ATOM 3534 N N . HIS B 1 183 ? 7.305 -7.32 -8.18 1 97.06 183 HIS B N 1
ATOM 3535 C CA . HIS B 1 183 ? 7.27 -7.758 -9.57 1 97.06 183 HIS B CA 1
ATOM 3536 C C . HIS B 1 183 ? 5.836 -7.793 -10.094 1 97.06 183 HIS B C 1
ATOM 3538 O O . HIS B 1 183 ? 5.613 -8.055 -11.281 1 97.06 183 HIS B O 1
ATOM 3544 N N . LEU B 1 184 ? 4.883 -7.578 -9.289 1 97.75 184 LEU B N 1
ATOM 3545 C CA . LEU B 1 184 ? 3.482 -7.645 -9.688 1 97.75 184 LEU B CA 1
ATOM 3546 C C . LEU B 1 184 ? 2.973 -6.273 -10.117 1 97.75 184 LEU B C 1
ATOM 3548 O O . LEU B 1 184 ? 2.867 -5.359 -9.289 1 97.75 184 LEU B O 1
ATOM 3552 N N . GLU B 1 185 ? 2.631 -6.188 -11.359 1 96.88 185 GLU B N 1
ATOM 3553 C CA . GLU B 1 185 ? 2.16 -4.93 -11.93 1 96.88 185 GLU B CA 1
ATOM 3554 C C . GLU B 1 185 ? 0.745 -4.605 -11.453 1 96.88 185 GLU B C 1
ATOM 3556 O O . GLU B 1 185 ? 0.009 -5.496 -11.031 1 96.88 185 GLU B O 1
ATOM 3561 N N . LYS B 1 186 ? 0.338 -3.373 -11.633 1 96.88 186 LYS B N 1
ATOM 3562 C CA . LYS B 1 186 ? -0.938 -2.875 -11.133 1 96.88 186 LYS B CA 1
ATOM 3563 C C . LYS B 1 186 ? -2.105 -3.668 -11.711 1 96.88 186 LYS B C 1
ATOM 3565 O O . LYS B 1 186 ? -3.033 -4.035 -10.984 1 96.88 186 LYS B O 1
ATOM 3570 N N . ASP B 1 187 ? -2.102 -3.887 -13.023 1 97.69 187 ASP B N 1
ATOM 3571 C CA . ASP B 1 187 ? -3.201 -4.602 -13.664 1 97.69 187 ASP B CA 1
ATOM 3572 C C . ASP B 1 187 ? -3.346 -6.012 -13.102 1 97.69 187 ASP B C 1
ATOM 3574 O O . ASP B 1 187 ? -4.461 -6.516 -12.953 1 97.69 187 ASP B O 1
ATOM 3578 N N . VAL B 1 188 ? -2.256 -6.645 -12.867 1 98.5 188 VAL B N 1
ATOM 3579 C CA . VAL B 1 188 ? -2.264 -7.973 -12.266 1 98.5 188 VAL B CA 1
ATOM 3580 C C . VAL B 1 188 ? -2.867 -7.906 -10.867 1 98.5 188 VAL B C 1
ATOM 3582 O O . VAL B 1 188 ? -3.715 -8.727 -10.508 1 98.5 188 VAL B O 1
ATOM 3585 N N . LEU B 1 189 ? -2.432 -6.91 -10.094 1 98.44 189 LEU B N 1
ATOM 3586 C CA . LEU B 1 189 ? -2.951 -6.734 -8.742 1 98.44 189 LEU B CA 1
ATOM 3587 C C . LEU B 1 189 ? -4.461 -6.512 -8.766 1 98.44 189 LEU B C 1
ATOM 3589 O O . LEU B 1 189 ? -5.184 -7.066 -7.934 1 98.44 189 LEU B O 1
ATOM 3593 N N . VAL B 1 190 ? -4.914 -5.695 -9.656 1 98.56 190 VAL B N 1
ATOM 3594 C CA . VAL B 1 190 ? -6.348 -5.457 -9.805 1 98.56 190 VAL B CA 1
ATOM 3595 C C . VAL B 1 190 ? -7.07 -6.777 -10.047 1 98.56 190 VAL B C 1
ATOM 3597 O O . VAL B 1 190 ? -8.07 -7.074 -9.398 1 98.56 190 VAL B O 1
ATOM 3600 N N . GLY B 1 191 ? -6.539 -7.551 -10.992 1 98.62 191 GLY B N 1
ATOM 3601 C CA . GLY B 1 191 ? -7.129 -8.852 -11.281 1 98.62 191 GLY B CA 1
ATOM 3602 C C . GLY B 1 191 ? -7.145 -9.781 -10.086 1 98.62 191 GLY B C 1
ATOM 3603 O O . GLY B 1 191 ? -8.133 -10.477 -9.852 1 98.62 191 GLY B O 1
ATOM 3604 N N . ILE B 1 192 ? -6.078 -9.828 -9.336 1 98.75 192 ILE B N 1
ATOM 3605 C CA . ILE B 1 192 ? -5.965 -10.68 -8.164 1 98.75 192 ILE B CA 1
ATOM 3606 C C . ILE B 1 192 ? -7.047 -10.312 -7.148 1 98.75 192 ILE B C 1
ATOM 3608 O O . ILE B 1 192 ? -7.766 -11.18 -6.652 1 98.75 192 ILE B O 1
ATOM 3612 N N . VAL B 1 193 ? -7.191 -9.031 -6.852 1 98.44 193 VAL B N 1
ATOM 3613 C CA . VAL B 1 193 ? -8.141 -8.555 -5.855 1 98.44 193 VAL B CA 1
ATOM 3614 C C . VAL B 1 193 ? -9.57 -8.844 -6.32 1 98.44 193 VAL B C 1
ATOM 3616 O O . VAL B 1 193 ? -10.375 -9.383 -5.559 1 98.44 193 VAL B O 1
ATOM 3619 N N . GLN B 1 194 ? -9.844 -8.547 -7.52 1 98.44 194 GLN B N 1
ATOM 3620 C CA . GLN B 1 194 ? -11.188 -8.773 -8.047 1 98.44 194 GLN B CA 1
ATOM 3621 C C . GLN B 1 194 ? -11.562 -10.25 -7.977 1 98.44 194 GLN B C 1
ATOM 3623 O O . GLN B 1 194 ? -12.664 -10.594 -7.559 1 98.44 194 GLN B O 1
ATOM 3628 N N . ASN B 1 195 ? -10.688 -11.109 -8.398 1 98.56 195 ASN B N 1
ATOM 3629 C CA . ASN B 1 195 ? -10.969 -12.547 -8.383 1 98.56 195 ASN B CA 1
ATOM 3630 C C . ASN B 1 195 ? -11.102 -13.07 -6.957 1 98.56 195 ASN B C 1
ATOM 3632 O O . ASN B 1 195 ? -11.969 -13.898 -6.68 1 98.56 195 ASN B O 1
ATOM 3636 N N . ALA B 1 196 ? -10.219 -12.617 -6.055 1 98.12 196 ALA B N 1
ATOM 3637 C CA . ALA B 1 196 ? -10.328 -13.031 -4.66 1 98.12 196 ALA B CA 1
ATOM 3638 C C . ALA B 1 196 ? -11.68 -12.633 -4.074 1 98.12 196 ALA B C 1
ATOM 3640 O O . ALA B 1 196 ? -12.32 -13.414 -3.367 1 98.12 196 ALA B O 1
ATOM 3641 N N . CYS B 1 197 ? -12.086 -11.398 -4.359 1 96.31 197 CYS B N 1
ATOM 3642 C CA . CYS B 1 197 ? -13.383 -10.93 -3.898 1 96.31 197 CYS B CA 1
ATOM 3643 C C . CYS B 1 197 ? -14.508 -11.781 -4.473 1 96.31 197 CYS B C 1
ATOM 3645 O O . CYS B 1 197 ? -15.398 -12.211 -3.742 1 96.31 197 CYS B O 1
ATOM 3647 N N . GLU B 1 198 ? -14.453 -12.016 -5.75 1 96.81 198 GLU B N 1
ATOM 3648 C CA . GLU B 1 198 ? -15.492 -12.805 -6.418 1 96.81 198 GLU B CA 1
ATOM 3649 C C . GLU B 1 198 ? -15.547 -14.219 -5.859 1 96.81 198 GLU B C 1
ATOM 3651 O O . GLU B 1 198 ? -16.625 -14.719 -5.516 1 96.81 198 GLU B O 1
ATOM 3656 N N . LEU B 1 199 ? -14.453 -14.93 -5.773 1 97 199 LEU B N 1
ATOM 3657 C CA . LEU B 1 199 ? -14.383 -16.297 -5.281 1 97 199 LEU B CA 1
ATOM 3658 C C . LEU B 1 199 ? -14.891 -16.391 -3.846 1 97 199 LEU B C 1
ATOM 3660 O O . LEU B 1 199 ? -15.586 -17.344 -3.488 1 97 199 LEU B O 1
ATOM 3664 N N . SER B 1 200 ? -14.555 -15.414 -3.025 1 93.88 200 SER B N 1
ATOM 3665 C CA . SER B 1 200 ? -14.984 -15.398 -1.631 1 93.88 200 SER B CA 1
ATOM 3666 C C . SER B 1 200 ? -16.5 -15.336 -1.522 1 93.88 200 SER B C 1
ATOM 3668 O O . SER B 1 200 ? -17.078 -15.836 -0.552 1 93.88 200 SER B O 1
ATOM 3670 N N . CYS B 1 201 ? -17.156 -14.805 -2.492 1 90.25 201 CYS B N 1
ATOM 3671 C CA . CYS B 1 201 ? -18.594 -14.602 -2.469 1 90.25 201 CYS B CA 1
ATOM 3672 C C . CYS B 1 201 ? -19.312 -15.734 -3.184 1 90.25 201 CYS B C 1
ATOM 3674 O O . CYS B 1 201 ? -20.5 -15.984 -2.934 1 90.25 201 CYS B O 1
ATOM 3676 N N . THR B 1 202 ? -18.641 -16.359 -4.035 1 92.75 202 THR B N 1
ATOM 3677 C CA . THR B 1 202 ? -19.344 -17.281 -4.914 1 92.75 202 THR B CA 1
ATOM 3678 C C . THR B 1 202 ? -19.047 -18.719 -4.52 1 92.75 202 THR B C 1
ATOM 3680 O O . THR B 1 202 ? -19.859 -19.625 -4.773 1 92.75 202 THR B O 1
ATOM 3683 N N . VAL B 1 203 ? -17.922 -19.016 -3.996 1 93.06 203 VAL B N 1
ATOM 3684 C CA . VAL B 1 203 ? -17.562 -20.375 -3.623 1 93.06 203 VAL B CA 1
ATOM 3685 C C . VAL B 1 203 ? -17.984 -20.656 -2.18 1 93.06 203 VAL B C 1
ATOM 3687 O O . VAL B 1 203 ? -17.5 -19.984 -1.255 1 93.06 203 VAL B O 1
ATOM 3690 N N . PRO B 1 204 ? -18.891 -21.547 -1.988 1 90.62 204 PRO B N 1
ATOM 3691 C CA . PRO B 1 204 ? -19.375 -21.844 -0.636 1 90.62 204 PRO B CA 1
ATOM 3692 C C . PRO B 1 204 ? -18.438 -22.75 0.142 1 90.62 204 PRO B C 1
ATOM 3694 O O . PRO B 1 204 ? -18.797 -23.891 0.463 1 90.62 204 PRO B O 1
ATOM 3697 N N . ASN B 1 205 ? -17.312 -22.547 0.333 1 92.94 205 ASN B N 1
ATOM 3698 C CA . ASN B 1 205 ? -16.266 -23.234 1.087 1 92.94 205 ASN B CA 1
ATOM 3699 C C . ASN B 1 205 ? -15.516 -22.281 2 1 92.94 205 ASN B C 1
ATOM 3701 O O . ASN B 1 205 ? -14.82 -21.375 1.522 1 92.94 205 ASN B O 1
ATOM 3705 N N . ASP B 1 206 ? -15.625 -22.422 3.234 1 88.56 206 ASP B N 1
ATOM 3706 C CA . ASP B 1 206 ? -15.07 -21.5 4.227 1 88.56 206 ASP B CA 1
ATOM 3707 C C . ASP B 1 206 ? -13.555 -21.422 4.113 1 88.56 206 ASP B C 1
ATOM 3709 O O . ASP B 1 206 ? -12.977 -20.344 4.316 1 88.56 206 ASP B O 1
ATOM 3713 N N . ASP B 1 207 ? -12.977 -22.562 3.883 1 92.88 207 ASP B N 1
ATOM 3714 C CA . ASP B 1 207 ? -11.516 -22.562 3.764 1 92.88 207 ASP B CA 1
ATOM 3715 C C . ASP B 1 207 ? -11.062 -21.719 2.582 1 92.88 207 ASP B C 1
ATOM 3717 O O . ASP B 1 207 ? -10.086 -20.969 2.689 1 92.88 207 ASP B O 1
ATOM 3721 N N . ILE B 1 208 ? -11.773 -21.875 1.486 1 96 208 ILE B N 1
ATOM 3722 C CA . ILE B 1 208 ? -11.461 -21.078 0.308 1 96 208 ILE B CA 1
ATOM 3723 C C . ILE B 1 208 ? -11.719 -19.594 0.608 1 96 208 ILE B C 1
ATOM 3725 O O . ILE B 1 208 ? -10.93 -18.734 0.219 1 96 208 ILE B O 1
ATOM 3729 N N . GLY B 1 209 ? -12.828 -19.328 1.29 1 93.25 209 GLY B N 1
ATOM 3730 C CA . GLY B 1 209 ? -13.117 -17.969 1.712 1 93.25 209 GLY B CA 1
ATOM 3731 C C . GLY B 1 209 ? -12 -17.344 2.531 1 93.25 209 GLY B C 1
ATOM 3732 O O . GLY B 1 209 ? -11.617 -16.203 2.295 1 93.25 209 GLY B O 1
ATOM 3733 N N . LEU B 1 210 ? -11.5 -18.062 3.451 1 91.69 210 LEU B N 1
ATOM 3734 C CA . LEU B 1 210 ? -10.414 -17.594 4.309 1 91.69 210 LEU B CA 1
ATOM 3735 C C . LEU B 1 210 ? -9.148 -17.344 3.494 1 91.69 210 LEU B C 1
ATOM 3737 O O . LEU B 1 210 ? -8.445 -16.359 3.729 1 91.69 210 LEU B O 1
ATOM 3741 N N . GLN B 1 211 ? -8.828 -18.219 2.572 1 95.88 211 GLN B N 1
ATOM 3742 C CA . GLN B 1 211 ? -7.664 -18.016 1.713 1 95.88 211 GLN B CA 1
ATOM 3743 C C . GLN B 1 211 ? -7.816 -16.766 0.858 1 95.88 211 GLN B C 1
ATOM 3745 O O . GLN B 1 211 ? -6.852 -16.031 0.649 1 95.88 211 GLN B O 1
ATOM 3750 N N . CYS B 1 212 ? -9.055 -16.562 0.354 1 96.25 212 CYS B N 1
ATOM 3751 C CA . CYS B 1 212 ? -9.312 -15.359 -0.422 1 96.25 212 CYS B CA 1
ATOM 3752 C C . CYS B 1 212 ? -9.102 -14.109 0.425 1 96.25 212 CYS B C 1
ATOM 3754 O O . CYS B 1 212 ? -8.516 -13.133 -0.04 1 96.25 212 CYS B O 1
ATOM 3756 N N . LEU B 1 213 ? -9.523 -14.164 1.624 1 91.38 213 LEU B N 1
ATOM 3757 C CA . LEU B 1 213 ? -9.312 -13.047 2.541 1 91.38 213 LEU B CA 1
ATOM 3758 C C . LEU B 1 213 ? -7.824 -12.828 2.799 1 91.38 213 LEU B C 1
ATOM 3760 O O . LEU B 1 213 ? -7.363 -11.688 2.863 1 91.38 213 LEU B O 1
ATOM 3764 N N . THR B 1 214 ? -7.137 -13.875 2.992 1 93.88 214 THR B N 1
ATOM 3765 C CA . THR B 1 214 ? -5.695 -13.789 3.186 1 93.88 214 THR B CA 1
ATOM 3766 C C . THR B 1 214 ? -5.023 -13.156 1.971 1 93.88 214 THR B C 1
ATOM 3768 O O . THR B 1 214 ? -4.102 -12.352 2.115 1 93.88 214 THR B O 1
ATOM 3771 N N . VAL B 1 215 ? -5.418 -13.523 0.77 1 97.88 215 VAL B N 1
ATOM 3772 C CA . VAL B 1 215 ? -4.918 -12.906 -0.452 1 97.88 215 VAL B CA 1
ATOM 3773 C C . VAL B 1 215 ? -5.113 -11.398 -0.385 1 97.88 215 VAL B C 1
ATOM 3775 O O . VAL B 1 215 ? -4.184 -10.633 -0.66 1 97.88 215 VAL B O 1
ATOM 3778 N N . LEU B 1 216 ? -6.305 -10.953 -0.039 1 95.62 216 LEU B N 1
ATOM 3779 C CA . LEU B 1 216 ? -6.605 -9.523 0.059 1 95.62 216 LEU B CA 1
ATOM 3780 C C . LEU B 1 216 ? -5.695 -8.844 1.077 1 95.62 216 LEU B C 1
ATOM 3782 O O . LEU B 1 216 ? -5.16 -7.77 0.814 1 95.62 216 LEU B O 1
ATOM 3786 N N . GLU B 1 217 ? -5.516 -9.484 2.201 1 91.25 217 GLU B N 1
ATOM 3787 C CA . GLU B 1 217 ? -4.633 -8.953 3.236 1 91.25 217 GLU B CA 1
ATOM 3788 C C . GLU B 1 217 ? -3.199 -8.828 2.727 1 91.25 217 GLU B C 1
ATOM 3790 O O . GLU B 1 217 ? -2.504 -7.863 3.047 1 91.25 217 GLU B O 1
ATOM 3795 N N . MET B 1 218 ? -2.693 -9.82 2.012 1 95.62 218 MET B N 1
ATOM 3796 C CA . MET B 1 218 ? -1.34 -9.781 1.466 1 95.62 218 MET B CA 1
ATOM 3797 C C . MET B 1 218 ? -1.182 -8.617 0.496 1 95.62 218 MET B C 1
ATOM 3799 O O . MET B 1 218 ? -0.159 -7.926 0.506 1 95.62 218 MET B O 1
ATOM 3803 N N . VAL B 1 219 ? -2.186 -8.359 -0.37 1 97.69 219 VAL B N 1
ATOM 3804 C CA . VAL B 1 219 ? -2.098 -7.25 -1.312 1 97.69 219 VAL B CA 1
ATOM 3805 C C . VAL B 1 219 ? -2.047 -5.93 -0.547 1 97.69 219 VAL B C 1
ATOM 3807 O O . VAL B 1 219 ? -1.227 -5.059 -0.854 1 97.69 219 VAL B O 1
ATOM 3810 N N . ILE B 1 220 ? -2.879 -5.785 0.446 1 94.81 220 ILE B N 1
ATOM 3811 C CA . ILE B 1 220 ? -2.959 -4.566 1.243 1 94.81 220 ILE B CA 1
ATOM 3812 C C . ILE B 1 220 ? -1.638 -4.34 1.974 1 94.81 220 ILE B C 1
ATOM 3814 O O . ILE B 1 220 ? -1.123 -3.219 2.006 1 94.81 220 ILE B O 1
ATOM 3818 N N . GLY B 1 221 ? -1.058 -5.297 2.482 1 93.62 221 GLY B N 1
ATOM 3819 C CA . GLY B 1 221 ? 0.097 -5.191 3.361 1 93.62 221 GLY B CA 1
ATOM 3820 C C . GLY B 1 221 ? 1.417 -5.191 2.613 1 93.62 221 GLY B C 1
ATOM 3821 O O . GLY B 1 221 ? 2.449 -4.809 3.168 1 93.62 221 GLY B O 1
ATOM 3822 N N . TYR B 1 222 ? 1.448 -5.629 1.371 1 95 222 TYR B N 1
ATOM 3823 C CA . TYR B 1 222 ? 2.732 -5.82 0.708 1 95 222 TYR B CA 1
ATOM 3824 C C . TYR B 1 222 ? 2.816 -4.996 -0.57 1 95 222 TYR B C 1
ATOM 3826 O O . TYR B 1 222 ? 3.875 -4.918 -1.198 1 95 222 TYR B O 1
ATOM 3834 N N . THR B 1 223 ? 1.765 -4.426 -1 1 95.94 223 THR B N 1
ATOM 3835 C CA . THR B 1 223 ? 1.739 -3.592 -2.195 1 95.94 223 THR B CA 1
ATOM 3836 C C . THR B 1 223 ? 1.01 -2.279 -1.924 1 95.94 223 THR B C 1
ATOM 3838 O O . THR B 1 223 ? 0.316 -2.146 -0.913 1 95.94 223 THR B O 1
ATOM 3841 N N . ILE B 1 224 ? 1.351 -1.31 -2.76 1 93.94 224 ILE B N 1
ATOM 3842 C CA . ILE B 1 224 ? 0.416 -0.19 -2.814 1 93.94 224 ILE B CA 1
ATOM 3843 C C . ILE B 1 224 ? -0.886 -0.637 -3.475 1 93.94 224 ILE B C 1
ATOM 3845 O O . ILE B 1 224 ? -0.894 -1.027 -4.645 1 93.94 224 ILE B O 1
ATOM 3849 N N . PHE B 1 225 ? -1.913 -0.631 -2.738 1 96.38 225 PHE B N 1
ATOM 3850 C CA . PHE B 1 225 ? -3.189 -1.201 -3.152 1 96.38 225 PHE B CA 1
ATOM 3851 C C . PHE B 1 225 ? -3.787 -0.407 -4.309 1 96.38 225 PHE B C 1
ATOM 3853 O O . PHE B 1 225 ? -3.859 0.822 -4.254 1 96.38 225 PHE B O 1
ATOM 3860 N N . PRO B 1 226 ? -4.141 -1.104 -5.348 1 96.12 226 PRO B N 1
ATOM 3861 C CA . PRO B 1 226 ? -4.77 -0.376 -6.453 1 96.12 226 PRO B CA 1
ATOM 3862 C C . PRO B 1 226 ? -6.125 0.21 -6.078 1 96.12 226 PRO B C 1
ATOM 3864 O O . PRO B 1 226 ? -6.891 -0.417 -5.34 1 96.12 226 PRO B O 1
ATOM 3867 N N . SER B 1 227 ? -6.43 1.365 -6.625 1 92.06 227 SER B N 1
ATOM 3868 C CA . SER B 1 227 ? -7.621 2.113 -6.234 1 92.06 227 SER B CA 1
ATOM 3869 C C . SER B 1 227 ? -8.883 1.51 -6.848 1 92.06 227 SER B C 1
ATOM 3871 O O . SER B 1 227 ? -9.953 1.543 -6.238 1 92.06 227 SER B O 1
ATOM 3873 N N . GLU B 1 228 ? -8.812 0.868 -7.977 1 94.88 228 GLU B N 1
ATOM 3874 C CA . GLU B 1 228 ? -9.961 0.407 -8.75 1 94.88 228 GLU B CA 1
ATOM 3875 C C . GLU B 1 228 ? -10.812 -0.579 -7.949 1 94.88 228 GLU B C 1
ATOM 3877 O O . GLU B 1 228 ? -12.023 -0.4 -7.816 1 94.88 228 GLU B O 1
ATOM 3882 N N . PRO B 1 229 ? -10.156 -1.572 -7.367 1 96.44 229 PRO B N 1
ATOM 3883 C CA . PRO B 1 229 ? -10.969 -2.574 -6.684 1 96.44 229 PRO B CA 1
ATOM 3884 C C . PRO B 1 229 ? -11.102 -2.309 -5.184 1 96.44 229 PRO B C 1
ATOM 3886 O O . PRO B 1 229 ? -11.547 -3.18 -4.434 1 96.44 229 PRO B O 1
ATOM 3889 N N . LEU B 1 230 ? -10.742 -1.151 -4.73 1 91.62 230 LEU B N 1
ATOM 3890 C CA . LEU B 1 230 ? -10.672 -0.869 -3.303 1 91.62 230 LEU B CA 1
ATOM 3891 C C . LEU B 1 230 ? -12.047 -1.006 -2.656 1 91.62 230 LEU B C 1
ATOM 3893 O O . LEU B 1 230 ? -12.188 -1.659 -1.62 1 91.62 230 LEU B O 1
ATOM 3897 N N . HIS B 1 231 ? -13.023 -0.402 -3.221 1 87 231 HIS B N 1
ATOM 3898 C CA . HIS B 1 231 ? -14.375 -0.469 -2.674 1 87 231 HIS B CA 1
ATOM 3899 C C . HIS B 1 231 ? -14.859 -1.911 -2.58 1 87 231 HIS B C 1
ATOM 3901 O O . HIS B 1 231 ? -15.375 -2.33 -1.541 1 87 231 HIS B O 1
ATOM 3907 N N . GLN B 1 232 ? -14.75 -2.637 -3.639 1 91.94 232 GLN B N 1
ATOM 3908 C CA . GLN B 1 232 ? -15.133 -4.043 -3.658 1 91.94 232 GLN B CA 1
ATOM 3909 C C . GLN B 1 232 ? -14.422 -4.824 -2.559 1 91.94 232 GLN B C 1
ATOM 3911 O O . GLN B 1 232 ? -15.023 -5.676 -1.902 1 91.94 232 GLN B O 1
ATOM 3916 N N . CYS B 1 233 ? -13.188 -4.586 -2.41 1 93.25 233 CYS B N 1
ATOM 3917 C CA . CYS B 1 233 ? -12.375 -5.254 -1.398 1 93.25 233 CYS B CA 1
ATOM 3918 C C . CYS B 1 233 ? -12.914 -4.984 0.001 1 93.25 233 CYS B C 1
ATOM 3920 O O . CYS B 1 233 ? -13.062 -5.91 0.801 1 93.25 233 CYS B O 1
ATOM 3922 N N . ILE B 1 234 ? -13.203 -3.74 0.301 1 85.44 234 ILE B N 1
ATOM 3923 C CA . ILE B 1 234 ? -13.703 -3.348 1.616 1 85.44 234 ILE B CA 1
ATOM 3924 C C . ILE B 1 234 ? -15.031 -4.043 1.896 1 85.44 234 ILE B C 1
ATOM 3926 O O . ILE B 1 234 ? -15.234 -4.598 2.979 1 85.44 234 ILE B O 1
ATOM 3930 N N . VAL B 1 235 ? -15.93 -4.043 0.999 1 85.19 235 VAL B N 1
ATOM 3931 C CA . VAL B 1 235 ? -17.234 -4.676 1.138 1 85.19 235 VAL B CA 1
ATOM 3932 C C . VAL B 1 235 ? -17.062 -6.168 1.413 1 85.19 235 VAL B C 1
ATOM 3934 O O . VAL B 1 235 ? -17.734 -6.723 2.289 1 85.19 235 VAL B O 1
ATOM 3937 N N . THR B 1 236 ? -16.203 -6.844 0.678 1 90.38 236 THR B N 1
ATOM 3938 C CA . THR B 1 236 ? -15.945 -8.273 0.833 1 90.38 236 THR B CA 1
ATOM 3939 C C . THR B 1 236 ? -15.398 -8.578 2.225 1 90.38 236 THR B C 1
ATOM 3941 O O . THR B 1 236 ? -15.867 -9.5 2.895 1 90.38 236 THR B O 1
ATOM 3944 N N . LEU B 1 237 ? -14.438 -7.816 2.615 1 85.62 237 LEU B N 1
ATOM 3945 C CA . LEU B 1 237 ? -13.852 -8.016 3.938 1 85.62 237 LEU B CA 1
ATOM 3946 C C . LEU B 1 237 ? -14.898 -7.828 5.031 1 85.62 237 LEU B C 1
ATOM 3948 O O . LEU B 1 237 ? -14.883 -8.539 6.039 1 85.62 237 LEU B O 1
ATOM 3952 N N . CYS B 1 238 ? -15.812 -6.957 4.828 1 81.44 238 CYS B N 1
ATOM 3953 C CA . CYS B 1 238 ? -16.844 -6.656 5.816 1 81.44 238 CYS B CA 1
ATOM 3954 C C . CYS B 1 238 ? -17.844 -7.793 5.91 1 81.44 238 CYS B C 1
ATOM 3956 O O . CYS B 1 238 ? -18.359 -8.086 6.992 1 81.44 238 CYS B O 1
ATOM 3958 N N . ARG B 1 239 ? -18.172 -8.352 4.832 1 78.38 239 ARG B N 1
ATOM 3959 C CA . ARG B 1 239 ? -19.094 -9.477 4.828 1 78.38 239 ARG B CA 1
ATOM 3960 C C . ARG B 1 239 ? -18.547 -10.648 5.629 1 78.38 239 ARG B C 1
ATOM 3962 O O . ARG B 1 239 ? -19.297 -11.344 6.312 1 78.38 239 ARG B O 1
ATOM 3969 N N . THR B 1 240 ? -17.297 -10.867 5.535 1 73.94 240 THR B N 1
ATOM 3970 C CA . THR B 1 240 ? -16.656 -12 6.195 1 73.94 240 THR B CA 1
ATOM 3971 C C . THR B 1 240 ? -16.547 -11.75 7.699 1 73.94 240 THR B C 1
ATOM 3973 O O . THR B 1 240 ? -16.766 -12.672 8.492 1 73.94 240 THR B O 1
ATOM 3976 N N . VAL B 1 241 ? -16.219 -10.531 8.133 1 67.06 241 VAL B N 1
ATOM 3977 C CA . VAL B 1 241 ? -16.078 -10.172 9.539 1 67.06 241 VAL B CA 1
ATOM 3978 C C . VAL B 1 241 ? -17.453 -10.227 10.219 1 67.06 241 VAL B C 1
ATOM 3980 O O . VAL B 1 241 ? -17.562 -10.641 11.375 1 67.06 241 VAL B O 1
ATOM 3983 N N . ASN B 1 242 ? -18.406 -9.695 9.547 1 63.53 242 ASN B N 1
ATOM 3984 C CA . ASN B 1 242 ? -19.766 -9.688 10.102 1 63.53 242 ASN B CA 1
ATOM 3985 C C . ASN B 1 242 ? -20.344 -11.102 10.164 1 63.53 242 ASN B C 1
ATOM 3987 O O . ASN B 1 242 ? -21.25 -11.367 10.961 1 63.53 242 ASN B O 1
ATOM 3991 N N . SER B 1 243 ? -19.859 -11.812 9.195 1 59.53 243 SER B N 1
ATOM 3992 C CA . SER B 1 243 ? -20.312 -13.203 9.273 1 59.53 243 SER B CA 1
ATOM 3993 C C . SER B 1 243 ? -19.562 -13.961 10.375 1 59.53 243 SER B C 1
ATOM 3995 O O . SER B 1 243 ? -18.438 -13.617 10.711 1 59.53 243 SER B O 1
ATOM 3997 N N . ASN B 1 244 ? -19.906 -14.219 11.727 1 50.19 244 ASN B N 1
ATOM 3998 C CA . ASN B 1 244 ? -19.453 -14.891 12.945 1 50.19 244 ASN B CA 1
ATOM 3999 C C . ASN B 1 244 ? -18.109 -15.57 12.734 1 50.19 244 ASN B C 1
ATOM 4001 O O . ASN B 1 244 ? -17.516 -16.094 13.68 1 50.19 244 ASN B O 1
ATOM 4005 N N . HIS B 1 245 ? -17.562 -15.938 11.625 1 43.56 245 HIS B N 1
ATOM 4006 C CA . HIS B 1 245 ? -16.625 -17.047 11.562 1 43.56 245 HIS B CA 1
ATOM 4007 C C . HIS B 1 245 ? -15.188 -16.594 11.805 1 43.56 245 HIS B C 1
ATOM 4009 O O . HIS B 1 245 ? -14.359 -17.375 12.281 1 43.56 245 HIS B O 1
ATOM 4015 N N . TYR B 1 246 ? -14.586 -15.469 11.305 1 40.59 246 TYR B N 1
ATOM 4016 C CA . TYR B 1 246 ? -13.133 -15.359 11.234 1 40.59 246 TYR B CA 1
ATOM 4017 C C . TYR B 1 246 ? -12.57 -14.758 12.516 1 40.59 246 TYR B C 1
ATOM 4019 O O . TYR B 1 246 ? -11.398 -14.383 12.57 1 40.59 246 TYR B O 1
ATOM 4027 N N . CYS B 1 247 ? -13.242 -14.203 13.453 1 37.38 247 CYS B N 1
ATOM 4028 C CA . CYS B 1 247 ? -12.609 -13.672 14.648 1 37.38 247 CYS B CA 1
ATOM 4029 C C . CYS B 1 247 ? -11.609 -14.672 15.227 1 37.38 247 CYS B C 1
ATOM 4031 O O . CYS B 1 247 ? -10.945 -14.383 16.219 1 37.38 247 CYS B O 1
ATOM 4033 N N . GLN B 1 248 ? -11.625 -15.875 14.945 1 35.22 248 GLN B N 1
ATOM 4034 C CA . GLN B 1 248 ? -10.82 -16.844 15.672 1 35.22 248 GLN B CA 1
ATOM 4035 C C . GLN B 1 248 ? -9.383 -16.859 15.164 1 35.22 248 GLN B C 1
ATOM 4037 O O . GLN B 1 248 ? -8.461 -17.234 15.891 1 35.22 248 GLN B O 1
ATOM 4042 N N . ALA B 1 249 ? -9.047 -16.781 13.891 1 37.44 249 ALA B N 1
ATOM 4043 C CA . ALA B 1 249 ? -7.719 -17.172 13.43 1 37.44 249 ALA B CA 1
ATOM 4044 C C . ALA B 1 249 ? -6.695 -16.078 13.688 1 37.44 249 ALA B C 1
ATOM 4046 O O . ALA B 1 249 ? -5.488 -16.281 13.531 1 37.44 249 ALA B O 1
ATOM 4047 N N . SER B 1 250 ? -6.93 -14.828 13.867 1 33.59 250 SER B N 1
ATOM 4048 C CA . SER B 1 250 ? -5.953 -13.758 14.016 1 33.59 250 SER B CA 1
ATOM 4049 C C . SER B 1 250 ? -5.336 -13.758 15.414 1 33.59 250 SER B C 1
ATOM 4051 O O . SER B 1 250 ? -4.586 -12.852 15.766 1 33.59 250 SER B O 1
ATOM 4053 N N . GLN B 1 251 ? -5.941 -14.484 16.344 1 29.77 251 GLN B N 1
ATOM 4054 C CA . GLN B 1 251 ? -5.309 -14.562 17.656 1 29.77 251 GLN B CA 1
ATOM 4055 C C . GLN B 1 251 ? -4.09 -15.477 17.625 1 29.77 251 GLN B C 1
ATOM 4057 O O . GLN B 1 251 ? -3.434 -15.68 18.656 1 29.77 251 GLN B O 1
ATOM 4062 N N . VAL B 1 252 ? -3.984 -16.453 16.609 1 28.56 252 VAL B N 1
ATOM 4063 C CA . VAL B 1 252 ? -2.789 -17.266 16.781 1 28.56 252 VAL B CA 1
ATOM 4064 C C . VAL B 1 252 ? -1.595 -16.594 16.109 1 28.56 252 VAL B C 1
ATOM 4066 O O . VAL B 1 252 ? -1.711 -16.078 15 1 28.56 252 VAL B O 1
#

Radius of gyration: 36.11 Å; Cα contacts (8 Å, |Δi|>4): 552; chains: 2; bounding box: 93×102×84 Å

InterPro domains:
  IPR024584 Tuberin, N-terminal [PF11864] (43-250)
  IPR027107 Tuberin/Ral GTPase-activating protein subunit alpha [PTHR10063] (6-249)

Organism: Drosophila navojoa (NCBI:txid7232)

Foldseek 3Di:
DPDPVVVPVVVPVVPDPPPPPCPFAQADDVVLLVQLAPVHDLVSNLVSLVCCLPPPLLRGAHAVVRVVSSCVSQVVQQAPVHDPVSNLSSLVSLLSNCQRHVVRDDPCLVVLVVCLLVRDDLVNPVSSLSSVCSSQVLQQRPPPQLQPVLVSLLVCVVSCVVVVNLLSSLSSLLNNLQRPVVSQDQVSLVSLLVVLLVCLPPPPDVSSVVSSLSSLVSCVPRHDHDPVCVVSNVVSVVVVVVPPPDPPPVVD/DPDPPVVVVVVVVVPPPPPPPCPFAQADDVVLLVQLAPVHDLVSNLVSLVCCLPPPLLRGAHAVVRVVSVCVSQVVQQAPVHDPVSNLSSLVSLLSNCQRHVVRDDPCLVVLVVSLLVRDDLVNPVSSLSSVCSSQVLQQRPPPQLQPVLVSLLVCVVSCVVVVNLLSSLSSLLNNLQRPVVSQDQVSLVSLLVVLLVCLPPPPDVSSVVSSLSSLVSCVPRHDHDPVCVVSNVVSVVVVVVPPPDPPPVVD